Protein 9RCM (pdb70)

Structure (mmCIF, N/CA/C/O backbone):
data_9RCM
#
_entry.id   9RCM
#
_cell.length_a   126.524
_cell.length_b   126.524
_cell.length_c   74.027
_cell.angle_alpha   90.00
_cell.angle_beta   90.00
_cell.angle_gamma   120.00
#
_symmetry.space_group_name_H-M   'P 32 2 1'
#
loop_
_entity.id
_entity.type
_entity.pdbx_description
1 polymer 'Multicopper oxidase domain-containing protein'
2 non-polymer 'COPPER (II) ION'
3 non-polymer 'SULFATE ION'
4 water water
#
loop_
_atom_site.group_PDB
_atom_site.id
_atom_site.type_symbol
_atom_site.label_atom_id
_atom_site.label_alt_id
_atom_site.label_comp_id
_atom_site.label_asym_id
_atom_site.label_entity_id
_atom_site.label_seq_id
_atom_site.pdbx_PDB_ins_code
_atom_site.Cartn_x
_atom_site.Cartn_y
_atom_site.Cartn_z
_atom_site.occupancy
_atom_site.B_iso_or_equiv
_atom_site.auth_seq_id
_atom_site.auth_comp_id
_atom_site.auth_asym_id
_atom_site.auth_atom_id
_atom_site.pdbx_PDB_model_num
ATOM 1 N N . LYS A 1 25 ? 46.686 43.481 -27.767 1.00 39.43 2 LYS A N 1
ATOM 2 C CA . LYS A 1 25 ? 46.195 42.280 -28.487 1.00 38.49 2 LYS A CA 1
ATOM 3 C C . LYS A 1 25 ? 45.112 41.578 -27.670 1.00 38.60 2 LYS A C 1
ATOM 4 O O . LYS A 1 25 ? 45.452 40.935 -26.678 1.00 39.21 2 LYS A O 1
ATOM 6 N N . ASN A 1 26 ? 43.862 41.713 -28.094 1.00 42.53 3 ASN A N 1
ATOM 7 C CA . ASN A 1 26 ? 42.741 41.035 -27.407 1.00 45.61 3 ASN A CA 1
ATOM 8 C C . ASN A 1 26 ? 42.535 39.669 -28.063 1.00 41.62 3 ASN A C 1
ATOM 9 O O . ASN A 1 26 ? 42.295 39.639 -29.272 1.00 38.79 3 ASN A O 1
ATOM 14 N N . TYR A 1 27 ? 42.654 38.595 -27.287 1.00 37.51 4 TYR A N 1
ATOM 15 C CA . TYR A 1 27 ? 42.395 37.241 -27.832 1.00 35.49 4 TYR A CA 1
ATOM 16 C C . TYR A 1 27 ? 40.881 37.009 -27.852 1.00 35.77 4 TYR A C 1
ATOM 17 O O . TYR A 1 27 ? 40.274 36.922 -26.786 1.00 34.51 4 TYR A O 1
ATOM 26 N N . THR A 1 28 ? 40.311 36.911 -29.055 1.00 37.15 5 THR A N 1
ATOM 27 C CA . THR A 1 28 ? 38.836 36.782 -29.215 1.00 39.29 5 THR A CA 1
ATOM 28 C C . THR A 1 28 ? 38.408 35.332 -29.481 1.00 38.39 5 THR A C 1
ATOM 29 O O . THR A 1 28 ? 37.209 35.083 -29.454 1.00 39.65 5 THR A O 1
ATOM 33 N N . ASP A 1 29 ? 39.341 34.409 -29.697 1.00 37.13 6 ASP A N 1
ATOM 34 C CA . ASP A 1 29 ? 38.909 33.033 -29.894 1.00 39.08 6 ASP A CA 1
ATOM 35 C C . ASP A 1 29 ? 39.638 32.077 -28.952 1.00 34.21 6 ASP A C 1
ATOM 36 O O . ASP A 1 29 ? 40.783 32.312 -28.579 1.00 31.58 6 ASP A O 1
ATOM 41 N N . TYR A 1 30 ? 38.941 30.989 -28.601 1.00 33.28 7 TYR A N 1
ATOM 42 C CA . TYR A 1 30 ? 39.480 29.908 -27.791 1.00 31.93 7 TYR A CA 1
ATOM 43 C C . TYR A 1 30 ? 40.691 29.297 -28.485 1.00 31.53 7 TYR A C 1
ATOM 44 O O . TYR A 1 30 ? 40.726 29.195 -29.708 1.00 30.91 7 TYR A O 1
ATOM 53 N N . PHE A 1 31 ? 41.681 28.880 -27.691 1.00 30.97 8 PHE A N 1
ATOM 54 C CA . PHE A 1 31 ? 42.957 28.479 -28.254 1.00 29.87 8 PHE A CA 1
ATOM 55 C C . PHE A 1 31 ? 42.899 27.034 -28.733 1.00 27.83 8 PHE A C 1
ATOM 56 O O . PHE A 1 31 ? 43.642 26.668 -29.638 1.00 27.91 8 PHE A O 1
ATOM 64 N N . PHE A 1 32 ? 42.038 26.220 -28.113 1.00 27.99 9 PHE A N 1
ATOM 65 C CA . PHE A 1 32 ? 42.077 24.780 -28.322 1.00 28.28 9 PHE A CA 1
ATOM 66 C C . PHE A 1 32 ? 41.424 24.442 -29.662 1.00 31.08 9 PHE A C 1
ATOM 67 O O . PHE A 1 32 ? 40.715 25.263 -30.243 1.00 30.98 9 PHE A O 1
ATOM 75 N N . ASP A 1 33 ? 41.666 23.214 -30.136 1.00 33.19 10 ASP A N 1
ATOM 76 C CA . ASP A 1 33 ? 41.176 22.766 -31.431 1.00 32.16 10 ASP A CA 1
ATOM 77 C C . ASP A 1 33 ? 39.668 22.527 -31.354 1.00 30.65 10 ASP A C 1
ATOM 78 O O . ASP A 1 33 ? 39.197 21.664 -30.616 1.00 30.71 10 ASP A O 1
ATOM 83 N N . GLU A 1 34 ? 38.929 23.317 -32.142 1.00 30.91 11 GLU A N 1
ATOM 84 C CA . GLU A 1 34 ? 37.475 23.366 -32.111 1.00 32.37 11 GLU A CA 1
ATOM 85 C C . GLU A 1 34 ? 36.865 21.991 -32.396 1.00 30.73 11 GLU A C 1
ATOM 86 O O . GLU A 1 34 ? 35.938 21.582 -31.699 1.00 28.18 11 GLU A O 1
ATOM 92 N N . PRO A 1 35 ? 37.334 21.224 -33.412 1.00 31.46 12 PRO A N 1
ATOM 93 C CA . PRO A 1 35 ? 36.758 19.902 -33.691 1.00 32.14 12 PRO A CA 1
ATOM 94 C C . PRO A 1 35 ? 36.803 18.921 -32.518 1.00 30.90 12 PRO A C 1
ATOM 95 O O . PRO A 1 35 ? 36.009 17.980 -32.469 1.00 29.98 12 PRO A O 1
ATOM 99 N N . ALA A 1 36 ? 37.736 19.147 -31.579 1.00 28.33 13 ALA A N 1
ATOM 100 C CA . ALA A 1 36 ? 37.947 18.253 -30.449 1.00 27.92 13 ALA A CA 1
ATOM 101 C C . ALA A 1 36 ? 37.148 18.668 -29.210 1.00 27.67 13 ALA A C 1
ATOM 102 O O . ALA A 1 36 ? 37.177 17.955 -28.209 1.00 26.77 13 ALA A O 1
ATOM 104 N N . PHE A 1 37 ? 36.449 19.809 -29.261 1.00 28.50 14 PHE A N 1
ATOM 105 C CA . PHE A 1 37 ? 35.691 20.293 -28.111 1.00 30.12 14 PHE A CA 1
ATOM 106 C C . PHE A 1 37 ? 34.671 19.249 -27.654 1.00 30.76 14 PHE A C 1
ATOM 107 O O . PHE A 1 37 ? 34.152 18.486 -28.467 1.00 30.94 14 PHE A O 1
ATOM 115 N N . ASP A 1 38 ? 34.351 19.279 -26.351 1.00 30.46 15 ASP A N 1
ATOM 116 C CA . ASP A 1 38 ? 33.438 18.336 -25.718 1.00 30.18 15 ASP A CA 1
ATOM 117 C C . ASP A 1 38 ? 32.043 18.381 -26.347 1.00 32.53 15 ASP A C 1
ATOM 118 O O . ASP A 1 38 ? 31.304 17.398 -26.277 1.00 32.35 15 ASP A O 1
ATOM 123 N N . LEU A 1 39 ? 31.687 19.520 -26.958 1.00 33.52 16 LEU A N 1
ATOM 124 C CA . LEU A 1 39 ? 30.355 19.734 -27.508 1.00 37.14 16 LEU A CA 1
ATOM 125 C C . LEU A 1 39 ? 30.118 18.903 -28.774 1.00 39.77 16 LEU A C 1
ATOM 126 O O . LEU A 1 39 ? 28.988 18.858 -29.257 1.00 39.40 16 LEU A O 1
ATOM 131 N N . HIS A 1 40 ? 31.164 18.255 -29.312 1.00 40.71 17 HIS A N 1
ATOM 132 C CA . HIS A 1 40 ? 31.033 17.435 -30.510 1.00 40.99 17 HIS A CA 1
ATOM 133 C C . HIS A 1 40 ? 30.960 15.945 -30.173 1.00 43.62 17 HIS A C 1
ATOM 134 O O . HIS A 1 40 ? 30.834 15.124 -31.076 1.00 45.57 17 HIS A O 1
ATOM 141 N N . ASP A 1 41 ? 31.032 15.596 -28.883 1.00 45.44 18 ASP A N 1
ATOM 142 C CA . ASP A 1 41 ? 30.929 14.211 -28.450 1.00 48.38 18 ASP A CA 1
ATOM 143 C C . ASP A 1 41 ? 29.504 13.719 -28.711 1.00 49.22 18 ASP A C 1
ATOM 144 O O . ASP A 1 41 ? 28.550 14.502 -28.691 1.00 47.32 18 ASP A O 1
ATOM 149 N N . GLY A 1 42 ? 29.380 12.409 -28.951 1.00 46.36 19 GLY A N 1
ATOM 150 C CA . GLY A 1 42 ? 28.096 11.772 -29.190 1.00 44.60 19 GLY A CA 1
ATOM 151 C C . GLY A 1 42 ? 27.187 11.870 -27.967 1.00 43.84 19 GLY A C 1
ATOM 152 O O . GLY A 1 42 ? 25.998 12.157 -28.102 1.00 43.74 19 GLY A O 1
ATOM 153 N N . GLY A 1 43 ? 27.764 11.644 -26.780 1.00 41.74 20 GLY A N 1
ATOM 154 C CA . GLY A 1 43 ? 27.017 11.708 -25.533 1.00 42.85 20 GLY A CA 1
ATOM 155 C C . GLY A 1 43 ? 27.177 13.049 -24.811 1.00 42.50 20 GLY A C 1
ATOM 156 O O . GLY A 1 43 ? 27.087 13.100 -23.586 1.00 43.52 20 GLY A O 1
ATOM 157 N N . TYR A 1 44 ? 27.394 14.134 -25.566 1.00 41.30 21 TYR A N 1
ATOM 158 C CA . TYR A 1 44 ? 27.542 15.458 -24.979 1.00 41.52 21 TYR A CA 1
ATOM 159 C C . TYR A 1 44 ? 26.241 15.857 -24.295 1.00 42.72 21 TYR A C 1
ATOM 160 O O . TYR A 1 44 ? 25.179 15.771 -24.903 1.00 42.28 21 TYR A O 1
ATOM 169 N N . VAL A 1 45 ? 26.344 16.294 -23.033 1.00 43.16 22 VAL A N 1
ATOM 170 C CA . VAL A 1 45 ? 25.209 16.826 -22.295 1.00 42.20 22 VAL A CA 1
ATOM 171 C C . VAL A 1 45 ? 25.265 18.353 -22.336 1.00 42.91 22 VAL A C 1
ATOM 172 O O . VAL A 1 45 ? 26.101 18.962 -21.666 1.00 40.44 22 VAL A O 1
ATOM 176 N N . PRO A 1 46 ? 24.377 19.031 -23.101 1.00 41.28 23 PRO A N 1
ATOM 177 C CA . PRO A 1 46 ? 24.328 20.493 -23.080 1.00 39.31 23 PRO A CA 1
ATOM 178 C C . PRO A 1 46 ? 23.893 20.991 -21.705 1.00 37.01 23 PRO A C 1
ATOM 179 O O . PRO A 1 46 ? 23.107 20.339 -21.018 1.00 35.64 23 PRO A O 1
ATOM 183 N N . LEU A 1 47 ? 24.430 22.148 -21.306 1.00 35.83 24 LEU A N 1
ATOM 184 C CA . LEU A 1 47 ? 23.923 22.850 -20.140 1.00 37.10 24 LEU A CA 1
ATOM 185 C C . LEU A 1 47 ? 22.521 23.383 -20.442 1.00 37.78 24 LEU A C 1
ATOM 186 O O . LEU A 1 47 ? 22.282 23.886 -21.537 1.00 38.08 24 LEU A O 1
ATOM 191 N N . GLU A 1 48 ? 21.614 23.255 -19.465 1.00 38.49 25 GLU A N 1
ATOM 192 C CA . GLU A 1 48 ? 20.293 23.872 -19.511 1.00 45.07 25 GLU A CA 1
ATOM 193 C C . GLU A 1 48 ? 20.168 24.875 -18.362 1.00 42.85 25 GLU A C 1
ATOM 194 O O . GLU A 1 48 ? 20.543 24.568 -17.233 1.00 38.93 25 GLU A O 1
ATOM 200 N N . VAL A 1 49 ? 19.599 26.055 -18.637 1.00 41.91 26 VAL A N 1
ATOM 201 C CA . VAL A 1 49 ? 19.371 27.055 -17.600 1.00 41.75 26 VAL A CA 1
ATOM 202 C C . VAL A 1 49 ? 18.266 26.547 -16.673 1.00 41.59 26 VAL A C 1
ATOM 203 O O . VAL A 1 49 ? 17.133 26.337 -17.110 1.00 41.78 26 VAL A O 1
ATOM 207 N N . SER A 1 50 ? 18.611 26.377 -15.390 1.00 39.63 27 SER A N 1
ATOM 208 C CA . SER A 1 50 ? 17.733 25.777 -14.395 1.00 43.43 27 SER A CA 1
ATOM 209 C C . SER A 1 50 ? 16.552 26.690 -14.058 1.00 50.85 27 SER A C 1
ATOM 210 O O . SER A 1 50 ? 16.583 27.887 -14.342 1.00 45.88 27 SER A O 1
ATOM 213 N N . ASP A 1 51 ? 15.535 26.090 -13.417 1.00 58.02 28 ASP A N 1
ATOM 214 C CA . ASP A 1 51 ? 14.283 26.748 -13.060 1.00 65.18 28 ASP A CA 1
ATOM 215 C C . ASP A 1 51 ? 14.485 27.653 -11.844 1.00 60.60 28 ASP A C 1
ATOM 216 O O . ASP A 1 51 ? 13.776 28.647 -11.688 1.00 58.23 28 ASP A O 1
ATOM 221 N N . ALA A 1 52 ? 15.447 27.278 -10.989 1.00 55.08 29 ALA A N 1
ATOM 222 C CA . ALA A 1 52 ? 15.590 27.823 -9.648 1.00 52.88 29 ALA A CA 1
ATOM 223 C C . ALA A 1 52 ? 15.721 29.345 -9.676 1.00 49.91 29 ALA A C 1
ATOM 224 O O . ALA A 1 52 ? 16.197 29.923 -10.658 1.00 43.68 29 ALA A O 1
ATOM 226 N N . PRO A 1 53 ? 15.314 30.039 -8.586 1.00 48.05 30 PRO A N 1
ATOM 227 C CA . PRO A 1 53 ? 15.327 31.501 -8.563 1.00 48.07 30 PRO A CA 1
ATOM 228 C C . PRO A 1 53 ? 16.760 31.994 -8.382 1.00 45.03 30 PRO A C 1
ATOM 229 O O . PRO A 1 53 ? 17.528 31.414 -7.615 1.00 45.10 30 PRO A O 1
ATOM 233 N N . GLU A 1 54 ? 17.113 33.069 -9.092 1.00 44.51 31 GLU A N 1
ATOM 234 C CA . GLU A 1 54 ? 18.467 33.581 -9.013 1.00 45.29 31 GLU A CA 1
ATOM 235 C C . GLU A 1 54 ? 18.700 34.092 -7.595 1.00 43.26 31 GLU A C 1
ATOM 236 O O . GLU A 1 54 ? 17.785 34.605 -6.954 1.00 38.56 31 GLU A O 1
ATOM 242 N N . LYS A 1 55 ? 19.925 33.864 -7.110 1.00 40.17 32 LYS A N 1
ATOM 243 C CA . LYS A 1 55 ? 20.294 34.132 -5.733 1.00 40.14 32 LYS A CA 1
ATOM 244 C C . LYS A 1 55 ? 21.738 34.630 -5.717 1.00 39.96 32 LYS A C 1
ATOM 245 O O . LYS A 1 55 ? 22.436 34.544 -6.731 1.00 32.71 32 LYS A O 1
ATOM 251 N N . PRO A 1 56 ? 22.230 35.160 -4.570 1.00 38.44 33 PRO A N 1
ATOM 252 C CA . PRO A 1 56 ? 23.593 35.685 -4.493 1.00 37.22 33 PRO A CA 1
ATOM 253 C C . PRO A 1 56 ? 24.613 34.552 -4.575 1.00 33.86 33 PRO A C 1
ATOM 254 O O . PRO A 1 56 ? 24.450 33.514 -3.935 1.00 31.26 33 PRO A O 1
ATOM 258 N N . LEU A 1 57 ? 25.658 34.755 -5.379 1.00 33.33 34 LEU A N 1
ATOM 259 C CA . LEU A 1 57 ? 26.740 33.785 -5.470 1.00 32.99 34 LEU A CA 1
ATOM 260 C C . LEU A 1 57 ? 27.263 33.483 -4.071 1.00 32.89 34 LEU A C 1
ATOM 261 O O . LEU A 1 57 ? 27.616 34.405 -3.339 1.00 33.74 34 LEU A O 1
ATOM 266 N N . ASN A 1 58 ? 27.286 32.202 -3.689 1.00 32.84 35 ASN A N 1
ATOM 267 C CA . ASN A 1 58 ? 27.950 31.810 -2.458 1.00 35.37 35 ASN A CA 1
ATOM 268 C C . ASN A 1 58 ? 29.442 32.085 -2.614 1.00 34.88 35 ASN A C 1
ATOM 269 O O . ASN A 1 58 ? 30.036 31.735 -3.629 1.00 32.32 35 ASN A O 1
ATOM 274 N N . VAL A 1 59 ? 30.022 32.759 -1.621 1.00 34.60 36 VAL A N 1
ATOM 275 C CA . VAL A 1 59 ? 31.464 32.879 -1.523 1.00 34.35 36 VAL A CA 1
ATOM 276 C C . VAL A 1 59 ? 31.900 32.121 -0.278 1.00 33.67 36 VAL A C 1
ATOM 277 O O . VAL A 1 59 ? 31.543 32.508 0.828 1.00 34.20 36 VAL A O 1
ATOM 281 N N . PRO A 1 60 ? 32.691 31.033 -0.405 1.00 34.42 37 PRO A N 1
ATOM 282 C CA . PRO A 1 60 ? 33.098 30.266 0.767 1.00 33.26 37 PRO A CA 1
ATOM 283 C C . PRO A 1 60 ? 33.893 31.177 1.696 1.00 35.21 37 PRO A C 1
ATOM 284 O O . PRO A 1 60 ? 34.738 31.941 1.229 1.00 31.71 37 PRO A O 1
ATOM 288 N N . PRO A 1 61 ? 33.642 31.132 3.025 1.00 35.12 38 PRO A N 1
ATOM 289 C CA . PRO A 1 61 ? 34.436 31.906 3.975 1.00 34.78 38 PRO A CA 1
ATOM 290 C C . PRO A 1 61 ? 35.861 31.361 4.011 1.00 33.13 38 PRO A C 1
ATOM 291 O O . PRO A 1 61 ? 36.103 30.218 3.628 1.00 29.88 38 PRO A O 1
ATOM 295 N N . LEU A 1 62 ? 36.788 32.211 4.465 1.00 31.32 39 LEU A N 1
ATOM 296 C CA . LEU A 1 62 ? 38.158 31.810 4.722 1.00 30.35 39 LEU A CA 1
ATOM 297 C C . LEU A 1 62 ? 38.182 30.916 5.953 1.00 30.23 39 LEU A C 1
ATOM 298 O O . LEU A 1 62 ? 37.632 31.285 6.986 1.00 29.01 39 LEU A O 1
ATOM 303 N N . LEU A 1 63 ? 38.830 29.750 5.837 1.00 28.72 40 LEU A N 1
ATOM 304 C CA . LEU A 1 63 ? 39.021 28.880 6.984 1.00 29.75 40 LEU A CA 1
ATOM 305 C C . LEU A 1 63 ? 39.861 29.615 8.028 1.00 30.10 40 LEU A C 1
ATOM 306 O O . LEU A 1 63 ? 40.945 30.113 7.737 1.00 27.98 40 LEU A O 1
ATOM 311 N N . LYS A 1 64 ? 39.333 29.690 9.250 1.00 34.07 41 LYS A N 1
ATOM 312 C CA . LYS A 1 64 ? 40.013 30.352 10.349 1.00 35.38 41 LYS A CA 1
ATOM 313 C C . LYS A 1 64 ? 41.116 29.423 10.849 1.00 31.67 41 LYS A C 1
ATOM 314 O O . LYS A 1 64 ? 40.849 28.273 11.170 1.00 30.42 41 LYS A O 1
ATOM 320 N N . PRO A 1 65 ? 42.389 29.873 10.924 1.00 31.18 42 PRO A N 1
ATOM 321 C CA . PRO A 1 65 ? 43.443 29.066 11.540 1.00 33.35 42 PRO A CA 1
ATOM 322 C C . PRO A 1 65 ? 43.089 28.714 12.983 1.00 36.46 42 PRO A C 1
ATOM 323 O O . PRO A 1 65 ? 42.340 29.442 13.627 1.00 37.43 42 PRO A O 1
ATOM 327 N N . ASP A 1 66 ? 43.638 27.601 13.484 1.00 38.44 43 ASP A N 1
ATOM 328 C CA . ASP A 1 66 ? 43.578 27.292 14.902 1.00 38.06 43 ASP A CA 1
ATOM 329 C C . ASP A 1 66 ? 44.518 28.241 15.637 1.00 39.33 43 ASP A C 1
ATOM 330 O O . ASP A 1 66 ? 44.244 28.660 16.755 1.00 41.14 43 ASP A O 1
ATOM 335 N N . LYS A 1 67 ? 45.637 28.563 14.988 1.00 38.20 44 LYS A N 1
ATOM 336 C CA . LYS A 1 67 ? 46.606 29.501 15.518 1.00 40.83 44 LYS A CA 1
ATOM 337 C C . LYS A 1 67 ? 47.471 29.974 14.358 1.00 37.77 44 LYS A C 1
ATOM 338 O O . LYS A 1 67 ? 47.721 29.195 13.441 1.00 37.55 44 LYS A O 1
ATOM 344 N N . GLU A 1 68 ? 47.934 31.227 14.413 1.00 33.89 45 GLU A N 1
ATOM 345 C CA . GLU A 1 68 ? 48.796 31.767 13.371 1.00 34.20 45 GLU A CA 1
ATOM 346 C C . GLU A 1 68 ? 49.760 32.799 13.951 1.00 35.09 45 GLU A C 1
ATOM 347 O O . GLU A 1 68 ? 49.363 33.680 14.712 1.00 37.34 45 GLU A O 1
ATOM 353 N N . THR A 1 69 ? 51.031 32.662 13.563 1.00 32.08 46 THR A N 1
ATOM 354 C CA . THR A 1 69 ? 52.069 33.647 13.809 1.00 33.44 46 THR A CA 1
ATOM 355 C C . THR A 1 69 ? 52.677 33.978 12.450 1.00 33.30 46 THR A C 1
ATOM 356 O O . THR A 1 69 ? 52.301 33.382 11.439 1.00 33.09 46 THR A O 1
ATOM 360 N N . ALA A 1 70 ? 53.650 34.891 12.443 1.00 31.31 47 ALA A N 1
ATOM 361 C CA . ALA A 1 70 ? 54.351 35.251 11.223 1.00 31.61 47 ALA A CA 1
ATOM 362 C C . ALA A 1 70 ? 55.041 34.040 10.584 1.00 33.65 47 ALA A C 1
ATOM 363 O O . ALA A 1 70 ? 55.117 33.975 9.359 1.00 35.18 47 ALA A O 1
ATOM 365 N N . THR A 1 71 ? 55.545 33.087 11.388 1.00 33.19 48 THR A N 1
ATOM 366 C CA . THR A 1 71 ? 56.356 31.994 10.856 1.00 32.45 48 THR A CA 1
ATOM 367 C C . THR A 1 71 ? 55.574 30.680 10.783 1.00 33.16 48 THR A C 1
ATOM 368 O O . THR A 1 71 ? 56.019 29.768 10.087 1.00 32.19 48 THR A O 1
ATOM 372 N N . ASP A 1 72 ? 54.442 30.554 11.499 1.00 31.99 49 ASP A N 1
ATOM 373 C CA . ASP A 1 72 ? 53.721 29.289 11.547 1.00 32.20 49 ASP A CA 1
ATOM 374 C C . ASP A 1 72 ? 52.215 29.494 11.437 1.00 31.60 49 ASP A C 1
ATOM 375 O O . ASP A 1 72 ? 51.685 30.505 11.888 1.00 33.36 49 ASP A O 1
ATOM 380 N N . VAL A 1 73 ? 51.528 28.495 10.865 1.00 28.71 50 VAL A N 1
ATOM 381 C CA . VAL A 1 73 ? 50.077 28.483 10.824 1.00 27.90 50 VAL A CA 1
ATOM 382 C C . VAL A 1 73 ? 49.597 27.056 11.058 1.00 28.81 50 VAL A C 1
ATOM 383 O O . VAL A 1 73 ? 50.220 26.102 10.597 1.00 29.77 50 VAL A O 1
ATOM 387 N N . TYR A 1 74 ? 48.474 26.945 11.777 1.00 29.98 51 TYR A N 1
ATOM 388 C CA . TYR A 1 74 ? 47.877 25.673 12.145 1.00 31.90 51 TYR A CA 1
ATOM 389 C C . TYR A 1 74 ? 46.435 25.649 11.660 1.00 30.62 51 TYR A C 1
ATOM 390 O O . TYR A 1 74 ? 45.669 26.578 11.922 1.00 32.19 51 TYR A O 1
ATOM 399 N N . TYR A 1 75 ? 46.088 24.574 10.948 1.00 27.74 52 TYR A N 1
ATOM 400 C CA . TYR A 1 75 ? 44.754 24.395 10.412 1.00 26.73 52 TYR A CA 1
ATOM 401 C C . TYR A 1 75 ? 44.235 23.010 10.786 1.00 28.07 52 TYR A C 1
ATOM 402 O O . TYR A 1 75 ? 45.010 22.073 10.957 1.00 31.09 52 TYR A O 1
ATOM 411 N N . THR A 1 76 ? 42.909 22.917 10.912 1.00 28.70 53 THR A N 1
ATOM 412 C CA . THR A 1 76 ? 42.187 21.659 10.986 1.00 30.97 53 THR A CA 1
ATOM 413 C C . THR A 1 76 ? 41.244 21.609 9.787 1.00 30.32 53 THR A C 1
ATOM 414 O O . THR A 1 76 ? 40.361 22.451 9.656 1.00 30.31 53 THR A O 1
ATOM 418 N N . VAL A 1 77 ? 41.452 20.638 8.892 1.00 30.42 54 VAL A N 1
ATOM 419 C CA . VAL A 1 77 ? 40.628 20.507 7.702 1.00 29.02 54 VAL A CA 1
ATOM 420 C C . VAL A 1 77 ? 39.808 19.228 7.849 1.00 30.55 54 VAL A C 1
ATOM 421 O O . VAL A 1 77 ? 40.373 18.162 8.066 1.00 30.52 54 VAL A O 1
ATOM 425 N N . THR A 1 78 ? 38.482 19.353 7.713 1.00 31.17 55 THR A N 1
ATOM 426 C CA . THR A 1 78 ? 37.563 18.316 8.158 1.00 32.25 55 THR A CA 1
ATOM 427 C C . THR A 1 78 ? 36.620 17.936 7.027 1.00 29.23 55 THR A C 1
ATOM 428 O O . THR A 1 78 ? 35.754 18.728 6.672 1.00 31.01 55 THR A O 1
ATOM 432 N N . ALA A 1 79 ? 36.778 16.714 6.501 1.00 30.49 56 ALA A N 1
ATOM 433 C CA . ALA A 1 79 ? 35.839 16.156 5.541 1.00 31.42 56 ALA A CA 1
ATOM 434 C C . ALA A 1 79 ? 34.585 15.677 6.276 1.00 31.21 56 ALA A C 1
ATOM 435 O O . ALA A 1 79 ? 34.702 14.966 7.261 1.00 31.75 56 ALA A O 1
ATOM 437 N N . GLU A 1 80 ? 33.399 16.026 5.766 1.00 33.71 57 GLU A N 1
ATOM 438 C CA . GLU A 1 80 ? 32.147 15.777 6.469 1.00 36.98 57 GLU A CA 1
ATOM 439 C C . GLU A 1 80 ? 30.974 15.722 5.492 1.00 36.18 57 GLU A C 1
ATOM 440 O O . GLU A 1 80 ? 31.065 16.247 4.383 1.00 37.35 57 GLU A O 1
ATOM 446 N N . ALA A 1 81 ? 29.873 15.094 5.934 1.00 35.93 58 ALA A N 1
ATOM 447 C CA . ALA A 1 81 ? 28.654 14.952 5.151 1.00 37.65 58 ALA A CA 1
ATOM 448 C C . ALA A 1 81 ? 27.560 15.864 5.704 1.00 38.96 58 ALA A C 1
ATOM 449 O O . ALA A 1 81 ? 27.511 16.134 6.898 1.00 43.19 58 ALA A O 1
ATOM 451 N N . GLY A 1 82 ? 26.674 16.337 4.826 1.00 38.75 59 GLY A N 1
ATOM 452 C CA . GLY A 1 82 ? 25.546 17.147 5.250 1.00 38.58 59 GLY A CA 1
ATOM 453 C C . GLY A 1 82 ? 24.536 17.311 4.122 1.00 38.28 59 GLY A C 1
ATOM 454 O O . GLY A 1 82 ? 24.456 16.462 3.238 1.00 38.97 59 GLY A O 1
ATOM 455 N N . GLU A 1 83 ? 23.777 18.411 4.168 1.00 35.95 60 GLU A N 1
ATOM 456 C CA . GLU A 1 83 ? 22.773 18.703 3.159 1.00 38.12 60 GLU A CA 1
ATOM 457 C C . GLU A 1 83 ? 22.833 20.190 2.825 1.00 34.49 60 GLU A C 1
ATOM 458 O O . GLU A 1 83 ? 23.210 21.002 3.664 1.00 36.46 60 GLU A O 1
ATOM 464 N N . THR A 1 84 ? 22.438 20.537 1.598 1.00 33.34 61 THR A N 1
ATOM 465 C CA . THR A 1 84 ? 22.581 21.892 1.099 1.00 35.09 61 THR A CA 1
ATOM 466 C C . THR A 1 84 ? 21.372 22.220 0.228 1.00 36.98 61 THR A C 1
ATOM 467 O O . THR A 1 84 ? 20.976 21.413 -0.611 1.00 35.63 61 THR A O 1
ATOM 471 N N . GLN A 1 85 ? 20.797 23.409 0.439 1.00 38.39 62 GLN A N 1
ATOM 472 C CA . GLN A 1 85 ? 19.754 23.933 -0.428 1.00 42.15 62 GLN A CA 1
ATOM 473 C C . GLN A 1 85 ? 20.372 24.383 -1.747 1.00 42.50 62 GLN A C 1
ATOM 474 O O . GLN A 1 85 ? 21.042 25.412 -1.796 1.00 41.42 62 GLN A O 1
ATOM 480 N N . LEU A 1 86 ? 20.123 23.616 -2.814 1.00 40.26 63 LEU A N 1
ATOM 481 C CA . LEU A 1 86 ? 20.639 23.959 -4.126 1.00 38.16 63 LEU A CA 1
ATOM 482 C C . LEU A 1 86 ? 19.482 24.268 -5.064 1.00 36.18 63 LEU A C 1
ATOM 483 O O . LEU A 1 86 ? 19.527 25.250 -5.799 1.00 37.08 63 LEU A O 1
ATOM 488 N N . LEU A 1 87 ? 18.456 23.415 -5.025 1.00 38.07 64 LEU A N 1
ATOM 489 C CA . LEU A 1 87 ? 17.235 23.645 -5.769 1.00 38.39 64 LEU A CA 1
ATOM 490 C C . LEU A 1 87 ? 16.093 23.862 -4.786 1.00 37.32 64 LEU A C 1
ATOM 491 O O . LEU A 1 87 ? 16.132 23.364 -3.659 1.00 36.46 64 LEU A O 1
ATOM 496 N N . PRO A 1 88 ? 15.028 24.585 -5.197 1.00 37.76 65 PRO A N 1
ATOM 497 C CA . PRO A 1 88 ? 13.851 24.699 -4.352 1.00 39.71 65 PRO A CA 1
ATOM 498 C C . PRO A 1 88 ? 13.296 23.307 -4.141 1.00 42.18 65 PRO A C 1
ATOM 499 O O . PRO A 1 88 ? 13.138 22.540 -5.088 1.00 44.70 65 PRO A O 1
ATOM 503 N N . GLY A 1 89 ? 13.005 22.994 -2.893 1.00 43.14 66 GLY A N 1
ATOM 504 C CA . GLY A 1 89 ? 12.479 21.697 -2.570 1.00 40.22 66 GLY A CA 1
ATOM 505 C C . GLY A 1 89 ? 13.358 21.109 -1.498 1.00 37.74 66 GLY A C 1
ATOM 506 O O . GLY A 1 89 ? 13.881 21.831 -0.657 1.00 39.66 66 GLY A O 1
ATOM 507 N N . ALA A 1 90 ? 13.529 19.803 -1.577 1.00 35.12 67 ALA A N 1
ATOM 508 C CA . ALA A 1 90 ? 14.390 19.111 -0.652 1.00 35.55 67 ALA A CA 1
ATOM 509 C C . ALA A 1 90 ? 15.841 19.547 -0.812 1.00 37.77 67 ALA A C 1
ATOM 510 O O . ALA A 1 90 ? 16.256 20.080 -1.848 1.00 35.76 67 ALA A O 1
ATOM 512 N N . LYS A 1 91 ? 16.606 19.283 0.242 1.00 42.74 68 LYS A N 1
ATOM 513 C CA . LYS A 1 91 ? 18.006 19.629 0.247 1.00 44.97 68 LYS A CA 1
ATOM 514 C C . LYS A 1 91 ? 18.797 18.489 -0.370 1.00 43.32 68 LYS A C 1
ATOM 515 O O . LYS A 1 91 ? 18.488 17.323 -0.145 1.00 41.50 68 LYS A O 1
ATOM 521 N N . THR A 1 92 ? 19.814 18.859 -1.150 1.00 40.81 69 THR A N 1
ATOM 522 C CA . THR A 1 92 ? 20.716 17.891 -1.751 1.00 36.44 69 THR A CA 1
ATOM 523 C C . THR A 1 92 ? 21.708 17.411 -0.699 1.00 35.55 69 THR A C 1
ATOM 524 O O . THR A 1 92 ? 22.367 18.234 -0.069 1.00 38.62 69 THR A O 1
ATOM 528 N N . LYS A 1 93 ? 21.860 16.091 -0.550 1.00 34.71 70 LYS A N 1
ATOM 529 C CA . LYS A 1 93 ? 22.896 15.546 0.319 1.00 37.88 70 LYS A CA 1
ATOM 530 C C . LYS A 1 93 ? 24.271 15.753 -0.326 1.00 39.17 70 LYS A C 1
ATOM 531 O O . LYS A 1 93 ? 24.445 15.505 -1.517 1.00 35.91 70 LYS A O 1
ATOM 537 N N . THR A 1 94 ? 25.242 16.207 0.479 1.00 38.90 71 THR A N 1
ATOM 538 C CA . THR A 1 94 ? 26.521 16.679 -0.030 1.00 38.04 71 THR A CA 1
ATOM 539 C C . THR A 1 94 ? 27.637 16.320 0.947 1.00 35.99 71 THR A C 1
ATOM 540 O O . THR A 1 94 ? 27.377 15.996 2.103 1.00 35.94 71 THR A O 1
ATOM 544 N N . TRP A 1 95 ? 28.878 16.383 0.439 1.00 33.19 72 TRP A N 1
ATOM 545 C CA . TRP A 1 95 ? 30.099 16.293 1.227 1.00 33.41 72 TRP A CA 1
ATOM 546 C C . TRP A 1 95 ? 30.877 17.598 1.072 1.00 30.72 72 TRP A C 1
ATOM 547 O O . TRP A 1 95 ? 30.789 18.248 0.032 1.00 28.32 72 TRP A O 1
ATOM 558 N N . GLY A 1 96 ? 31.670 17.950 2.090 1.00 29.64 73 GLY A N 1
ATOM 559 C CA . GLY A 1 96 ? 32.417 19.197 2.070 1.00 28.85 73 GLY A CA 1
ATOM 560 C C . GLY A 1 96 ? 33.565 19.177 3.073 1.00 27.52 73 GLY A C 1
ATOM 561 O O . GLY A 1 96 ? 33.670 18.250 3.873 1.00 26.68 73 GLY A O 1
ATOM 562 N N . TYR A 1 97 ? 34.424 20.204 2.991 1.00 27.49 74 TYR A N 1
ATOM 563 C CA . TYR A 1 97 ? 35.492 20.444 3.952 1.00 27.80 74 TYR A CA 1
ATOM 564 C C . TYR A 1 97 ? 35.108 21.614 4.866 1.00 29.46 74 TYR A C 1
ATOM 565 O O . TYR A 1 97 ? 35.052 22.757 4.415 1.00 28.43 74 TYR A O 1
ATOM 574 N N . ASN A 1 98 ? 34.830 21.314 6.144 1.00 33.56 75 ASN A N 1
ATOM 575 C CA . ASN A 1 98 ? 34.502 22.313 7.157 1.00 34.57 75 ASN A CA 1
ATOM 576 C C . ASN A 1 98 ? 33.190 23.020 6.835 1.00 34.64 75 ASN A C 1
ATOM 577 O O . ASN A 1 98 ? 32.968 24.144 7.280 1.00 35.33 75 ASN A O 1
ATOM 582 N N . THR A 1 99 ? 32.338 22.343 6.061 1.00 34.79 76 THR A N 1
ATOM 583 C CA . THR A 1 99 ? 31.059 22.856 5.602 1.00 35.64 76 THR A CA 1
ATOM 584 C C . THR A 1 99 ? 30.413 21.721 4.806 1.00 36.10 76 THR A C 1
ATOM 585 O O . THR A 1 99 ? 31.065 20.705 4.572 1.00 35.31 76 THR A O 1
ATOM 589 N N . SER A 1 100 ? 29.148 21.890 4.402 1.00 35.02 77 SER A N 1
ATOM 590 C CA . SER A 1 100 ? 28.356 20.782 3.884 1.00 35.92 77 SER A CA 1
ATOM 591 C C . SER A 1 100 ? 28.707 20.459 2.429 1.00 35.38 77 SER A C 1
ATOM 592 O O . SER A 1 100 ? 28.581 19.309 2.018 1.00 34.71 77 SER A O 1
ATOM 595 N N . LEU A 1 101 ? 29.115 21.480 1.660 1.00 34.79 78 LEU A N 1
ATOM 596 C CA . LEU A 1 101 ? 29.406 21.349 0.241 1.00 32.74 78 LEU A CA 1
ATOM 597 C C . LEU A 1 101 ? 30.642 22.183 -0.105 1.00 32.03 78 LEU A C 1
ATOM 598 O O . LEU A 1 101 ? 30.758 23.334 0.305 1.00 30.20 78 LEU A O 1
ATOM 603 N N . LEU A 1 102 ? 31.569 21.580 -0.861 1.00 30.77 79 LEU A N 1
ATOM 604 C CA . LEU A 1 102 ? 32.841 22.191 -1.223 1.00 28.55 79 LEU A CA 1
ATOM 605 C C . LEU A 1 102 ? 33.639 22.450 0.049 1.00 28.54 79 LEU A C 1
ATOM 606 O O . LEU A 1 102 ? 33.826 21.547 0.853 1.00 32.99 79 LEU A O 1
ATOM 611 N N . GLY A 1 103 ? 34.156 23.658 0.238 1.00 27.54 80 GLY A N 1
ATOM 612 C CA . GLY A 1 103 ? 34.981 23.867 1.409 1.00 26.77 80 GLY A CA 1
ATOM 613 C C . GLY A 1 103 ? 35.239 25.340 1.665 1.00 25.58 80 GLY A C 1
ATOM 614 O O . GLY A 1 103 ? 35.024 26.176 0.792 1.00 28.73 80 GLY A O 1
ATOM 615 N N . GLN A 1 104 ? 35.723 25.615 2.876 1.00 26.55 81 GLN A N 1
ATOM 616 C CA . GLN A 1 104 ? 36.226 26.926 3.229 1.00 26.91 81 GLN A CA 1
ATOM 617 C C . GLN A 1 104 ? 37.576 27.124 2.546 1.00 26.15 81 GLN A C 1
ATOM 618 O O . GLN A 1 104 ? 38.395 26.209 2.507 1.00 27.83 81 GLN A O 1
ATOM 624 N N . THR A 1 105 ? 37.793 28.333 2.021 1.00 24.87 82 THR A N 1
ATOM 625 C CA . THR A 1 105 ? 39.033 28.659 1.339 1.00 23.94 82 THR A CA 1
ATOM 626 C C . THR A 1 105 ? 40.184 28.671 2.343 1.00 23.95 82 THR A C 1
ATOM 627 O O . THR A 1 105 ? 40.103 29.316 3.388 1.00 24.95 82 THR A O 1
ATOM 631 N N . ILE A 1 106 ? 41.260 27.962 1.984 1.00 22.72 83 ILE A N 1
ATOM 632 C CA . ILE A 1 106 ? 42.438 27.811 2.820 1.00 22.36 83 ILE A CA 1
ATOM 633 C C . ILE A 1 106 ? 43.544 28.723 2.289 1.00 23.03 83 ILE A C 1
ATOM 634 O O . ILE A 1 106 ? 43.833 28.724 1.092 1.00 22.47 83 ILE A O 1
ATOM 639 N N . VAL A 1 107 ? 44.175 29.481 3.199 1.00 22.83 84 VAL A N 1
ATOM 640 C CA . VAL A 1 107 ? 45.230 30.414 2.834 1.00 23.22 84 VAL A CA 1
ATOM 641 C C . VAL A 1 107 ? 46.572 29.862 3.301 1.00 24.03 84 VAL A C 1
ATOM 642 O O . VAL A 1 107 ? 46.769 29.566 4.481 1.00 23.95 84 VAL A O 1
ATOM 646 N N . TYR A 1 108 ? 47.501 29.741 2.348 1.00 23.69 85 TYR A N 1
ATOM 647 C CA . TYR A 1 108 ? 48.874 29.397 2.656 1.00 23.96 85 TYR A CA 1
ATOM 648 C C . TYR A 1 108 ? 49.762 30.556 2.235 1.00 23.62 85 TYR A C 1
ATOM 649 O O . TYR A 1 108 ? 49.376 31.385 1.416 1.00 21.85 85 TYR A O 1
ATOM 658 N N . ARG A 1 109 ? 50.948 30.599 2.839 1.00 23.05 86 ARG A N 1
ATOM 659 C CA . ARG A 1 109 ? 51.904 31.654 2.588 1.00 24.27 86 ARG A CA 1
ATOM 660 C C . ARG A 1 109 ? 53.264 31.029 2.328 1.00 22.52 86 ARG A C 1
ATOM 661 O O . ARG A 1 109 ? 53.727 30.184 3.093 1.00 21.10 86 ARG A O 1
ATOM 669 N N . ARG A 1 110 ? 53.896 31.476 1.246 1.00 22.80 87 ARG A N 1
ATOM 670 C CA . ARG A 1 110 ? 55.238 31.046 0.923 1.00 24.60 87 ARG A CA 1
ATOM 671 C C . ARG A 1 110 ? 56.143 31.295 2.128 1.00 25.89 87 ARG A C 1
ATOM 672 O O . ARG A 1 110 ? 56.163 32.403 2.659 1.00 25.06 87 ARG A O 1
ATOM 680 N N . GLY A 1 111 ? 56.887 30.265 2.549 1.00 27.24 88 GLY A N 1
ATOM 681 C CA . GLY A 1 111 ? 57.907 30.414 3.581 1.00 27.60 88 GLY A CA 1
ATOM 682 C C . GLY A 1 111 ? 57.353 30.177 4.986 1.00 27.24 88 GLY A C 1
ATOM 683 O O . GLY A 1 111 ? 58.112 30.066 5.940 1.00 27.05 88 GLY A O 1
ATOM 684 N N . GLN A 1 112 ? 56.029 30.092 5.115 1.00 28.26 89 GLN A N 1
ATOM 685 C CA . GLN A 1 112 ? 55.407 29.897 6.413 1.00 29.90 89 GLN A CA 1
ATOM 686 C C . GLN A 1 112 ? 55.283 28.402 6.689 1.00 32.42 89 GLN A C 1
ATOM 687 O O . GLN A 1 112 ? 54.770 27.658 5.850 1.00 33.91 89 GLN A O 1
ATOM 693 N N . HIS A 1 113 ? 55.744 27.986 7.875 1.00 31.85 90 HIS A N 1
ATOM 694 C CA . HIS A 1 113 ? 55.645 26.604 8.306 1.00 33.79 90 HIS A CA 1
ATOM 695 C C . HIS A 1 113 ? 54.174 26.278 8.546 1.00 30.72 90 HIS A C 1
ATOM 696 O O . HIS A 1 113 ? 53.521 26.893 9.390 1.00 29.98 90 HIS A O 1
ATOM 703 N N . THR A 1 114 ? 53.655 25.300 7.798 1.00 27.56 91 THR A N 1
ATOM 704 C CA . THR A 1 114 ? 52.238 24.999 7.827 1.00 27.66 91 THR A CA 1
ATOM 705 C C . THR A 1 114 ? 51.998 23.655 8.515 1.00 27.83 91 THR A C 1
ATOM 706 O O . THR A 1 114 ? 52.671 22.670 8.238 1.00 29.18 91 THR A O 1
ATOM 710 N N . HIS A 1 115 ? 51.002 23.637 9.403 1.00 27.86 92 HIS A N 1
ATOM 711 C CA . HIS A 1 115 ? 50.636 22.464 10.179 1.00 28.80 92 HIS A CA 1
ATOM 712 C C . HIS A 1 115 ? 49.154 22.199 9.967 1.00 28.18 92 HIS A C 1
ATOM 713 O O . HIS A 1 115 ? 48.334 23.055 10.278 1.00 28.26 92 HIS A O 1
ATOM 720 N N . VAL A 1 116 ? 48.818 21.016 9.447 1.00 28.23 93 VAL A N 1
ATOM 721 C CA . VAL A 1 116 ? 47.443 20.718 9.099 1.00 29.62 93 VAL A CA 1
ATOM 722 C C . VAL A 1 116 ? 47.031 19.399 9.744 1.00 30.17 93 VAL A C 1
ATOM 723 O O . VAL A 1 116 ? 47.716 18.391 9.597 1.00 30.02 93 VAL A O 1
ATOM 727 N N . THR A 1 117 ? 45.889 19.441 10.443 1.00 31.03 94 THR A N 1
ATOM 728 C CA . THR A 1 117 ? 45.198 18.245 10.890 1.00 31.36 94 THR A CA 1
ATOM 729 C C . THR A 1 117 ? 44.141 17.902 9.847 1.00 30.78 94 THR A C 1
ATOM 730 O O . THR A 1 117 ? 43.243 18.694 9.585 1.00 32.83 94 THR A O 1
ATOM 734 N N . LEU A 1 118 ? 44.288 16.720 9.246 1.00 32.60 95 LEU A N 1
ATOM 735 C CA . LEU A 1 118 ? 43.310 16.157 8.333 1.00 32.52 95 LEU A CA 1
ATOM 736 C C . LEU A 1 118 ? 42.359 15.280 9.138 1.00 32.96 95 LEU A C 1
ATOM 737 O O . LEU A 1 118 ? 42.792 14.315 9.760 1.00 31.63 95 LEU A O 1
ATOM 742 N N . LYS A 1 119 ? 41.068 15.621 9.115 1.00 35.62 96 LYS A N 1
ATOM 743 C CA . LYS A 1 119 ? 40.089 14.930 9.935 1.00 36.90 96 LYS A CA 1
ATOM 744 C C . LYS A 1 119 ? 38.972 14.411 9.039 1.00 32.87 96 LYS A C 1
ATOM 745 O O . LYS A 1 119 ? 38.339 15.173 8.314 1.00 35.24 96 LYS A O 1
ATOM 751 N N . ASN A 1 120 ? 38.739 13.099 9.094 1.00 32.75 97 ASN A N 1
ATOM 752 C CA . ASN A 1 120 ? 37.707 12.474 8.288 1.00 34.00 97 ASN A CA 1
ATOM 753 C C . ASN A 1 120 ? 36.512 12.104 9.167 1.00 35.68 97 ASN A C 1
ATOM 754 O O . ASN A 1 120 ? 36.623 11.215 10.003 1.00 37.18 97 ASN A O 1
ATOM 759 N N . THR A 1 121 ? 35.370 12.770 8.951 1.00 38.48 98 THR A N 1
ATOM 760 C CA . THR A 1 121 ? 34.137 12.439 9.653 1.00 38.44 98 THR A CA 1
ATOM 761 C C . THR A 1 121 ? 33.119 11.877 8.664 1.00 39.56 98 THR A C 1
ATOM 762 O O . THR A 1 121 ? 31.929 11.856 8.966 1.00 39.75 98 THR A O 1
ATOM 766 N N . LEU A 1 122 ? 33.588 11.455 7.480 1.00 38.89 99 LEU A N 1
ATOM 767 C CA . LEU A 1 122 ? 32.737 10.818 6.487 1.00 39.85 99 LEU A CA 1
ATOM 768 C C . LEU A 1 122 ? 32.537 9.354 6.868 1.00 37.70 99 LEU A C 1
ATOM 769 O O . LEU A 1 122 ? 33.312 8.814 7.656 1.00 36.12 99 LEU A O 1
ATOM 774 N N . PRO A 1 123 ? 31.526 8.664 6.292 1.00 39.62 100 PRO A N 1
ATOM 775 C CA . PRO A 1 123 ? 31.413 7.208 6.431 1.00 42.43 100 PRO A CA 1
ATOM 776 C C . PRO A 1 123 ? 32.488 6.367 5.732 1.00 46.26 100 PRO A C 1
ATOM 777 O O . PRO A 1 123 ? 32.719 5.231 6.143 1.00 45.23 100 PRO A O 1
ATOM 781 N N . GLU A 1 124 ? 33.149 6.918 4.695 1.00 48.39 101 GLU A N 1
ATOM 782 C CA . GLU A 1 124 ? 34.149 6.189 3.915 1.00 44.46 101 GLU A CA 1
ATOM 783 C C . GLU A 1 124 ? 35.522 6.863 4.000 1.00 41.27 101 GLU A C 1
ATOM 784 O O . GLU A 1 124 ? 35.618 8.036 4.350 1.00 37.94 101 GLU A O 1
ATOM 790 N N . LEU A 1 125 ? 36.583 6.117 3.648 1.00 37.42 102 LEU A N 1
ATOM 791 C CA . LEU A 1 125 ? 37.942 6.646 3.652 1.00 37.49 102 LEU A CA 1
ATOM 792 C C . LEU A 1 125 ? 38.065 7.742 2.596 1.00 31.74 102 LEU A C 1
ATOM 793 O O . LEU A 1 125 ? 37.305 7.788 1.640 1.00 29.84 102 LEU A O 1
ATOM 798 N N . THR A 1 126 ? 39.027 8.641 2.786 1.00 33.41 103 THR A N 1
ATOM 799 C CA . THR A 1 126 ? 39.294 9.660 1.786 1.00 30.64 103 THR A CA 1
ATOM 800 C C . THR A 1 126 ? 40.784 9.952 1.794 1.00 29.46 103 THR A C 1
ATOM 801 O O . THR A 1 126 ? 41.563 9.328 2.509 1.00 29.73 103 THR A O 1
ATOM 805 N N . THR A 1 127 ? 41.133 10.931 0.973 1.00 29.43 104 THR A N 1
ATOM 806 C CA . THR A 1 127 ? 42.493 11.384 0.786 1.00 29.72 104 THR A CA 1
ATOM 807 C C . THR A 1 127 ? 42.433 12.901 0.608 1.00 25.95 104 THR A C 1
ATOM 808 O O . THR A 1 127 ? 41.447 13.406 0.089 1.00 25.25 104 THR A O 1
ATOM 812 N N . PHE A 1 128 ? 43.477 13.619 1.032 1.00 25.79 105 PHE A N 1
ATOM 813 C CA . PHE A 1 128 ? 43.493 15.072 0.957 1.00 24.81 105 PHE A CA 1
ATOM 814 C C . PHE A 1 128 ? 44.600 15.517 0.005 1.00 23.85 105 PHE A C 1
ATOM 815 O O . PHE A 1 128 ? 45.751 15.638 0.406 1.00 23.44 105 PHE A O 1
ATOM 823 N N . HIS A 1 129 ? 44.240 15.770 -1.255 1.00 23.68 106 HIS A N 1
ATOM 824 C CA . HIS A 1 129 ? 45.234 16.097 -2.262 1.00 22.52 106 HIS A CA 1
ATOM 825 C C . HIS A 1 129 ? 45.293 17.610 -2.453 1.00 21.41 106 HIS A C 1
ATOM 826 O O . HIS A 1 129 ? 44.291 18.226 -2.814 1.00 22.16 106 HIS A O 1
ATOM 833 N N . TRP A 1 130 ? 46.492 18.171 -2.258 1.00 21.73 107 TRP A N 1
ATOM 834 C CA . TRP A 1 130 ? 46.765 19.582 -2.495 1.00 22.14 107 TRP A CA 1
ATOM 835 C C . TRP A 1 130 ? 47.225 19.789 -3.935 1.00 21.27 107 TRP A C 1
ATOM 836 O O . TRP A 1 130 ? 48.420 19.825 -4.227 1.00 22.04 107 TRP A O 1
ATOM 847 N N . HIS A 1 131 ? 46.257 19.924 -4.841 1.00 21.61 108 HIS A N 1
ATOM 848 C CA . HIS A 1 131 ? 46.548 20.016 -6.261 1.00 21.19 108 HIS A CA 1
ATOM 849 C C . HIS A 1 131 ? 47.400 21.253 -6.531 1.00 21.67 108 HIS A C 1
ATOM 850 O O . HIS A 1 131 ? 46.951 22.380 -6.327 1.00 22.29 108 HIS A O 1
ATOM 857 N N . GLY A 1 132 ? 48.633 21.016 -6.991 1.00 21.23 109 GLY A N 1
ATOM 858 C CA . GLY A 1 132 ? 49.540 22.066 -7.424 1.00 21.65 109 GLY A CA 1
ATOM 859 C C . GLY A 1 132 ? 50.536 22.472 -6.343 1.00 21.68 109 GLY A C 1
ATOM 860 O O . GLY A 1 132 ? 51.380 23.338 -6.579 1.00 20.79 109 GLY A O 1
ATOM 861 N N . ALA A 1 133 ? 50.429 21.855 -5.160 1.00 21.20 110 ALA A N 1
ATOM 862 C CA . ALA A 1 133 ? 51.313 22.177 -4.051 1.00 21.79 110 ALA A CA 1
ATOM 863 C C . ALA A 1 133 ? 52.617 21.397 -4.203 1.00 24.14 110 ALA A C 1
ATOM 864 O O . ALA A 1 133 ? 52.596 20.188 -4.440 1.00 25.24 110 ALA A O 1
ATOM 866 N N . ASN A 1 134 ? 53.741 22.110 -4.081 1.00 26.34 111 ASN A N 1
ATOM 867 C CA . ASN A 1 134 ? 55.066 21.517 -4.149 1.00 29.88 111 ASN A CA 1
ATOM 868 C C . ASN A 1 134 ? 55.409 20.953 -2.774 1.00 26.53 111 ASN A C 1
ATOM 869 O O . ASN A 1 134 ? 56.129 21.585 -1.996 1.00 23.79 111 ASN A O 1
ATOM 874 N N . VAL A 1 135 ? 54.843 19.778 -2.486 1.00 25.91 112 VAL A N 1
ATOM 875 C CA . VAL A 1 135 ? 55.056 19.083 -1.224 1.00 26.30 112 VAL A CA 1
ATOM 876 C C . VAL A 1 135 ? 55.589 17.682 -1.521 1.00 27.40 112 VAL A C 1
ATOM 877 O O . VAL A 1 135 ? 55.481 17.187 -2.644 1.00 27.16 112 VAL A O 1
ATOM 881 N N . SER A 1 136 ? 56.175 17.064 -0.489 1.00 28.13 113 SER A N 1
ATOM 882 C CA . SER A 1 136 ? 56.673 15.701 -0.579 1.00 28.93 113 SER A CA 1
ATOM 883 C C . SER A 1 136 ? 55.520 14.744 -0.847 1.00 27.51 113 SER A C 1
ATOM 884 O O . SER A 1 136 ? 54.377 15.019 -0.488 1.00 25.06 113 SER A O 1
ATOM 887 N N . GLY A 1 137 ? 55.858 13.613 -1.475 1.00 26.70 114 GLY A N 1
ATOM 888 C CA . GLY A 1 137 ? 54.919 12.536 -1.731 1.00 26.47 114 GLY A CA 1
ATOM 889 C C . GLY A 1 137 ? 55.460 11.218 -1.178 1.00 27.68 114 GLY A C 1
ATOM 890 O O . GLY A 1 137 ? 56.622 11.140 -0.781 1.00 27.70 114 GLY A O 1
ATOM 891 N N . PRO A 1 138 ? 54.634 10.152 -1.105 1.00 27.56 115 PRO A N 1
ATOM 892 C CA . PRO A 1 138 ? 53.214 10.236 -1.458 1.00 27.98 115 PRO A CA 1
ATOM 893 C C . PRO A 1 138 ? 52.199 10.602 -0.372 1.00 28.91 115 PRO A C 1
ATOM 894 O O . PRO A 1 138 ? 51.001 10.542 -0.633 1.00 29.39 115 PRO A O 1
ATOM 898 N N . TYR A 1 139 ? 52.667 11.016 0.816 1.00 28.69 116 TYR A N 1
ATOM 899 C CA . TYR A 1 139 ? 51.796 11.165 1.978 1.00 32.05 116 TYR A CA 1
ATOM 900 C C . TYR A 1 139 ? 51.275 12.601 2.079 1.00 29.69 116 TYR A C 1
ATOM 901 O O . TYR A 1 139 ? 50.065 12.811 2.047 1.00 28.66 116 TYR A O 1
ATOM 910 N N . VAL A 1 140 ? 52.172 13.588 2.175 1.00 29.84 117 VAL A N 1
ATOM 911 C CA . VAL A 1 140 ? 51.760 14.982 2.301 1.00 28.31 117 VAL A CA 1
ATOM 912 C C . VAL A 1 140 ? 51.007 15.405 1.038 1.00 28.00 117 VAL A C 1
ATOM 913 O O . VAL A 1 140 ? 50.020 16.130 1.113 1.00 28.08 117 VAL A O 1
ATOM 917 N N . ASP A 1 141 ? 51.483 14.928 -0.121 1.00 28.27 118 ASP A N 1
ATOM 918 C CA . ASP A 1 141 ? 50.856 15.152 -1.418 1.00 28.10 118 ASP A CA 1
ATOM 919 C C . ASP A 1 141 ? 49.382 14.762 -1.378 1.00 27.81 118 ASP A C 1
ATOM 920 O O . ASP A 1 141 ? 48.547 15.362 -2.058 1.00 26.56 118 ASP A O 1
ATOM 925 N N . GLY A 1 142 ? 49.092 13.693 -0.632 1.00 28.61 119 GLY A N 1
ATOM 926 C CA . GLY A 1 142 ? 47.732 13.274 -0.359 1.00 27.90 119 GLY A CA 1
ATOM 927 C C . GLY A 1 142 ? 47.082 12.607 -1.565 1.00 28.75 119 GLY A C 1
ATOM 928 O O . GLY A 1 142 ? 45.893 12.788 -1.796 1.00 26.36 119 GLY A O 1
ATOM 929 N N . GLY A 1 143 ? 47.859 11.832 -2.328 1.00 30.16 120 GLY A N 1
ATOM 930 C CA . GLY A 1 143 ? 47.323 11.113 -3.472 1.00 31.65 120 GLY A CA 1
ATOM 931 C C . GLY A 1 143 ? 46.788 9.734 -3.079 1.00 35.06 120 GLY A C 1
ATOM 932 O O . GLY A 1 143 ? 46.327 9.529 -1.957 1.00 34.94 120 GLY A O 1
ATOM 933 N N . CYS A 1 144 ? 46.904 8.786 -4.020 1.00 36.39 121 CYS A N 1
ATOM 934 C CA . CYS A 1 144 ? 46.344 7.445 -3.914 1.00 36.89 121 CYS A CA 1
ATOM 935 C C . CYS A 1 144 ? 46.767 6.738 -2.627 1.00 35.46 121 CYS A C 1
ATOM 936 O O . CYS A 1 144 ? 45.999 5.950 -2.079 1.00 36.63 121 CYS A O 1
ATOM 939 N N . HIS A 1 145 ? 47.986 7.029 -2.160 1.00 32.77 122 HIS A N 1
ATOM 940 C CA . HIS A 1 145 ? 48.641 6.260 -1.116 1.00 33.00 122 HIS A CA 1
ATOM 941 C C . HIS A 1 145 ? 48.540 6.918 0.264 1.00 32.98 122 HIS A C 1
ATOM 942 O O . HIS A 1 145 ? 49.299 6.554 1.160 1.00 32.53 122 HIS A O 1
ATOM 949 N N . ALA A 1 146 ? 47.622 7.880 0.446 1.00 33.50 123 ALA A N 1
ATOM 950 C CA . ALA A 1 146 ? 47.500 8.589 1.713 1.00 31.49 123 ALA A CA 1
ATOM 951 C C . ALA A 1 146 ? 46.074 8.484 2.249 1.00 32.32 123 ALA A C 1
ATOM 952 O O . ALA A 1 146 ? 45.401 9.497 2.435 1.00 31.99 123 ALA A O 1
ATOM 954 N N . PRO A 1 147 ? 45.570 7.266 2.557 1.00 32.85 124 PRO A N 1
ATOM 955 C CA . PRO A 1 147 ? 44.197 7.122 3.051 1.00 33.70 124 PRO A CA 1
ATOM 956 C C . PRO A 1 147 ? 4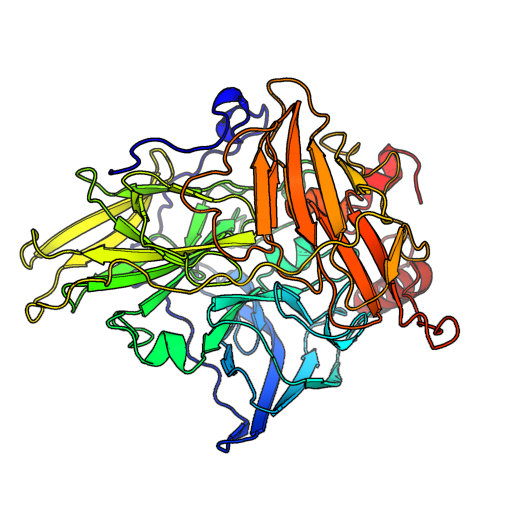4.045 7.758 4.433 1.00 32.08 124 PRO A C 1
ATOM 957 O O . PRO A 1 147 ? 44.991 7.771 5.213 1.00 30.42 124 PRO A O 1
ATOM 961 N N . VAL A 1 148 ? 42.870 8.347 4.685 1.00 34.36 125 VAL A N 1
ATOM 962 C CA . VAL A 1 148 ? 42.459 8.778 6.015 1.00 35.29 125 VAL A CA 1
ATOM 963 C C . VAL A 1 148 ? 41.106 8.128 6.290 1.00 35.37 125 VAL A C 1
ATOM 964 O O . VAL A 1 148 ? 40.116 8.505 5.672 1.00 36.34 125 VAL A O 1
ATOM 968 N N . TYR A 1 149 ? 41.076 7.146 7.204 1.00 39.06 126 TYR A N 1
ATOM 969 C CA . TYR A 1 149 ? 39.905 6.294 7.387 1.00 41.07 126 TYR A CA 1
ATOM 970 C C . TYR A 1 149 ? 38.867 6.999 8.264 1.00 41.85 126 TYR A C 1
ATOM 971 O O . TYR A 1 149 ? 39.218 7.883 9.046 1.00 42.72 126 TYR A O 1
ATOM 980 N N . PRO A 1 150 ? 37.562 6.635 8.165 1.00 42.03 127 PRO A N 1
ATOM 981 C CA . PRO A 1 150 ? 36.509 7.294 8.944 1.00 44.25 127 PRO A CA 1
ATOM 982 C C . PRO A 1 150 ? 36.872 7.387 10.423 1.00 44.90 127 PRO A C 1
ATOM 983 O O . PRO A 1 150 ? 37.338 6.411 11.003 1.00 43.81 127 PRO A O 1
ATOM 987 N N . GLY A 1 151 ? 36.681 8.579 11.003 1.00 46.33 128 GLY A N 1
ATOM 988 C CA . GLY A 1 151 ? 36.964 8.827 12.408 1.00 46.12 128 GLY A CA 1
ATOM 989 C C . GLY A 1 151 ? 38.431 9.163 12.680 1.00 45.95 128 GLY A C 1
ATOM 990 O O . GLY A 1 151 ? 38.766 9.537 13.799 1.00 48.39 128 GLY A O 1
ATOM 991 N N . GLU A 1 152 ? 39.303 9.047 11.670 1.00 44.85 129 GLU A N 1
ATOM 992 C CA . GLU A 1 152 ? 40.739 9.163 11.879 1.00 43.08 129 GLU A CA 1
ATOM 993 C C . GLU A 1 152 ? 41.183 10.615 11.689 1.00 43.09 129 GLU A C 1
ATOM 994 O O . GLU A 1 152 ? 40.563 11.371 10.941 1.00 40.67 129 GLU A O 1
ATOM 1000 N N . SER A 1 153 ? 42.258 10.982 12.395 1.00 43.22 130 SER A N 1
ATOM 1001 C CA . SER A 1 153 ? 42.917 12.271 12.252 1.00 47.15 130 SER A CA 1
ATOM 1002 C C . SER A 1 153 ? 44.387 12.050 11.907 1.00 47.80 130 SER A C 1
ATOM 1003 O O . SER A 1 153 ? 45.048 11.208 12.510 1.00 49.05 130 SER A O 1
ATOM 1006 N N . LYS A 1 154 ? 44.891 12.842 10.954 1.00 46.14 131 LYS A N 1
ATOM 1007 C CA . LYS A 1 154 ? 46.270 12.745 10.506 1.00 44.47 131 LYS A CA 1
ATOM 1008 C C . LYS A 1 154 ? 46.902 14.132 10.532 1.00 40.33 131 LYS A C 1
ATOM 1009 O O . LYS A 1 154 ? 46.206 15.133 10.382 1.00 40.73 131 LYS A O 1
ATOM 1015 N N . HIS A 1 155 ? 48.224 14.174 10.709 1.00 38.75 132 HIS A N 1
ATOM 1016 C CA . HIS A 1 155 ? 48.948 15.426 10.862 1.00 41.39 132 HIS A CA 1
ATOM 1017 C C . HIS A 1 155 ? 49.997 15.527 9.758 1.00 37.90 132 HIS A C 1
ATOM 1018 O O . HIS A 1 155 ? 50.767 14.594 9.551 1.00 37.37 132 HIS A O 1
ATOM 1025 N N . ILE A 1 156 ? 50.001 16.656 9.040 1.00 36.13 133 ILE A N 1
ATOM 1026 C CA . ILE A 1 156 ? 51.007 16.913 8.022 1.00 35.36 133 ILE A CA 1
ATOM 1027 C C . ILE A 1 156 ? 51.608 18.290 8.279 1.00 36.14 133 ILE A C 1
ATOM 1028 O O . ILE A 1 156 ? 50.942 19.169 8.830 1.00 35.30 133 ILE A O 1
ATOM 1033 N N . ASP A 1 157 ? 52.874 18.450 7.880 1.00 36.37 134 ASP A N 1
ATOM 1034 C CA . ASP A 1 157 ? 53.601 19.696 8.048 1.00 40.21 134 ASP A CA 1
ATOM 1035 C C . ASP A 1 157 ? 54.419 19.945 6.787 1.00 35.88 134 ASP A C 1
ATOM 1036 O O . ASP A 1 157 ? 54.975 19.005 6.225 1.00 34.25 134 ASP A O 1
ATOM 1041 N N . PHE A 1 158 ? 54.483 21.211 6.358 1.00 32.55 135 PHE A N 1
ATOM 1042 C CA . PHE A 1 158 ? 55.202 21.581 5.150 1.00 29.65 135 PHE A CA 1
ATOM 1043 C C . PHE A 1 158 ? 55.386 23.095 5.089 1.00 28.71 135 PHE A C 1
ATOM 1044 O O . PHE A 1 158 ? 54.625 23.848 5.695 1.00 27.77 135 PHE A O 1
ATOM 1052 N N . THR A 1 159 ? 56.406 23.517 4.336 1.00 27.21 136 THR A N 1
ATOM 1053 C CA . THR A 1 159 ? 56.635 24.914 4.012 1.00 27.51 136 THR A CA 1
ATOM 1054 C C . THR A 1 159 ? 56.652 25.036 2.496 1.00 27.54 136 THR A C 1
ATOM 1055 O O . THR A 1 159 ? 57.512 24.434 1.859 1.00 27.30 136 THR A O 1
ATOM 1059 N N . LEU A 1 160 ? 55.721 25.828 1.941 1.00 26.27 137 LEU A N 1
ATOM 1060 C CA . LEU A 1 160 ? 55.639 26.023 0.504 1.00 25.76 137 LEU A CA 1
ATOM 1061 C C . LEU A 1 160 ? 56.714 27.012 0.067 1.00 25.98 137 LEU A C 1
ATOM 1062 O O . LEU A 1 160 ? 56.808 28.122 0.591 1.00 25.58 137 LEU A O 1
ATOM 1067 N N . GLU A 1 161 ? 57.501 26.594 -0.923 1.00 24.83 138 GLU A N 1
ATOM 1068 C CA . GLU A 1 161 ? 58.460 27.462 -1.578 1.00 26.66 138 GLU A CA 1
ATOM 1069 C C . GLU A 1 161 ? 58.087 27.511 -3.051 1.00 25.51 138 GLU A C 1
ATOM 1070 O O . GLU A 1 161 ? 58.701 26.842 -3.870 1.00 27.01 138 GLU A O 1
ATOM 1076 N N . GLN A 1 162 ? 57.011 28.243 -3.345 1.00 23.74 139 GLN A N 1
ATOM 1077 C CA . GLN A 1 162 ? 56.509 28.378 -4.700 1.00 22.44 139 GLN A CA 1
ATOM 1078 C C . GLN A 1 162 ? 55.776 29.709 -4.803 1.00 22.25 139 GLN A C 1
ATOM 1079 O O . GLN A 1 162 ? 55.384 30.267 -3.785 1.00 22.09 139 GLN A O 1
ATOM 1085 N N . PRO A 1 163 ? 55.572 30.236 -6.030 1.00 23.61 140 PRO A N 1
ATOM 1086 C CA . PRO A 1 163 ? 54.944 31.545 -6.221 1.00 23.55 140 PRO A CA 1
ATOM 1087 C C . PRO A 1 163 ? 53.482 31.610 -5.790 1.00 23.12 140 PRO A C 1
ATOM 1088 O O . PRO A 1 163 ? 52.792 30.594 -5.763 1.00 22.97 140 PRO A O 1
ATOM 1092 N N . ALA A 1 164 ? 53.010 32.832 -5.535 1.00 22.16 141 ALA A N 1
ATOM 1093 C CA . ALA A 1 164 ? 51.606 33.069 -5.254 1.00 22.70 141 ALA A CA 1
ATOM 1094 C C . ALA A 1 164 ? 50.765 32.578 -6.428 1.00 20.82 141 ALA A C 1
ATOM 1095 O O . ALA A 1 164 ? 51.162 32.756 -7.577 1.00 20.81 141 ALA A O 1
ATOM 1097 N N . THR A 1 165 ? 49.620 31.956 -6.114 1.00 20.78 142 THR A N 1
ATOM 1098 C CA . THR A 1 165 ? 48.744 31.351 -7.106 1.00 21.54 142 THR A CA 1
ATOM 1099 C C . THR A 1 165 ? 47.461 30.859 -6.436 1.00 21.56 142 THR A C 1
ATOM 1100 O O . THR A 1 165 ? 47.296 30.982 -5.225 1.00 22.19 142 THR A O 1
ATOM 1104 N N . THR A 1 166 ? 46.564 30.295 -7.257 1.00 20.99 143 THR A N 1
ATOM 1105 C CA . THR A 1 166 ? 45.386 29.584 -6.792 1.00 21.11 143 THR A CA 1
ATOM 1106 C C . THR A 1 166 ? 45.581 28.089 -7.023 1.00 21.02 143 THR A C 1
ATOM 1107 O O . THR A 1 166 ? 45.736 27.644 -8.162 1.00 21.70 143 THR A O 1
ATOM 1111 N N . LEU A 1 167 ? 45.561 27.344 -5.915 1.00 20.49 144 LEU A N 1
ATOM 1112 C CA . LEU A 1 167 ? 45.601 25.894 -5.899 1.00 20.90 144 LEU A CA 1
ATOM 1113 C C . LEU A 1 167 ? 44.212 25.408 -5.489 1.00 21.44 144 LEU A C 1
ATOM 1114 O O . LEU A 1 167 ? 43.297 26.215 -5.305 1.00 19.64 144 LEU A O 1
ATOM 1119 N N . TRP A 1 168 ? 44.058 24.092 -5.334 1.00 21.03 145 TRP A N 1
ATOM 1120 C CA . TRP A 1 168 ? 42.846 23.573 -4.723 1.00 22.03 145 TRP A CA 1
ATOM 1121 C C . TRP A 1 168 ? 43.100 22.247 -4.022 1.00 21.36 145 TRP A C 1
ATOM 1122 O O . TRP A 1 168 ? 44.128 21.601 -4.208 1.00 22.15 145 TRP A O 1
ATOM 1133 N N . LEU A 1 169 ? 42.166 21.931 -3.129 1.00 21.29 146 LEU A N 1
ATOM 1134 C CA . LEU A 1 169 ? 42.150 20.700 -2.368 1.00 21.54 146 LEU A CA 1
ATOM 1135 C C . LEU A 1 169 ? 41.029 19.835 -2.927 1.00 21.70 146 LEU A C 1
ATOM 1136 O O . LEU A 1 169 ? 39.940 20.335 -3.202 1.00 22.40 146 LEU A O 1
ATOM 1141 N N . HIS A 1 170 ? 41.289 18.537 -3.084 1.00 21.86 147 HIS A N 1
ATOM 1142 C CA . HIS A 1 170 ? 40.209 17.624 -3.411 1.00 22.34 147 HIS A CA 1
ATOM 1143 C C . HIS A 1 170 ? 40.587 16.210 -3.007 1.00 21.72 147 HIS A C 1
ATOM 1144 O O . HIS A 1 170 ? 41.751 15.899 -2.766 1.00 22.14 147 HIS A O 1
ATOM 1151 N N . ALA A 1 171 ? 39.546 15.385 -2.906 1.00 23.56 148 ALA A N 1
ATOM 1152 C CA . ALA A 1 171 ? 39.675 13.979 -2.576 1.00 25.24 148 ALA A CA 1
ATOM 1153 C C . ALA A 1 171 ? 40.458 13.284 -3.684 1.00 24.34 148 ALA A C 1
ATOM 1154 O O . ALA A 1 171 ? 40.281 13.620 -4.855 1.00 25.04 148 ALA A O 1
ATOM 1156 N N . HIS A 1 172 ? 41.305 12.319 -3.314 1.00 25.45 149 HIS A N 1
ATOM 1157 C CA . HIS A 1 172 ? 42.084 11.592 -4.309 1.00 26.55 149 HIS A CA 1
ATOM 1158 C C . HIS A 1 172 ? 42.269 10.108 -3.957 1.00 26.81 149 HIS A C 1
ATOM 1159 O O . HIS A 1 172 ? 43.375 9.577 -4.062 1.00 27.25 149 HIS A O 1
ATOM 1166 N N . PRO A 1 173 ? 41.217 9.350 -3.561 1.00 27.59 150 PRO A N 1
ATOM 1167 C CA . PRO A 1 173 ? 41.357 7.898 -3.433 1.00 28.48 150 PRO A CA 1
ATOM 1168 C C . PRO A 1 173 ? 41.397 7.284 -4.834 1.00 28.20 150 PRO A C 1
ATOM 1169 O O . PRO A 1 173 ? 40.756 7.787 -5.756 1.00 29.76 150 PRO A O 1
ATOM 1173 N N . CYS A 1 174 ? 42.171 6.210 -5.003 1.00 31.09 151 CYS A N 1
ATOM 1174 C CA . CYS A 1 174 ? 42.380 5.642 -6.327 1.00 33.70 151 CYS A CA 1
ATOM 1175 C C . CYS A 1 174 ? 41.879 4.203 -6.381 1.00 34.80 151 CYS A C 1
ATOM 1176 O O . CYS A 1 174 ? 42.625 3.291 -6.036 1.00 36.06 151 CYS A O 1
ATOM 1179 N N . PRO A 1 175 ? 40.621 3.917 -6.799 1.00 37.43 152 PRO A N 1
ATOM 1180 C CA . PRO A 1 175 ? 39.555 4.914 -6.995 1.00 36.64 152 PRO A CA 1
ATOM 1181 C C . PRO A 1 175 ? 38.769 5.154 -5.703 1.00 34.54 152 PRO A C 1
ATOM 1182 O O . PRO A 1 175 ? 39.183 4.659 -4.656 1.00 35.31 152 PRO A O 1
ATOM 1186 N N . SER A 1 176 ? 37.656 5.910 -5.731 1.00 31.79 153 SER A N 1
ATOM 1187 C CA . SER A 1 176 ? 37.166 6.720 -6.836 1.00 31.18 153 SER A CA 1
ATOM 1188 C C . SER A 1 176 ? 37.247 8.202 -6.467 1.00 31.37 153 SER A C 1
ATOM 1189 O O . SER A 1 176 ? 36.523 8.673 -5.591 1.00 30.63 153 SER A O 1
ATOM 1192 N N . THR A 1 177 ? 38.125 8.938 -7.160 1.00 31.40 154 THR A N 1
ATOM 1193 C CA . THR A 1 177 ? 38.232 10.379 -7.004 1.00 28.38 154 THR A CA 1
ATOM 1194 C C . THR A 1 177 ? 36.958 11.038 -7.518 1.00 29.01 154 THR A C 1
ATOM 1195 O O . THR A 1 177 ? 36.456 11.980 -6.904 1.00 28.21 154 THR A O 1
ATOM 1199 N N . ALA A 1 178 ? 36.453 10.526 -8.647 1.00 26.36 155 ALA A N 1
ATOM 1200 C CA . ALA A 1 178 ? 35.300 11.086 -9.328 1.00 26.74 155 ALA A CA 1
ATOM 1201 C C . ALA A 1 178 ? 34.071 11.138 -8.419 1.00 27.97 155 ALA A C 1
ATOM 1202 O O . ALA A 1 178 ? 33.329 12.118 -8.462 1.00 26.71 155 ALA A O 1
ATOM 1204 N N . GLU A 1 179 ? 33.837 10.066 -7.649 1.00 29.43 156 GLU A N 1
ATOM 1205 C CA . GLU A 1 179 ? 32.682 9.965 -6.762 1.00 31.88 156 GLU A CA 1
ATOM 1206 C C . GLU A 1 179 ? 32.762 11.000 -5.642 1.00 29.27 156 GLU A C 1
ATOM 1207 O O . GLU A 1 179 ? 31.761 11.623 -5.307 1.00 29.38 156 GLU A O 1
ATOM 1213 N N . GLN A 1 180 ? 33.952 11.142 -5.052 1.00 27.56 157 GLN A N 1
ATOM 1214 C CA . GLN A 1 180 ? 34.155 12.021 -3.915 1.00 29.29 157 GLN A CA 1
ATOM 1215 C C . GLN A 1 180 ? 34.103 13.488 -4.333 1.00 29.89 157 GLN A C 1
ATOM 1216 O O . GLN A 1 180 ? 33.542 14.300 -3.601 1.00 31.90 157 GLN A O 1
ATOM 1222 N N . VAL A 1 181 ? 34.622 13.827 -5.518 1.00 27.68 158 VAL A N 1
ATOM 1223 C CA . VAL A 1 181 ? 34.520 15.193 -6.008 1.00 27.55 158 VAL A CA 1
ATOM 1224 C C . VAL A 1 181 ? 33.058 15.499 -6.357 1.00 27.86 158 VAL A C 1
ATOM 1225 O O . VAL A 1 181 ? 32.590 16.611 -6.090 1.00 27.27 158 VAL A O 1
ATOM 1229 N N . TRP A 1 182 ? 32.349 14.529 -6.969 1.00 26.62 159 TRP A N 1
ATOM 1230 C CA . TRP A 1 182 ? 30.926 14.663 -7.286 1.00 26.98 159 TRP A CA 1
ATOM 1231 C C . TRP A 1 182 ? 30.103 14.979 -6.035 1.00 27.83 159 TRP A C 1
ATOM 1232 O O . TRP A 1 182 ? 29.214 15.831 -6.076 1.00 30.51 159 TRP A O 1
ATOM 1243 N N . HIS A 1 183 ? 30.406 14.266 -4.945 1.00 29.32 160 HIS A N 1
ATOM 1244 C CA . HIS A 1 183 ? 29.750 14.453 -3.661 1.00 33.30 160 HIS A CA 1
ATOM 1245 C C . HIS A 1 183 ? 30.118 15.799 -3.032 1.00 35.84 160 HIS A C 1
ATOM 1246 O O . HIS A 1 183 ? 29.531 16.168 -2.005 1.00 35.06 160 HIS A O 1
ATOM 1253 N N . GLY A 1 184 ? 31.132 16.483 -3.602 1.00 31.83 161 GLY A N 1
ATOM 1254 C CA . GLY A 1 184 ? 31.429 17.869 -3.260 1.00 31.08 161 GLY A CA 1
ATOM 1255 C C . GLY A 1 184 ? 32.749 18.126 -2.522 1.00 29.67 161 GLY A C 1
ATOM 1256 O O . GLY A 1 184 ? 32.908 19.215 -1.981 1.00 32.76 161 GLY A O 1
ATOM 1257 N N . LEU A 1 185 ? 33.716 17.198 -2.531 1.00 27.75 162 LEU A N 1
ATOM 1258 C CA . LEU A 1 185 ? 34.976 17.413 -1.826 1.00 27.36 162 LEU A CA 1
ATOM 1259 C C . LEU A 1 185 ? 35.981 18.150 -2.720 1.00 28.95 162 LEU A C 1
ATOM 1260 O O . LEU A 1 185 ? 36.882 17.531 -3.288 1.00 29.02 162 LEU A O 1
ATOM 1265 N N . ALA A 1 186 ? 35.810 19.476 -2.823 1.00 27.32 163 ALA A N 1
ATOM 1266 C CA . ALA A 1 186 ? 36.785 20.375 -3.419 1.00 26.25 163 ALA A CA 1
ATOM 1267 C C . ALA A 1 186 ? 36.762 21.703 -2.657 1.00 26.83 163 ALA A C 1
ATOM 1268 O O . ALA A 1 186 ? 35.703 22.112 -2.184 1.00 26.29 163 ALA A O 1
ATOM 1270 N N . ALA A 1 187 ? 37.938 22.329 -2.495 1.00 24.45 164 ALA A N 1
ATOM 1271 C CA . ALA A 1 187 ? 38.060 23.637 -1.869 1.00 24.13 164 ALA A CA 1
ATOM 1272 C C . ALA A 1 187 ? 39.195 24.432 -2.505 1.00 23.89 164 ALA A C 1
ATOM 1273 O O . ALA A 1 187 ? 40.238 23.879 -2.847 1.00 24.57 164 ALA A O 1
ATOM 1275 N N . MET A 1 188 ? 39.001 25.747 -2.607 1.00 23.54 165 MET A N 1
ATOM 1276 C CA . MET A 1 188 ? 40.037 26.625 -3.110 1.00 22.94 165 MET A CA 1
ATOM 1277 C C . MET A 1 188 ? 41.104 26.827 -2.037 1.00 22.12 165 MET A C 1
ATOM 1278 O O . MET A 1 188 ? 40.809 26.907 -0.845 1.00 22.34 165 MET A O 1
ATOM 1283 N N . VAL A 1 189 ? 42.355 26.856 -2.503 1.00 21.69 166 VAL A N 1
ATOM 1284 C CA . VAL A 1 189 ? 43.525 27.164 -1.702 1.00 21.15 166 VAL A CA 1
ATOM 1285 C C . VAL A 1 189 ? 44.182 28.381 -2.337 1.00 22.03 166 VAL A C 1
ATOM 1286 O O . VAL A 1 189 ? 44.443 28.379 -3.537 1.00 22.95 166 VAL A O 1
ATOM 1290 N N . ILE A 1 190 ? 44.409 29.429 -1.538 1.00 21.85 167 ILE A N 1
ATOM 1291 C CA . ILE A 1 190 ? 45.091 30.614 -2.022 1.00 21.50 167 ILE A CA 1
ATOM 1292 C C . ILE A 1 190 ? 46.499 30.595 -1.440 1.00 20.46 167 ILE A C 1
ATOM 1293 O O . ILE A 1 190 ? 46.665 30.368 -0.250 1.00 20.98 167 ILE A O 1
ATOM 1298 N N . VAL A 1 191 ? 47.501 30.766 -2.305 1.00 21.17 168 VAL A N 1
ATOM 1299 C CA . VAL A 1 191 ? 48.889 30.876 -1.890 1.00 20.56 168 VAL A CA 1
ATOM 1300 C C . VAL A 1 191 ? 49.296 32.336 -2.045 1.00 20.20 168 VAL A C 1
ATOM 1301 O O . VAL A 1 191 ? 49.227 32.872 -3.148 1.00 20.29 168 VAL A O 1
ATOM 1305 N N . LYS A 1 192 ? 49.710 32.964 -0.935 1.00 21.14 169 LYS A N 1
ATOM 1306 C CA . LYS A 1 192 ? 50.187 34.342 -0.939 1.00 22.18 169 LYS A CA 1
ATOM 1307 C C . LYS A 1 192 ? 51.713 34.358 -0.867 1.00 22.15 169 LYS A C 1
ATOM 1308 O O . LYS A 1 192 ? 52.315 33.459 -0.279 1.00 20.72 169 LYS A O 1
ATOM 1314 N N . ASP A 1 193 ? 52.315 35.402 -1.451 1.00 23.20 170 ASP A N 1
ATOM 1315 C CA . ASP A 1 193 ? 53.733 35.692 -1.283 1.00 24.74 170 ASP A CA 1
ATOM 1316 C C . ASP A 1 193 ? 53.924 37.210 -1.270 1.00 25.76 170 ASP A C 1
ATOM 1317 O O . ASP A 1 193 ? 52.962 37.960 -1.436 1.00 24.82 170 ASP A O 1
ATOM 1322 N N . ASP A 1 194 ? 55.178 37.650 -1.094 1.00 26.33 171 ASP A N 1
ATOM 1323 C CA . ASP A 1 194 ? 55.515 39.061 -0.984 1.00 27.23 171 ASP A CA 1
ATOM 1324 C C . ASP A 1 194 ? 55.355 39.772 -2.325 1.00 25.87 171 ASP A C 1
ATOM 1325 O O . ASP A 1 194 ? 54.812 40.876 -2.372 1.00 22.49 171 ASP A O 1
ATOM 1330 N N . HIS A 1 195 ? 55.833 39.145 -3.408 1.00 24.88 172 HIS A N 1
ATOM 1331 C CA . HIS A 1 195 ? 55.799 39.764 -4.724 1.00 25.20 172 HIS A CA 1
ATOM 1332 C C . HIS A 1 195 ? 54.364 40.101 -5.138 1.00 24.14 172 HIS A C 1
ATOM 1333 O O . HIS A 1 195 ? 54.102 41.197 -5.625 1.00 24.39 172 HIS A O 1
ATOM 1340 N N . GLU A 1 196 ? 53.433 39.158 -4.960 1.00 23.87 173 GLU A N 1
ATOM 1341 C CA . GLU A 1 196 ? 52.059 39.358 -5.400 1.00 24.58 173 GLU A CA 1
ATOM 1342 C C . GLU A 1 196 ? 51.401 40.457 -4.561 1.00 25.10 173 GLU A C 1
ATOM 1343 O O . GLU A 1 196 ? 50.612 41.237 -5.087 1.00 22.48 173 GLU A O 1
ATOM 1349 N N . ALA A 1 197 ? 51.757 40.521 -3.269 1.00 25.45 174 ALA A N 1
ATOM 1350 C CA . ALA A 1 197 ? 51.207 41.493 -2.331 1.00 27.09 174 ALA A CA 1
ATOM 1351 C C . ALA A 1 197 ? 51.611 42.929 -2.678 1.00 27.81 174 ALA A C 1
ATOM 1352 O O . ALA A 1 197 ? 50.969 43.867 -2.208 1.00 29.59 174 ALA A O 1
ATOM 1354 N N . SER A 1 198 ? 52.654 43.102 -3.504 1.00 26.77 175 SER A N 1
ATOM 1355 C CA . SER A 1 198 ? 53.129 44.421 -3.886 1.00 27.76 175 SER A CA 1
ATOM 1356 C C . SER A 1 198 ? 52.414 44.955 -5.127 1.00 29.26 175 SER A C 1
ATOM 1357 O O . SER A 1 198 ? 52.699 46.074 -5.544 1.00 30.19 175 SER A O 1
ATOM 1360 N N . LEU A 1 199 ? 51.515 44.170 -5.735 1.00 27.42 176 LEU A N 1
ATOM 1361 C CA . LEU A 1 199 ? 50.966 44.527 -7.036 1.00 26.93 176 LEU A CA 1
ATOM 1362 C C . LEU A 1 199 ? 49.594 45.181 -6.880 1.00 25.13 176 LEU A C 1
ATOM 1363 O O . LEU A 1 199 ? 48.846 44.864 -5.955 1.00 25.22 176 LEU A O 1
ATOM 1368 N N . PRO A 1 200 ? 49.202 46.080 -7.813 1.00 25.92 177 PRO A N 1
ATOM 1369 C CA . PRO A 1 200 ? 47.875 46.705 -7.775 1.00 27.32 177 PRO A CA 1
ATOM 1370 C C . PRO A 1 200 ? 46.768 45.792 -8.309 1.00 27.85 177 PRO A C 1
ATOM 1371 O O . PRO A 1 200 ? 46.211 46.033 -9.377 1.00 32.01 177 PRO A O 1
ATOM 1375 N N . LEU A 1 201 ? 46.470 44.735 -7.547 1.00 26.79 178 LEU A N 1
ATOM 1376 C CA . LEU A 1 201 ? 45.476 43.739 -7.911 1.00 27.57 178 LEU A CA 1
ATOM 1377 C C . LEU A 1 201 ? 44.344 43.835 -6.897 1.00 26.94 178 LEU A C 1
ATOM 1378 O O . LEU A 1 201 ? 44.604 44.046 -5.716 1.00 29.40 178 LEU A O 1
ATOM 1383 N N . PRO A 1 202 ? 43.069 43.657 -7.302 1.00 24.59 179 PRO A N 1
ATOM 1384 C CA . PRO A 1 202 ? 41.990 43.461 -6.332 1.00 23.47 179 PRO A CA 1
ATOM 1385 C C . PRO A 1 202 ? 42.309 42.273 -5.422 1.00 23.30 179 PRO A C 1
ATOM 1386 O O . PRO A 1 202 ? 42.773 41.235 -5.894 1.00 22.68 179 PRO A O 1
ATOM 1390 N N . ARG A 1 203 ? 42.061 42.419 -4.116 1.00 22.09 180 ARG A N 1
ATOM 1391 C CA . ARG A 1 203 ? 42.530 41.427 -3.160 1.00 23.39 180 ARG A CA 1
ATOM 1392 C C . ARG A 1 203 ? 41.657 41.375 -1.908 1.00 23.24 180 ARG A C 1
ATOM 1393 O O . ARG A 1 203 ? 42.007 40.689 -0.947 1.00 24.80 180 ARG A O 1
ATOM 1401 N N . ASN A 1 204 ? 40.524 42.081 -1.921 1.00 22.70 181 ASN A N 1
ATOM 1402 C CA . ASN A 1 204 ? 39.576 42.026 -0.823 1.00 23.07 181 ASN A CA 1
ATOM 1403 C C . ASN A 1 204 ? 38.672 40.809 -1.024 1.00 23.93 181 ASN A C 1
ATOM 1404 O O . ASN A 1 204 ? 37.658 40.899 -1.718 1.00 23.50 181 ASN A O 1
ATOM 1409 N N . TYR A 1 205 ? 39.042 39.701 -0.369 1.00 23.91 182 TYR A N 1
ATOM 1410 C CA . TYR A 1 205 ? 38.424 38.399 -0.575 1.00 25.58 182 TYR A CA 1
ATOM 1411 C C . TYR A 1 205 ? 36.945 38.438 -0.200 1.00 27.03 182 TYR A C 1
ATOM 1412 O O . TYR A 1 205 ? 36.598 38.632 0.962 1.00 26.77 182 TYR A O 1
ATOM 1421 N N . GLY A 1 206 ? 36.085 38.222 -1.201 1.00 27.70 183 GLY A N 1
ATOM 1422 C CA . GLY A 1 206 ? 34.647 38.201 -0.997 1.00 29.04 183 GLY A CA 1
ATOM 1423 C C . GLY A 1 206 ? 33.975 39.494 -1.452 1.00 28.95 183 GLY A C 1
ATOM 1424 O O . GLY A 1 206 ? 32.755 39.563 -1.457 1.00 30.46 183 GLY A O 1
ATOM 1425 N N . VAL A 1 207 ? 34.771 40.504 -1.837 1.00 28.57 184 VAL A N 1
ATOM 1426 C CA . VAL A 1 207 ? 34.252 41.814 -2.193 1.00 28.54 184 VAL A CA 1
ATOM 1427 C C . VAL A 1 207 ? 34.664 42.143 -3.620 1.00 29.10 184 VAL A C 1
ATOM 1428 O O . VAL A 1 207 ? 33.813 42.472 -4.443 1.00 31.05 184 VAL A O 1
ATOM 1432 N N . ASP A 1 208 ? 35.975 42.109 -3.885 1.00 28.05 185 ASP A N 1
ATOM 1433 C CA . ASP A 1 208 ? 36.473 42.363 -5.226 1.00 27.70 185 ASP A CA 1
ATOM 1434 C C . ASP A 1 208 ? 37.419 41.251 -5.687 1.00 26.17 185 ASP A C 1
ATOM 1435 O O . ASP A 1 208 ? 38.027 41.377 -6.746 1.00 25.14 185 ASP A O 1
ATOM 1440 N N . ASP A 1 209 ? 37.520 40.174 -4.900 1.00 27.30 186 ASP A N 1
ATOM 1441 C CA . ASP A 1 209 ? 38.356 39.024 -5.215 1.00 28.80 186 ASP A CA 1
ATOM 1442 C C . ASP A 1 209 ? 37.607 37.765 -4.786 1.00 28.04 186 ASP A C 1
ATOM 1443 O O . ASP A 1 209 ? 37.471 37.517 -3.591 1.00 29.47 186 ASP A O 1
ATOM 1448 N N . ILE A 1 210 ? 37.125 36.972 -5.755 1.00 26.53 187 ILE A N 1
ATOM 1449 C CA . ILE A 1 210 ? 36.213 35.887 -5.434 1.00 26.64 187 ILE A CA 1
ATOM 1450 C C . ILE A 1 210 ? 36.604 34.604 -6.166 1.00 24.52 187 ILE A C 1
ATOM 1451 O O . ILE A 1 210 ? 37.062 34.626 -7.304 1.00 23.77 187 ILE A O 1
ATOM 1456 N N . PRO A 1 211 ? 36.379 33.438 -5.530 1.00 25.56 188 PRO A N 1
ATOM 1457 C CA . PRO A 1 211 ? 36.430 32.156 -6.226 1.00 25.76 188 PRO A CA 1
ATOM 1458 C C . PRO A 1 211 ? 35.296 32.062 -7.233 1.00 25.80 188 PRO A C 1
ATOM 1459 O O . PRO A 1 211 ? 34.199 32.551 -6.976 1.00 24.65 188 PRO A O 1
ATOM 1463 N N . VAL A 1 212 ? 35.587 31.417 -8.364 1.00 26.93 189 VAL A N 1
ATOM 1464 C CA . VAL A 1 212 ? 34.566 31.028 -9.319 1.00 26.59 189 VAL A CA 1
ATOM 1465 C C . VAL A 1 212 ? 34.851 29.574 -9.672 1.00 25.19 189 VAL A C 1
ATOM 1466 O O . VAL A 1 212 ? 35.522 29.281 -10.659 1.00 24.37 189 VAL A O 1
ATOM 1470 N N . ILE A 1 213 ? 34.402 28.691 -8.780 1.00 25.36 190 ILE A N 1
ATOM 1471 C CA . ILE A 1 213 ? 34.536 27.258 -8.939 1.00 26.29 190 ILE A CA 1
ATOM 1472 C C . ILE A 1 213 ? 33.425 26.801 -9.881 1.00 26.99 190 ILE A C 1
ATOM 1473 O O . ILE A 1 213 ? 32.246 26.848 -9.523 1.00 25.90 190 ILE A O 1
ATOM 1478 N N . LEU A 1 214 ? 33.827 26.398 -11.093 1.00 25.13 191 LEU A N 1
ATOM 1479 C CA . LEU A 1 214 ? 32.910 26.030 -12.161 1.00 25.92 191 LEU A CA 1
ATOM 1480 C C . LEU A 1 214 ? 32.700 24.517 -12.145 1.00 27.37 191 LEU A C 1
ATOM 1481 O O . LEU A 1 214 ? 33.641 23.751 -12.362 1.00 24.86 191 LEU A O 1
ATOM 1486 N N . GLN A 1 215 ? 31.449 24.097 -11.903 1.00 28.39 192 GLN A N 1
ATOM 1487 C CA . GLN A 1 215 ? 31.078 22.689 -11.897 1.00 28.86 192 GLN A CA 1
ATOM 1488 C C . GLN A 1 215 ? 29.726 22.504 -12.582 1.00 29.94 192 GLN A C 1
ATOM 1489 O O . GLN A 1 215 ? 29.052 23.475 -12.932 1.00 29.80 192 GLN A O 1
ATOM 1495 N N . ASP A 1 216 ? 29.375 21.237 -12.813 1.00 29.38 193 ASP A N 1
ATOM 1496 C CA . ASP A 1 216 ? 28.049 20.886 -13.288 1.00 30.27 193 ASP A CA 1
ATOM 1497 C C . ASP A 1 216 ? 27.577 19.655 -12.526 1.00 28.89 193 ASP A C 1
ATOM 1498 O O . ASP A 1 216 ? 28.378 18.918 -11.952 1.00 28.27 193 ASP A O 1
ATOM 1503 N N . ARG A 1 217 ? 26.256 19.459 -12.512 1.00 30.90 194 ARG A N 1
ATOM 1504 C CA . ARG A 1 217 ? 25.652 18.367 -11.772 1.00 29.76 194 ARG A CA 1
ATOM 1505 C C . ARG A 1 217 ? 24.347 17.985 -12.459 1.00 28.58 194 ARG A C 1
ATOM 1506 O O . ARG A 1 217 ? 23.796 18.767 -13.231 1.00 26.07 194 ARG A O 1
ATOM 1514 N N . ARG A 1 218 ? 23.887 16.764 -12.173 1.00 30.27 195 ARG A N 1
ATOM 1515 C CA . ARG A 1 218 ? 22.565 16.319 -12.576 1.00 32.15 195 ARG A CA 1
ATOM 1516 C C . ARG A 1 218 ? 21.781 16.013 -11.305 1.00 31.00 195 ARG A C 1
ATOM 1517 O O . ARG A 1 218 ? 22.201 15.210 -10.470 1.00 29.76 195 ARG A O 1
ATOM 1525 N N . PHE A 1 219 ? 20.652 16.709 -11.166 1.00 33.26 196 PHE A N 1
ATOM 1526 C CA . PHE A 1 219 ? 19.761 16.530 -10.035 1.00 35.64 196 PHE A CA 1
ATOM 1527 C C . PHE A 1 219 ? 18.694 15.503 -10.403 1.00 36.23 196 PHE A C 1
ATOM 1528 O O . PHE A 1 219 ? 18.093 15.609 -11.465 1.00 36.33 196 PHE A O 1
ATOM 1536 N N . HIS A 1 220 ? 18.474 14.527 -9.513 1.00 40.58 197 HIS A N 1
ATOM 1537 C CA . HIS A 1 220 ? 17.449 13.507 -9.689 1.00 48.64 197 HIS A CA 1
ATOM 1538 C C . HIS A 1 220 ? 16.260 13.857 -8.790 1.00 54.33 197 HIS A C 1
ATOM 1539 O O . HIS A 1 220 ? 16.116 15.013 -8.392 1.00 52.65 197 HIS A O 1
ATOM 1546 N N . GLU A 1 221 ? 15.401 12.870 -8.495 1.00 59.29 198 GLU A N 1
ATOM 1547 C CA . GLU A 1 221 ? 14.237 13.094 -7.649 1.00 63.86 198 GLU A CA 1
ATOM 1548 C C . GLU A 1 221 ? 14.709 13.397 -6.227 1.00 60.31 198 GLU A C 1
ATOM 1549 O O . GLU A 1 221 ? 15.735 12.876 -5.787 1.00 58.23 198 GLU A O 1
ATOM 1555 N N . ASN A 1 222 ? 13.948 14.255 -5.530 1.00 59.29 199 ASN A N 1
ATOM 1556 C CA . ASN A 1 222 ? 14.306 14.769 -4.214 1.00 59.10 199 ASN A CA 1
ATOM 1557 C C . ASN A 1 222 ? 15.556 15.644 -4.320 1.00 52.43 199 ASN A C 1
ATOM 1558 O O . ASN A 1 222 ? 16.272 15.809 -3.335 1.00 53.22 199 ASN A O 1
ATOM 1563 N N . ASN A 1 223 ? 15.819 16.182 -5.521 1.00 48.80 200 ASN A N 1
ATOM 1564 C CA . ASN A 1 223 ? 16.984 17.015 -5.785 1.00 44.86 200 ASN A CA 1
ATOM 1565 C C . ASN A 1 223 ? 18.293 16.329 -5.369 1.00 41.93 200 ASN A C 1
ATOM 1566 O O . ASN A 1 223 ? 19.247 17.007 -4.982 1.00 41.28 200 ASN A O 1
ATOM 1571 N N . GLN A 1 224 ? 18.364 14.993 -5.467 1.00 38.30 201 GLN A N 1
ATOM 1572 C CA . GLN A 1 224 ? 19.542 14.265 -5.009 1.00 40.51 201 GLN A CA 1
ATOM 1573 C C . GLN A 1 224 ? 20.525 14.063 -6.163 1.00 38.57 201 GLN A C 1
ATOM 1574 O O . GLN A 1 224 ? 20.151 14.146 -7.333 1.00 37.60 201 GLN A O 1
ATOM 1580 N N . TRP A 1 225 ? 21.788 13.800 -5.802 1.00 37.46 202 TRP A N 1
ATOM 1581 C CA . TRP A 1 225 ? 22.804 13.403 -6.763 1.00 36.93 202 TRP A CA 1
ATOM 1582 C C . TRP A 1 225 ? 22.950 11.890 -6.748 1.00 37.35 202 TRP A C 1
ATOM 1583 O O . TRP A 1 225 ? 22.855 11.262 -5.699 1.00 36.70 202 TRP A O 1
ATOM 1594 N N . ASP A 1 226 ? 23.234 11.333 -7.926 1.00 38.62 203 ASP A N 1
ATOM 1595 C CA . ASP A 1 226 ? 23.357 9.896 -8.081 1.00 38.41 203 ASP A CA 1
ATOM 1596 C C . ASP A 1 226 ? 24.443 9.629 -9.118 1.00 35.33 203 ASP A C 1
ATOM 1597 O O . ASP A 1 226 ? 24.167 9.624 -10.317 1.00 30.57 203 ASP A O 1
ATOM 1602 N N . TYR A 1 227 ? 25.673 9.435 -8.626 1.00 36.60 204 TYR A N 1
ATOM 1603 C CA . TYR A 1 227 ? 26.844 9.369 -9.486 1.00 36.22 204 TYR A CA 1
ATOM 1604 C C . TYR A 1 227 ? 26.734 8.111 -10.348 1.00 37.23 204 TYR A C 1
ATOM 1605 O O . TYR A 1 227 ? 26.880 8.182 -11.565 1.00 35.65 204 TYR A O 1
ATOM 1614 N N . ARG A 1 228 ? 26.416 6.981 -9.708 1.00 39.17 205 ARG A N 1
ATOM 1615 C CA . ARG A 1 228 ? 26.318 5.693 -10.379 1.00 43.03 205 ARG A CA 1
ATOM 1616 C C . ARG A 1 228 ? 25.364 5.769 -11.570 1.00 41.71 205 ARG A C 1
ATOM 1617 O O . ARG A 1 228 ? 25.710 5.309 -12.654 1.00 40.04 205 ARG A O 1
ATOM 1625 N N . ALA A 1 229 ? 24.184 6.376 -11.390 1.00 38.84 206 ALA A N 1
ATOM 1626 C CA . ALA A 1 229 ? 23.196 6.407 -12.460 1.00 38.65 206 ALA A CA 1
ATOM 1627 C C . ALA A 1 229 ? 23.642 7.329 -13.593 1.00 38.32 206 ALA A C 1
ATOM 1628 O O . ALA A 1 229 ? 23.180 7.181 -14.721 1.00 34.38 206 ALA A O 1
ATOM 1630 N N . ASP A 1 230 ? 24.503 8.308 -13.284 1.00 35.70 207 ASP A N 1
ATOM 1631 C CA . ASP A 1 230 ? 24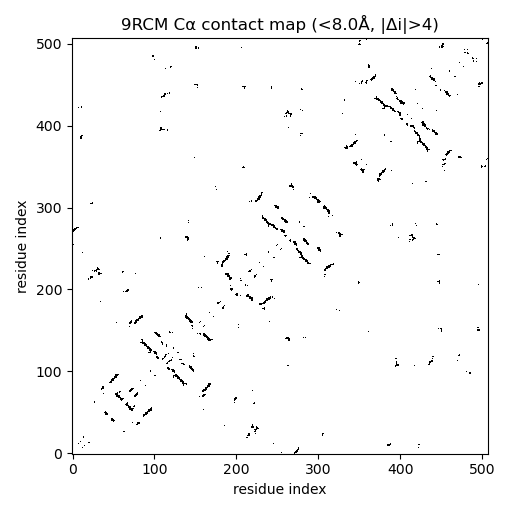.963 9.259 -14.283 1.00 37.40 207 ASP A CA 1
ATOM 1632 C C . ASP A 1 230 ? 26.292 8.790 -14.881 1.00 34.49 207 ASP A C 1
ATOM 1633 O O . ASP A 1 230 ? 26.775 9.373 -15.847 1.00 35.85 207 ASP A O 1
ATOM 1638 N N . TYR A 1 231 ? 26.855 7.722 -14.312 1.00 34.33 208 TYR A N 1
ATOM 1639 C CA . TYR A 1 231 ? 28.203 7.280 -14.624 1.00 37.16 208 TYR A CA 1
ATOM 1640 C C . TYR A 1 231 ? 28.381 7.125 -16.131 1.00 35.73 208 TYR A C 1
ATOM 1641 O O . TYR A 1 231 ? 27.476 6.680 -16.832 1.00 32.77 208 TYR A O 1
ATOM 1650 N N . ASP A 1 232 ? 29.565 7.530 -16.604 1.00 34.02 209 ASP A N 1
ATOM 1651 C CA . ASP A 1 232 ? 29.975 7.354 -17.983 1.00 34.48 209 ASP A CA 1
ATOM 1652 C C . ASP A 1 232 ? 31.501 7.336 -18.005 1.00 34.97 209 ASP A C 1
ATOM 1653 O O . ASP A 1 232 ? 32.147 8.292 -17.576 1.00 33.32 209 ASP A O 1
ATOM 1658 N N . PRO A 1 233 ? 32.132 6.252 -18.506 1.00 33.61 210 PRO A N 1
ATOM 1659 C CA . PRO A 1 233 ? 33.589 6.130 -18.427 1.00 31.31 210 PRO A CA 1
ATOM 1660 C C . PRO A 1 233 ? 34.361 7.225 -19.161 1.00 29.01 210 PRO A C 1
ATOM 1661 O O . PRO A 1 233 ? 35.536 7.423 -18.868 1.00 27.05 210 PRO A O 1
ATOM 1665 N N . ASP A 1 234 ? 33.700 7.922 -20.098 1.00 27.22 211 ASP A N 1
ATOM 1666 C CA . ASP A 1 234 ? 34.341 8.955 -20.896 1.00 29.05 211 ASP A CA 1
ATOM 1667 C C . ASP A 1 234 ? 34.196 10.344 -20.269 1.00 28.60 211 ASP A C 1
ATOM 1668 O O . ASP A 1 234 ? 34.687 11.319 -20.826 1.00 26.37 211 ASP A O 1
ATOM 1673 N N . GLY A 1 235 ? 33.502 10.436 -19.132 1.00 28.49 212 GLY A N 1
ATOM 1674 C CA . GLY A 1 235 ? 33.345 11.700 -18.441 1.00 28.65 212 GLY A CA 1
ATOM 1675 C C . GLY A 1 235 ? 31.887 11.930 -18.061 1.00 27.86 212 GLY A C 1
ATOM 1676 O O . GLY A 1 235 ? 30.998 11.814 -18.903 1.00 27.80 212 GLY A O 1
ATOM 1677 N N . VAL A 1 236 ? 31.667 12.287 -16.795 1.00 28.95 213 VAL A N 1
ATOM 1678 C CA . VAL A 1 236 ? 30.338 12.574 -16.282 1.00 29.59 213 VAL A CA 1
ATOM 1679 C C . VAL A 1 236 ? 30.106 14.083 -16.334 1.00 30.83 213 VAL A C 1
ATOM 1680 O O . VAL A 1 236 ? 30.883 14.847 -15.763 1.00 27.50 213 VAL A O 1
ATOM 1684 N N . ALA A 1 237 ? 29.021 14.487 -17.010 1.00 31.81 214 ALA A N 1
ATOM 1685 C CA . ALA A 1 237 ? 28.625 15.881 -17.125 1.00 33.22 214 ALA A CA 1
ATOM 1686 C C . ALA A 1 237 ? 27.103 16.002 -17.014 1.00 34.25 214 ALA A C 1
ATOM 1687 O O . ALA A 1 237 ? 26.371 15.363 -17.769 1.00 33.89 214 ALA A O 1
ATOM 1689 N N . GLY A 1 238 ? 26.645 16.825 -16.059 1.00 32.39 215 GLY A N 1
ATOM 1690 C CA . GLY A 1 238 ? 25.230 17.069 -15.827 1.00 30.90 215 GLY A CA 1
ATOM 1691 C C . GLY A 1 238 ? 24.794 18.373 -16.482 1.00 30.35 215 GLY A C 1
ATOM 1692 O O . GLY A 1 238 ? 25.640 19.179 -16.864 1.00 31.02 215 GLY A O 1
ATOM 1693 N N . PRO A 1 239 ? 23.473 18.615 -16.656 1.00 28.69 216 PRO A N 1
ATOM 1694 C CA . PRO A 1 239 ? 23.001 19.793 -17.386 1.00 30.14 216 PRO A CA 1
ATOM 1695 C C . PRO A 1 239 ? 22.848 21.087 -16.584 1.00 29.77 216 PRO A C 1
ATOM 1696 O O . PRO A 1 239 ? 22.553 22.122 -17.169 1.00 30.45 216 PRO A O 1
ATOM 1700 N N . THR A 1 240 ? 23.048 21.024 -15.261 1.00 31.07 217 THR A N 1
ATOM 1701 C CA . THR A 1 240 ? 22.888 22.189 -14.397 1.00 32.11 217 THR A CA 1
ATOM 1702 C C . THR A 1 240 ? 24.251 22.699 -13.928 1.00 29.30 217 THR A C 1
ATOM 1703 O O . THR A 1 240 ? 24.917 22.056 -13.122 1.00 27.24 217 THR A O 1
ATOM 1707 N N . ALA A 1 241 ? 24.641 23.883 -14.410 1.00 30.43 218 ALA A N 1
ATOM 1708 C CA . ALA A 1 241 ? 25.852 24.533 -13.934 1.00 31.20 218 ALA A CA 1
ATOM 1709 C C . ALA A 1 241 ? 25.695 24.896 -12.460 1.00 31.97 218 ALA A C 1
ATOM 1710 O O . ALA A 1 241 ? 24.609 25.266 -12.019 1.00 33.74 218 ALA A O 1
ATOM 1712 N N . MET A 1 242 ? 26.800 24.772 -11.721 1.00 31.41 219 MET A N 1
ATOM 1713 C CA . MET A 1 242 ? 26.857 25.056 -10.299 1.00 32.58 219 MET A CA 1
ATOM 1714 C C . MET A 1 242 ? 28.159 25.802 -10.004 1.00 33.19 219 MET A C 1
ATOM 1715 O O . MET A 1 242 ? 29.245 25.248 -10.182 1.00 32.83 219 MET A O 1
ATOM 1720 N N . ILE A 1 243 ? 28.029 27.061 -9.568 1.00 31.22 220 ILE A N 1
ATOM 1721 C CA . ILE A 1 243 ? 29.155 27.956 -9.362 1.00 31.14 220 ILE A CA 1
ATOM 1722 C C . ILE A 1 243 ? 29.297 28.169 -7.859 1.00 32.91 220 ILE A C 1
ATOM 1723 O O . ILE A 1 243 ? 28.367 28.670 -7.231 1.00 34.16 220 ILE A O 1
ATOM 1728 N N . ASN A 1 244 ? 30.441 27.761 -7.290 1.00 29.48 221 ASN A N 1
ATOM 1729 C CA . ASN A 1 244 ? 30.653 27.782 -5.851 1.00 30.20 221 ASN A CA 1
ATOM 1730 C C . ASN A 1 244 ? 29.439 27.205 -5.121 1.00 32.00 221 ASN A C 1
ATOM 1731 O O . ASN A 1 244 ? 29.013 27.744 -4.101 1.00 31.60 221 ASN A O 1
ATOM 1736 N N . GLY A 1 245 ? 28.871 26.114 -5.645 1.00 31.54 222 GLY A N 1
ATOM 1737 C CA . GLY A 1 245 ? 27.736 25.462 -5.004 1.00 30.92 222 GLY A CA 1
ATOM 1738 C C . GLY A 1 245 ? 26.467 26.319 -5.032 1.00 29.54 222 GLY A C 1
ATOM 1739 O O . GLY A 1 245 ? 25.691 26.285 -4.084 1.00 30.43 222 GLY A O 1
ATOM 1740 N N . THR A 1 246 ? 26.253 27.060 -6.129 1.00 31.13 223 THR A N 1
ATOM 1741 C CA . THR A 1 246 ? 25.107 27.946 -6.281 1.00 33.92 223 THR A CA 1
ATOM 1742 C C . THR A 1 246 ? 24.479 27.737 -7.657 1.00 34.32 223 THR A C 1
ATOM 1743 O O . THR A 1 246 ? 25.208 27.666 -8.647 1.00 33.67 223 THR A O 1
ATOM 1747 N N . ILE A 1 247 ? 23.135 27.707 -7.711 1.00 33.28 224 ILE A N 1
ATOM 1748 C CA . ILE A 1 247 ? 22.391 27.671 -8.967 1.00 32.76 224 ILE A CA 1
ATOM 1749 C C . ILE A 1 247 ? 21.895 29.076 -9.323 1.00 33.24 224 ILE A C 1
ATOM 1750 O O . ILE A 1 247 ? 21.339 29.768 -8.478 1.00 36.26 224 ILE A O 1
ATOM 1755 N N . ASN A 1 248 ? 22.070 29.462 -10.597 1.00 33.60 225 ASN A N 1
ATOM 1756 C CA . ASN A 1 248 ? 21.699 30.762 -11.153 1.00 35.95 225 ASN A CA 1
ATOM 1757 C C . ASN A 1 248 ? 22.163 31.927 -10.282 1.00 35.26 225 ASN A C 1
ATOM 1758 O O . ASN A 1 248 ? 21.383 32.821 -9.958 1.00 33.12 225 ASN A O 1
ATOM 1763 N N . PRO A 1 249 ? 23.467 31.994 -9.948 1.00 32.14 226 PRO A N 1
ATOM 1764 C CA . PRO A 1 249 ? 23.983 33.052 -9.079 1.00 29.95 226 PRO A CA 1
ATOM 1765 C C . PRO A 1 249 ? 24.127 34.429 -9.714 1.00 29.73 226 PRO A C 1
ATOM 1766 O O . PRO A 1 249 ? 24.287 34.556 -10.927 1.00 28.71 226 PRO A O 1
ATOM 1770 N N . TYR A 1 250 ? 24.081 35.465 -8.865 1.00 29.98 227 TYR A N 1
ATOM 1771 C CA . TYR A 1 250 ? 24.498 36.797 -9.265 1.00 30.71 227 TYR A CA 1
ATOM 1772 C C . TYR A 1 250 ? 25.504 37.316 -8.242 1.00 28.97 227 TYR A C 1
ATOM 1773 O O . TYR A 1 250 ? 25.539 36.851 -7.106 1.00 26.91 227 TYR A O 1
ATOM 1782 N N . PHE A 1 251 ? 26.334 38.268 -8.674 1.00 28.64 228 PHE A N 1
ATOM 1783 C CA . PHE A 1 251 ? 27.314 38.870 -7.786 1.00 30.09 228 PHE A CA 1
ATOM 1784 C C . PHE A 1 251 ? 27.143 40.386 -7.801 1.00 28.80 228 PHE A C 1
ATOM 1785 O O . PHE A 1 251 ? 27.194 41.025 -8.856 1.00 28.48 228 PHE A O 1
ATOM 1793 N N . ASP A 1 252 ? 26.973 40.945 -6.598 1.00 31.29 229 ASP A N 1
ATOM 1794 C CA . ASP A 1 252 ? 26.856 42.384 -6.415 1.00 31.05 229 ASP A CA 1
ATOM 1795 C C . ASP A 1 252 ? 28.250 42.997 -6.532 1.00 29.34 229 ASP A C 1
ATOM 1796 O O . ASP A 1 252 ? 29.088 42.793 -5.661 1.00 31.10 229 ASP A O 1
ATOM 1801 N N . VAL A 1 253 ? 28.487 43.720 -7.634 1.00 28.29 230 VAL A N 1
ATOM 1802 C CA . VAL A 1 253 ? 29.753 44.387 -7.891 1.00 29.51 230 VAL A CA 1
ATOM 1803 C C . VAL A 1 253 ? 29.751 45.765 -7.234 1.00 32.76 230 VAL A C 1
ATOM 1804 O O . VAL A 1 253 ? 28.927 46.606 -7.595 1.00 32.03 230 VAL A O 1
ATOM 1808 N N . THR A 1 254 ? 30.695 45.984 -6.301 1.00 33.38 231 THR A N 1
ATOM 1809 C CA . THR A 1 254 ? 30.785 47.227 -5.543 1.00 35.34 231 THR A CA 1
ATOM 1810 C C . THR A 1 254 ? 32.132 47.913 -5.778 1.00 34.98 231 THR A C 1
ATOM 1811 O O . THR A 1 254 ? 32.422 48.908 -5.118 1.00 34.85 231 THR A O 1
ATOM 1815 N N . THR A 1 255 ? 32.933 47.394 -6.722 1.00 31.96 232 THR A N 1
ATOM 1816 C CA . THR A 1 255 ? 34.190 48.010 -7.117 1.00 30.80 232 THR A CA 1
ATOM 1817 C C . THR A 1 255 ? 34.250 48.062 -8.639 1.00 29.67 232 THR A C 1
ATOM 1818 O O . THR A 1 255 ? 33.549 47.316 -9.308 1.00 31.53 232 THR A O 1
ATOM 1822 N N . GLN A 1 256 ? 35.102 48.942 -9.179 1.00 31.39 233 GLN A N 1
ATOM 1823 C CA . GLN A 1 256 ? 35.248 49.080 -10.617 1.00 30.98 233 GLN A CA 1
ATOM 1824 C C . GLN A 1 256 ? 35.930 47.841 -11.197 1.00 30.78 233 GLN A C 1
ATOM 1825 O O . GLN A 1 256 ? 35.580 47.405 -12.288 1.00 29.98 233 GLN A O 1
ATOM 1831 N N . LYS A 1 257 ? 36.925 47.324 -10.468 1.00 31.94 234 LYS A N 1
ATOM 1832 C CA . LYS A 1 257 ? 37.743 46.204 -10.903 1.00 34.23 234 LYS A CA 1
ATOM 1833 C C . LYS A 1 257 ? 37.418 45.002 -10.025 1.00 31.92 234 LYS A C 1
ATOM 1834 O O . LYS A 1 257 ? 37.274 45.153 -8.813 1.00 29.83 234 LYS A O 1
ATOM 1840 N N . VAL A 1 258 ? 37.293 43.819 -10.645 1.00 28.48 235 VAL A N 1
ATOM 1841 C CA . VAL A 1 258 ? 37.007 42.598 -9.910 1.00 27.82 235 VAL A CA 1
ATOM 1842 C C . VAL A 1 258 ? 37.935 41.479 -10.391 1.00 26.31 235 VAL A C 1
ATOM 1843 O O . VAL A 1 258 ? 38.104 41.271 -11.589 1.00 25.61 235 VAL A O 1
ATOM 1847 N N . ARG A 1 259 ? 38.506 40.758 -9.421 1.00 25.92 236 ARG A N 1
ATOM 1848 C CA . ARG A 1 259 ? 39.393 39.634 -9.668 1.00 24.19 236 ARG A CA 1
ATOM 1849 C C . ARG A 1 259 ? 38.589 38.350 -9.523 1.00 22.42 236 ARG A C 1
ATOM 1850 O O . ARG A 1 259 ? 38.017 38.103 -8.465 1.00 20.68 236 ARG A O 1
ATOM 1858 N N . LEU A 1 260 ? 38.549 37.557 -10.601 1.00 21.96 237 LEU A N 1
ATOM 1859 C CA . LEU A 1 260 ? 37.870 36.274 -10.592 1.00 21.46 237 LEU A CA 1
ATOM 1860 C C . LEU A 1 260 ? 38.918 35.163 -10.648 1.00 20.37 237 LEU A C 1
ATOM 1861 O O . LEU A 1 260 ? 39.721 35.126 -11.576 1.00 19.61 237 LEU A O 1
ATOM 1866 N N . ARG A 1 261 ? 38.888 34.271 -9.651 1.00 19.31 238 ARG A N 1
ATOM 1867 C CA . ARG A 1 261 ? 39.733 33.091 -9.617 1.00 21.08 238 ARG A CA 1
ATOM 1868 C C . ARG A 1 261 ? 38.941 31.905 -10.168 1.00 19.96 238 ARG A C 1
ATOM 1869 O O . ARG A 1 261 ? 38.246 31.215 -9.427 1.00 21.41 238 ARG A O 1
ATOM 1877 N N . PHE A 1 262 ? 39.028 31.702 -11.483 1.00 19.36 239 PHE A N 1
ATOM 1878 C CA . PHE A 1 262 ? 38.319 30.606 -12.126 1.00 20.85 239 PHE A CA 1
ATOM 1879 C C . PHE A 1 262 ? 39.039 29.302 -11.809 1.00 21.77 239 PHE A C 1
ATOM 1880 O O . PHE A 1 262 ? 40.262 29.222 -11.937 1.00 22.47 239 PHE A O 1
ATOM 1888 N N . LEU A 1 263 ? 38.261 28.305 -11.382 1.00 22.84 240 LEU A N 1
ATOM 1889 C CA . LEU A 1 263 ? 38.716 26.932 -11.276 1.00 24.63 240 LEU A CA 1
ATOM 1890 C C . LEU A 1 263 ? 37.736 26.028 -12.019 1.00 24.02 240 LEU A C 1
ATOM 1891 O O . LEU A 1 263 ? 36.551 26.013 -11.696 1.00 21.50 240 LEU A O 1
ATOM 1896 N N . ASN A 1 264 ? 38.235 25.242 -12.981 1.00 23.71 241 ASN A N 1
ATOM 1897 C CA . ASN A 1 264 ? 37.408 24.192 -13.554 1.00 22.60 241 ASN A CA 1
ATOM 1898 C C . ASN A 1 264 ? 37.437 22.970 -12.643 1.00 22.76 241 ASN A C 1
ATOM 1899 O O . ASN A 1 264 ? 38.371 22.164 -12.693 1.00 24.09 241 ASN A O 1
ATOM 1904 N N . GLY A 1 265 ? 36.385 22.834 -11.827 1.00 22.06 242 GLY A N 1
ATOM 1905 C CA . GLY A 1 265 ? 36.256 21.726 -10.895 1.00 21.27 242 GLY A CA 1
ATOM 1906 C C . GLY A 1 265 ? 35.261 20.672 -11.385 1.00 20.89 242 GLY A C 1
ATOM 1907 O O . GLY A 1 265 ? 34.797 19.854 -10.598 1.00 21.70 242 GLY A O 1
ATOM 1908 N N . ALA A 1 266 ? 34.928 20.700 -12.678 1.00 21.51 243 ALA A N 1
ATOM 1909 C CA . ALA A 1 266 ? 34.004 19.739 -13.264 1.00 21.51 243 ALA A CA 1
ATOM 1910 C C . ALA A 1 266 ? 34.698 18.394 -13.463 1.00 24.11 243 ALA A C 1
ATOM 1911 O O . ALA A 1 266 ? 35.926 18.329 -13.523 1.00 24.03 243 ALA A O 1
ATOM 1913 N N . ASN A 1 267 ? 33.891 17.329 -13.570 1.00 26.01 244 ASN A N 1
ATOM 1914 C CA . ASN A 1 267 ? 34.400 15.989 -13.826 1.00 26.64 244 ASN A CA 1
ATOM 1915 C C . ASN A 1 267 ? 34.984 15.986 -15.237 1.00 25.48 244 ASN A C 1
ATOM 1916 O O . ASN A 1 267 ? 36.104 15.510 -15.422 1.00 26.36 244 ASN A O 1
ATOM 1921 N N . ARG A 1 268 ? 34.258 16.550 -16.216 1.00 24.92 245 ARG A N 1
ATOM 1922 C CA . ARG A 1 268 ? 34.738 16.530 -17.592 1.00 25.39 245 ARG A CA 1
ATOM 1923 C C . ARG A 1 268 ? 34.576 17.831 -18.376 1.00 24.47 245 ARG A C 1
ATOM 1924 O O . ARG A 1 268 ? 35.382 18.100 -19.269 1.00 24.56 245 ARG A O 1
ATOM 1932 N N . ARG A 1 269 ? 33.548 18.634 -18.068 1.00 24.38 246 ARG A N 1
ATOM 1933 C CA . ARG A 1 269 ? 33.120 19.710 -18.952 1.00 24.82 246 ARG A CA 1
ATOM 1934 C C . ARG A 1 269 ? 34.226 20.750 -19.139 1.00 24.56 246 ARG A C 1
ATOM 1935 O O . ARG A 1 269 ? 34.963 21.064 -18.209 1.00 26.12 246 ARG A O 1
ATOM 1943 N N . GLU A 1 270 ? 34.302 21.293 -20.360 1.00 24.30 247 GLU A N 1
ATOM 1944 C CA . GLU A 1 270 ? 35.143 22.429 -20.689 1.00 25.86 247 GLU A CA 1
ATOM 1945 C C . GLU A 1 270 ? 34.294 23.694 -20.597 1.00 25.33 247 GLU A C 1
ATOM 1946 O O . GLU A 1 270 ? 33.151 23.700 -21.043 1.00 25.82 247 GLU A O 1
ATOM 1952 N N . TRP A 1 271 ? 34.854 24.762 -20.028 1.00 24.26 248 TRP A N 1
ATOM 1953 C CA . TRP A 1 271 ? 34.138 26.026 -19.954 1.00 23.73 248 TRP A CA 1
ATOM 1954 C C . TRP A 1 271 ? 34.704 26.973 -20.998 1.00 22.91 248 TRP A C 1
ATOM 1955 O O . TRP A 1 271 ? 35.912 27.149 -21.084 1.00 22.31 248 TRP A O 1
ATOM 1966 N N . ARG A 1 272 ? 33.816 27.542 -21.812 1.00 22.78 249 ARG A N 1
ATOM 1967 C CA . ARG A 1 272 ? 34.205 28.483 -22.844 1.00 25.44 249 ARG A CA 1
ATOM 1968 C C . ARG A 1 272 ? 33.612 29.846 -22.488 1.00 27.30 249 ARG A C 1
ATOM 1969 O O . ARG A 1 272 ? 32.490 30.161 -22.874 1.00 27.40 249 ARG A O 1
ATOM 1977 N N . LEU A 1 273 ? 34.404 30.651 -21.769 1.00 26.56 250 LEU A N 1
ATOM 1978 C CA . LEU A 1 273 ? 33.901 31.785 -21.008 1.00 26.98 250 LEU A CA 1
ATOM 1979 C C . LEU A 1 273 ? 33.969 33.063 -21.832 1.00 26.68 250 LEU A C 1
ATOM 1980 O O . LEU A 1 273 ? 34.980 33.338 -22.468 1.00 26.54 250 LEU A O 1
ATOM 1985 N N . HIS A 1 274 ? 32.893 33.859 -21.772 1.00 28.47 251 HIS A N 1
ATOM 1986 C CA . HIS A 1 274 ? 32.894 35.201 -22.332 1.00 28.92 251 HIS A CA 1
ATOM 1987 C C . HIS A 1 274 ? 31.706 35.990 -21.783 1.00 28.25 251 HIS A C 1
ATOM 1988 O O . HIS A 1 274 ? 30.769 35.412 -21.246 1.00 26.43 251 HIS A O 1
ATOM 1995 N N . PHE A 1 275 ? 31.774 37.319 -21.915 1.00 30.16 252 PHE A N 1
ATOM 1996 C CA . PHE A 1 275 ? 30.773 38.206 -21.336 1.00 34.62 252 PHE A CA 1
ATOM 1997 C C . PHE A 1 275 ? 29.841 38.719 -22.431 1.00 35.66 252 PHE A C 1
ATOM 1998 O O . PHE A 1 275 ? 30.189 38.679 -23.609 1.00 37.05 252 PHE A O 1
ATOM 2006 N N . ALA A 1 276 ? 28.669 39.217 -22.020 1.00 39.34 253 ALA A N 1
ATOM 2007 C CA . ALA A 1 276 ? 27.840 40.047 -22.881 1.00 40.91 253 ALA A CA 1
ATOM 2008 C C . ALA A 1 276 ? 28.655 41.251 -23.348 1.00 42.04 253 ALA A C 1
ATOM 2009 O O . ALA A 1 276 ? 29.529 41.729 -22.624 1.00 43.62 253 ALA A O 1
ATOM 2011 N N . ASP A 1 277 ? 28.372 41.715 -24.571 1.00 43.73 254 ASP A N 1
ATOM 2012 C CA . ASP A 1 277 ? 28.994 42.903 -25.139 1.00 44.87 254 ASP A CA 1
ATOM 2013 C C . ASP A 1 277 ? 30.462 42.646 -25.480 1.00 42.10 254 ASP A C 1
ATOM 2014 O O . ASP A 1 277 ? 31.185 43.584 -25.807 1.00 41.13 254 ASP A O 1
ATOM 2019 N N . ASP A 1 278 ? 30.909 41.383 -25.399 1.00 41.75 255 ASP A N 1
ATOM 2020 C CA . ASP A 1 278 ? 32.314 41.043 -25.572 1.00 38.91 255 ASP A CA 1
ATOM 2021 C C . ASP A 1 278 ? 33.191 41.881 -24.635 1.00 33.99 255 ASP A C 1
ATOM 2022 O O . ASP A 1 278 ? 34.262 42.340 -25.037 1.00 33.11 255 ASP A O 1
ATOM 2027 N N . LEU A 1 279 ? 32.725 42.090 -23.398 1.00 30.21 256 LEU A N 1
ATOM 2028 C CA . LEU A 1 279 ? 33.479 42.835 -22.398 1.00 30.83 256 LEU A CA 1
ATOM 2029 C C . LEU A 1 279 ? 34.843 42.172 -22.225 1.00 31.31 256 LEU A C 1
ATOM 2030 O O . LEU A 1 279 ? 34.895 41.007 -21.843 1.00 32.04 256 LEU A O 1
ATOM 2035 N N . PRO A 1 280 ? 35.969 42.856 -22.501 1.00 31.11 257 PRO A N 1
ATOM 2036 C CA . PRO A 1 280 ? 37.248 42.222 -22.300 1.00 28.97 257 PRO A CA 1
ATOM 2037 C C . PRO A 1 280 ? 37.598 41.933 -20.833 1.00 29.37 257 PRO A C 1
ATOM 2038 O O . PRO A 1 280 ? 36.965 42.470 -19.962 1.00 29.63 257 PRO A O 1
ATOM 2042 N N . PHE A 1 281 ? 38.559 41.042 -20.621 1.00 28.99 258 PHE A N 1
ATOM 2043 C CA . PHE A 1 281 ? 39.092 40.762 -19.298 1.00 28.42 258 PHE A CA 1
ATOM 2044 C C . PHE A 1 281 ? 40.559 40.371 -19.448 1.00 26.70 258 PHE A C 1
ATOM 2045 O O . PHE A 1 281 ? 40.994 39.931 -20.511 1.00 26.08 258 PHE A O 1
ATOM 2053 N N . THR A 1 282 ? 41.314 40.579 -18.368 1.00 25.80 259 THR A N 1
ATOM 2054 C CA . THR A 1 282 ? 42.754 40.421 -18.385 1.00 25.46 259 THR A CA 1
ATOM 2055 C C . THR A 1 282 ? 43.126 39.244 -17.494 1.00 24.07 259 THR A C 1
ATOM 2056 O O . THR A 1 282 ? 42.850 39.256 -16.298 1.00 22.58 259 THR A O 1
ATOM 2060 N N . GLN A 1 283 ? 43.747 38.219 -18.081 1.00 23.06 260 GLN A N 1
ATOM 2061 C CA . GLN A 1 283 ? 44.273 37.139 -17.266 1.00 21.97 260 GLN A CA 1
ATOM 2062 C C . GLN A 1 283 ? 45.601 37.594 -16.677 1.00 20.61 260 GLN A C 1
ATOM 2063 O O . GLN A 1 283 ? 46.476 38.059 -17.404 1.00 20.78 260 GLN A O 1
ATOM 2069 N N . ILE A 1 284 ? 45.732 37.439 -15.355 1.00 21.00 261 ILE A N 1
ATOM 2070 C CA . ILE A 1 284 ? 46.946 37.812 -14.646 1.00 21.87 261 ILE A CA 1
ATOM 2071 C C . ILE A 1 284 ? 47.626 36.584 -14.033 1.00 21.10 261 ILE A C 1
ATOM 2072 O O . ILE A 1 284 ? 48.771 36.683 -13.602 1.00 18.87 261 ILE A O 1
ATOM 2077 N N . GLY A 1 285 ? 46.919 35.454 -13.936 1.00 20.61 262 GLY A N 1
ATOM 2078 C CA . GLY A 1 285 ? 47.495 34.268 -13.323 1.00 20.87 262 GLY A CA 1
ATOM 2079 C C . GLY A 1 285 ? 46.973 32.987 -13.959 1.00 21.59 262 GLY A C 1
ATOM 2080 O O . GLY A 1 285 ? 45.838 32.945 -14.428 1.00 20.80 262 GLY A O 1
ATOM 2081 N N . GLY A 1 286 ? 47.835 31.963 -13.969 1.00 23.88 263 GLY A N 1
ATOM 2082 C CA . GLY A 1 286 ? 47.472 30.607 -14.347 1.00 24.66 263 GLY A CA 1
ATOM 2083 C C . GLY A 1 286 ? 47.582 29.672 -13.142 1.00 25.64 263 GLY A C 1
ATOM 2084 O O . GLY A 1 286 ? 47.490 30.113 -11.996 1.00 23.76 263 GLY A O 1
ATOM 2085 N N . ASP A 1 287 ? 47.832 28.382 -13.396 1.00 24.88 264 ASP A N 1
ATOM 2086 C CA . ASP A 1 287 ? 47.742 27.379 -12.344 1.00 26.22 264 ASP A CA 1
ATOM 2087 C C . ASP A 1 287 ? 48.740 27.637 -11.214 1.00 25.18 264 ASP A C 1
ATOM 2088 O O . ASP A 1 287 ? 48.378 27.575 -10.041 1.00 25.60 264 ASP A O 1
ATOM 2093 N N . GLY A 1 288 ? 50.001 27.875 -11.575 1.00 21.71 265 GLY A N 1
ATOM 2094 C CA . GLY A 1 288 ? 51.100 27.785 -10.627 1.00 20.97 265 GLY A CA 1
ATOM 2095 C C . GLY A 1 288 ? 51.786 29.121 -10.373 1.00 21.08 265 GLY A C 1
ATOM 2096 O O . GLY A 1 288 ? 52.673 29.199 -9.517 1.00 21.20 265 GLY A O 1
ATOM 2097 N N . SER A 1 289 ? 51.419 30.152 -11.150 1.00 18.81 266 SER A N 1
ATOM 2098 C CA . SER A 1 289 ? 52.001 31.463 -10.950 1.00 18.88 266 SER A CA 1
ATOM 2099 C C . SER A 1 289 ? 51.182 32.540 -11.651 1.00 18.60 266 SER A C 1
ATOM 2100 O O . SER A 1 289 ? 50.333 32.260 -12.494 1.00 16.50 266 SER A O 1
ATOM 2103 N N . LEU A 1 290 ? 51.473 33.782 -11.264 1.00 19.08 267 LEU A N 1
ATOM 2104 C CA . LEU A 1 290 ? 51.244 34.936 -12.114 1.00 20.02 267 LEU A CA 1
ATOM 2105 C C . LEU A 1 290 ? 51.807 34.679 -13.510 1.00 20.58 267 LEU A C 1
ATOM 2106 O O . LEU A 1 290 ? 52.837 34.018 -13.663 1.00 19.65 267 LEU A O 1
ATOM 2111 N N . LEU A 1 291 ? 51.111 35.213 -14.520 1.00 20.16 268 LEU A N 1
ATOM 2112 C CA . LEU A 1 291 ? 51.629 35.215 -15.872 1.00 21.13 268 LEU A CA 1
ATOM 2113 C C . LEU A 1 291 ? 52.768 36.222 -15.920 1.00 20.85 268 LEU A C 1
ATOM 2114 O O . LEU A 1 291 ? 52.741 37.208 -15.189 1.00 21.80 268 LEU A O 1
ATOM 2119 N N . PRO A 1 292 ? 53.798 36.022 -16.766 1.00 20.99 269 PRO A N 1
ATOM 2120 C CA . PRO A 1 292 ? 54.879 36.998 -16.889 1.00 23.06 269 PRO A CA 1
ATOM 2121 C C . PRO A 1 292 ? 54.355 38.392 -17.241 1.00 25.58 269 PRO A C 1
ATOM 2122 O O . PRO A 1 292 ? 54.847 39.393 -16.718 1.00 25.90 269 PRO A O 1
ATOM 2126 N N . GLU A 1 293 ? 53.345 38.428 -18.118 1.00 27.48 270 GLU A N 1
ATOM 2127 C CA . GLU A 1 293 ? 52.689 39.659 -18.529 1.00 31.10 270 GLU A CA 1
ATOM 2128 C C . GLU A 1 293 ? 51.184 39.428 -18.601 1.00 29.07 270 GLU A C 1
ATOM 2129 O O . GLU A 1 293 ? 50.742 38.309 -18.836 1.00 27.43 270 GLU A O 1
ATOM 2135 N N . PRO A 1 294 ? 50.352 40.479 -18.432 1.00 28.71 271 PRO A N 1
ATOM 2136 C CA . PRO A 1 294 ? 48.902 40.316 -18.497 1.00 27.57 271 PRO A CA 1
ATOM 2137 C C . PRO A 1 294 ? 48.487 39.987 -19.929 1.00 26.02 271 PRO A C 1
ATOM 2138 O O . PRO A 1 294 ? 49.150 40.393 -20.879 1.00 27.22 271 PRO A O 1
ATOM 2142 N N . VAL A 1 295 ? 47.416 39.203 -20.071 1.00 25.55 272 VAL A N 1
ATOM 2143 C CA . VAL A 1 295 ? 46.923 38.803 -21.377 1.00 26.09 272 VAL A CA 1
ATOM 2144 C C . VAL A 1 295 ? 45.448 39.167 -21.463 1.00 25.10 272 VAL A C 1
ATOM 2145 O O . VAL A 1 295 ? 44.664 38.720 -20.631 1.00 22.59 272 VAL A O 1
ATOM 2149 N N . LYS A 1 296 ? 45.116 39.919 -22.511 1.00 27.78 273 LYS A N 1
ATOM 2150 C CA . LYS A 1 296 ? 43.729 40.409 -22.706 1.00 30.82 273 LYS A CA 1
ATOM 2151 C C . LYS A 1 296 ? 42.910 39.416 -23.526 1.00 29.39 273 LYS A C 1
ATOM 2152 O O . LYS A 1 296 ? 43.390 38.956 -24.565 1.00 28.37 273 LYS A O 1
ATOM 2158 N N . PHE A 1 297 ? 41.701 39.156 -23.056 1.00 28.65 274 PHE A N 1
ATOM 2159 C CA . PHE A 1 297 ? 40.817 38.195 -23.733 1.00 29.91 274 PHE A CA 1
ATOM 2160 C C . PHE A 1 297 ? 39.384 38.699 -23.852 1.00 31.75 274 PHE A C 1
ATOM 2161 O O . PHE A 1 297 ? 39.020 39.648 -23.147 1.00 31.63 274 PHE A O 1
ATOM 2169 N N . THR A 1 298 ? 38.612 38.068 -24.727 1.00 30.33 275 THR A N 1
ATOM 2170 C CA . THR A 1 298 ? 37.155 38.294 -24.801 1.00 32.30 275 THR A CA 1
ATOM 2171 C C . THR A 1 298 ? 36.565 36.890 -24.618 1.00 30.60 275 THR A C 1
ATOM 2172 O O . THR A 1 298 ? 35.459 36.790 -24.103 1.00 30.06 275 THR A O 1
ATOM 2176 N N . HIS A 1 299 ? 37.337 35.851 -24.975 1.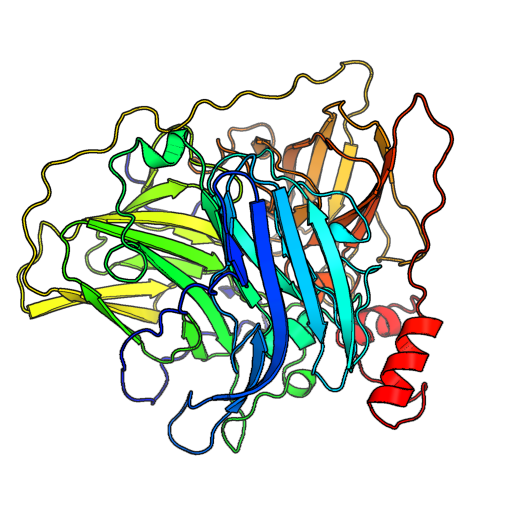00 28.29 276 HIS A N 1
ATOM 2177 C CA . HIS A 1 299 ? 36.879 34.469 -24.891 1.00 30.22 276 HIS A CA 1
ATOM 2178 C C . HIS A 1 299 ? 38.003 33.597 -24.326 1.00 27.06 276 HIS A C 1
ATOM 2179 O O . HIS A 1 299 ? 39.125 33.657 -24.824 1.00 28.42 276 HIS A O 1
ATOM 2186 N N . LEU A 1 300 ? 37.707 32.775 -23.310 1.00 26.02 277 LEU A N 1
ATOM 2187 C CA . LEU A 1 300 ? 38.738 31.982 -22.639 1.00 26.27 277 LEU A CA 1
ATOM 2188 C C . LEU A 1 300 ? 38.227 30.574 -22.357 1.00 24.45 277 LEU A C 1
ATOM 2189 O O . LEU A 1 300 ? 37.202 30.415 -21.705 1.00 23.19 277 LEU A O 1
ATOM 2194 N N . MET A 1 301 ? 38.982 29.555 -22.788 1.00 24.13 278 MET A N 1
ATOM 2195 C CA . MET A 1 301 ? 38.579 28.176 -22.546 1.00 23.79 278 MET A CA 1
ATOM 2196 C C . MET A 1 301 ? 39.421 27.557 -21.429 1.00 23.03 278 MET A C 1
ATOM 2197 O O . MET A 1 301 ? 40.637 27.735 -21.389 1.00 24.03 278 MET A O 1
ATOM 2202 N N . LEU A 1 302 ? 38.749 26.804 -20.550 1.00 23.79 279 LEU A N 1
ATOM 2203 C CA . LEU A 1 302 ? 39.376 26.115 -19.434 1.00 24.25 279 LEU A CA 1
ATOM 2204 C C . LEU A 1 302 ? 39.005 24.638 -19.451 1.00 25.12 279 LEU A C 1
ATOM 2205 O O . LEU A 1 302 ? 37.825 24.302 -19.347 1.00 27.44 279 LEU A O 1
ATOM 2210 N N . THR A 1 303 ? 40.028 23.772 -19.483 1.00 24.08 280 THR A N 1
ATOM 2211 C CA . THR A 1 303 ? 39.844 22.338 -19.316 1.00 24.01 280 THR A CA 1
ATOM 2212 C C . THR A 1 303 ? 39.925 21.977 -17.833 1.00 23.61 280 THR A C 1
ATOM 2213 O O . THR A 1 303 ? 40.269 22.808 -16.995 1.00 23.89 280 THR A O 1
ATOM 2217 N N . CYS A 1 304 ? 39.591 20.719 -17.524 1.00 22.61 281 CYS A N 1
ATOM 2218 C CA . CYS A 1 304 ? 39.497 20.228 -16.162 1.00 23.39 281 CYS A CA 1
ATOM 2219 C C . CYS A 1 304 ? 40.770 20.503 -15.362 1.00 23.99 281 CYS A C 1
ATOM 2220 O O . CYS A 1 304 ? 41.873 20.176 -15.801 1.00 23.28 281 CYS A O 1
ATOM 2223 N N . ALA A 1 305 ? 40.555 21.107 -14.183 1.00 22.50 282 ALA A N 1
ATOM 2224 C CA . ALA A 1 305 ? 41.543 21.363 -13.146 1.00 22.18 282 ALA A CA 1
ATOM 2225 C C . ALA A 1 305 ? 42.368 22.617 -13.427 1.00 22.03 282 ALA A C 1
ATOM 2226 O O . ALA A 1 305 ? 43.155 23.005 -12.569 1.00 22.89 282 ALA A O 1
ATOM 2228 N N . GLU A 1 306 ? 42.175 23.261 -14.587 1.00 21.87 283 GLU A N 1
ATOM 2229 C CA . GLU A 1 306 ? 42.899 24.481 -14.907 1.00 23.82 283 GLU A CA 1
ATOM 2230 C C . GLU A 1 306 ? 42.351 25.630 -14.065 1.00 23.66 283 GLU A C 1
ATOM 2231 O O . GLU A 1 306 ? 41.176 25.629 -13.711 1.00 21.64 283 GLU A O 1
ATOM 2237 N N . ARG A 1 307 ? 43.230 26.580 -13.715 1.00 23.87 284 ARG A N 1
ATOM 2238 C CA . ARG A 1 307 ? 42.824 27.825 -13.088 1.00 23.20 284 ARG A CA 1
ATOM 2239 C C . ARG A 1 307 ? 43.282 28.983 -13.967 1.00 23.02 284 ARG A C 1
ATOM 2240 O O . ARG A 1 307 ? 44.307 28.897 -14.639 1.00 22.29 284 ARG A O 1
ATOM 2248 N N . ALA A 1 308 ? 42.458 30.034 -13.968 1.00 21.00 285 ALA A N 1
ATOM 2249 C CA . ALA A 1 308 ? 42.776 31.310 -14.567 1.00 20.75 285 ALA A CA 1
ATOM 2250 C C . ALA A 1 308 ? 42.288 32.401 -13.617 1.00 21.25 285 ALA A C 1
ATOM 2251 O O . ALA A 1 308 ? 41.116 32.426 -13.252 1.00 22.16 285 ALA A O 1
ATOM 2253 N N . GLU A 1 309 ? 43.201 33.283 -13.208 1.00 22.72 286 GLU A N 1
ATOM 2254 C CA . GLU A 1 309 ? 42.836 34.460 -12.434 1.00 23.37 286 GLU A CA 1
ATOM 2255 C C . GLU A 1 309 ? 42.742 35.624 -13.411 1.00 20.97 286 GLU A C 1
ATOM 2256 O O . GLU A 1 309 ? 43.704 35.911 -14.129 1.00 20.92 286 GLU A O 1
ATOM 2262 N N . VAL A 1 310 ? 41.574 36.270 -13.456 1.00 20.41 287 VAL A N 1
ATOM 2263 C CA . VAL A 1 310 ? 41.361 37.364 -14.393 1.00 21.19 287 VAL A CA 1
ATOM 2264 C C . VAL A 1 310 ? 40.891 38.612 -13.647 1.00 21.85 287 VAL A C 1
ATOM 2265 O O . VAL A 1 310 ? 40.264 38.514 -12.594 1.00 21.68 287 VAL A O 1
ATOM 2269 N N . ILE A 1 311 ? 41.199 39.780 -14.224 1.00 22.78 288 ILE A N 1
ATOM 2270 C CA . ILE A 1 311 ? 40.643 41.047 -13.765 1.00 24.71 288 ILE A CA 1
ATOM 2271 C C . ILE A 1 311 ? 39.596 41.499 -14.777 1.00 23.42 288 ILE A C 1
ATOM 2272 O O . ILE A 1 311 ? 39.915 41.628 -15.955 1.00 23.76 288 ILE A O 1
ATOM 2277 N N . VAL A 1 312 ? 38.377 41.767 -14.299 1.00 24.53 289 VAL A N 1
ATOM 2278 C CA . VAL A 1 312 ? 37.327 42.355 -15.125 1.00 27.42 289 VAL A CA 1
ATOM 2279 C C . VAL A 1 312 ? 37.108 43.805 -14.693 1.00 28.36 289 VAL A C 1
ATOM 2280 O O . VAL A 1 312 ? 36.915 44.064 -13.507 1.00 27.83 289 VAL A O 1
ATOM 2284 N N . ASP A 1 313 ? 37.091 44.721 -15.671 1.00 31.77 290 ASP A N 1
ATOM 2285 C CA . ASP A 1 313 ? 36.906 46.146 -15.436 1.00 34.29 290 ASP A CA 1
ATOM 2286 C C . ASP A 1 313 ? 35.505 46.562 -15.887 1.00 34.79 290 ASP A C 1
ATOM 2287 O O . ASP A 1 313 ? 35.176 46.468 -17.069 1.00 33.10 290 ASP A O 1
ATOM 2292 N N . PHE A 1 314 ? 34.698 47.048 -14.936 1.00 35.97 291 PHE A N 1
ATOM 2293 C CA . PHE A 1 314 ? 33.320 47.434 -15.200 1.00 36.32 291 PHE A CA 1
ATOM 2294 C C . PHE A 1 314 ? 33.185 48.955 -15.300 1.00 38.84 291 PHE A C 1
ATOM 2295 O O . PHE A 1 314 ? 32.105 49.495 -15.073 1.00 39.58 291 PHE A O 1
ATOM 2303 N N . GLY A 1 315 ? 34.268 49.640 -15.684 1.00 42.65 292 GLY A N 1
ATOM 2304 C CA . GLY A 1 315 ? 34.298 51.094 -15.721 1.00 45.79 292 GLY A CA 1
ATOM 2305 C C . GLY A 1 315 ? 33.230 51.691 -16.638 1.00 48.77 292 GLY A C 1
ATOM 2306 O O . GLY A 1 315 ? 32.711 52.766 -16.344 1.00 50.98 292 GLY A O 1
ATOM 2307 N N . GLN A 1 316 ? 32.895 50.981 -17.728 1.00 49.91 293 GLN A N 1
ATOM 2308 C CA . GLN A 1 316 ? 32.027 51.502 -18.776 1.00 50.54 293 GLN A CA 1
ATOM 2309 C C . GLN A 1 316 ? 30.560 51.145 -18.525 1.00 47.02 293 GLN A C 1
ATOM 2310 O O . GLN A 1 316 ? 29.756 51.198 -19.456 1.00 50.01 293 GLN A O 1
ATOM 2316 N N . TYR A 1 317 ? 30.201 50.823 -17.275 1.00 42.51 294 TYR A N 1
ATOM 2317 C CA . TYR A 1 317 ? 28.824 50.517 -16.921 1.00 41.83 294 TYR A CA 1
ATOM 2318 C C . TYR A 1 317 ? 28.319 51.497 -15.864 1.00 44.12 294 TYR A C 1
ATOM 2319 O O . TYR A 1 317 ? 29.105 52.033 -15.087 1.00 44.28 294 TYR A O 1
ATOM 2328 N N . HIS A 1 318 ? 26.992 51.691 -15.848 1.00 43.93 295 HIS A N 1
ATOM 2329 C CA . HIS A 1 318 ? 26.300 52.495 -14.852 1.00 42.60 295 HIS A CA 1
ATOM 2330 C C . HIS A 1 318 ? 25.698 51.583 -13.790 1.00 41.15 295 HIS A C 1
ATOM 2331 O O . HIS A 1 318 ? 25.432 50.413 -14.057 1.00 37.13 295 HIS A O 1
ATOM 2338 N N . GLU A 1 319 ? 25.463 52.148 -12.601 1.00 43.57 296 GLU A N 1
ATOM 2339 C CA . GLU A 1 319 ? 24.656 51.507 -11.575 1.00 47.64 296 GLU A CA 1
ATOM 2340 C C . GLU A 1 319 ? 23.342 51.055 -12.208 1.00 45.09 296 GLU A C 1
ATOM 2341 O O . GLU A 1 319 ? 22.848 51.705 -13.129 1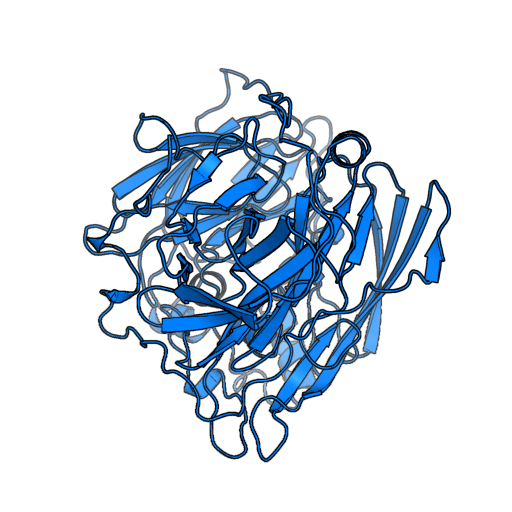.00 40.29 296 GLU A O 1
ATOM 2347 N N . GLY A 1 320 ? 22.807 49.924 -11.728 1.00 44.90 297 GLY A N 1
ATOM 2348 C CA . GLY A 1 320 ? 21.595 49.335 -12.280 1.00 44.71 297 GLY A CA 1
ATOM 2349 C C . GLY A 1 320 ? 21.873 48.318 -13.392 1.00 43.06 297 GLY A C 1
ATOM 2350 O O . GLY A 1 320 ? 21.057 47.433 -13.631 1.00 41.64 297 GLY A O 1
ATOM 2351 N N . ASP A 1 321 ? 23.017 48.443 -14.077 1.00 45.04 298 ASP A N 1
ATOM 2352 C CA . ASP A 1 321 ? 23.358 47.551 -15.179 1.00 46.47 298 ASP A CA 1
ATOM 2353 C C . ASP A 1 321 ? 23.638 46.136 -14.671 1.00 44.57 298 ASP A C 1
ATOM 2354 O O . ASP A 1 321 ? 23.966 45.933 -13.506 1.00 43.12 298 ASP A O 1
ATOM 2359 N N . GLU A 1 322 ? 23.474 45.166 -15.577 1.00 47.28 299 GLU A N 1
ATOM 2360 C CA . GLU A 1 322 ? 23.652 43.747 -15.307 1.00 49.37 299 GLU A CA 1
ATOM 2361 C C . GLU A 1 322 ? 24.491 43.181 -16.447 1.00 47.71 299 GLU A C 1
ATOM 2362 O O . GLU A 1 322 ? 24.208 43.464 -17.609 1.00 43.88 299 GLU A O 1
ATOM 2368 N N . VAL A 1 323 ? 25.546 42.430 -16.110 1.00 45.59 300 VAL A N 1
ATOM 2369 C CA . VAL A 1 323 ? 26.490 41.925 -17.098 1.00 44.11 300 VAL A CA 1
ATOM 2370 C C . VAL A 1 323 ? 26.567 40.413 -16.924 1.00 40.75 300 VAL A C 1
ATOM 2371 O O . VAL A 1 323 ? 26.801 39.935 -15.816 1.00 39.22 300 VAL A O 1
ATOM 2375 N N . THR A 1 324 ? 26.349 39.671 -18.015 1.00 37.96 301 THR A N 1
ATOM 2376 C CA . THR A 1 324 ? 26.238 38.227 -17.931 1.00 36.55 301 THR A CA 1
ATOM 2377 C C . THR A 1 324 ? 27.535 37.577 -18.408 1.00 31.88 301 THR A C 1
ATOM 2378 O O . THR A 1 324 ? 28.054 37.915 -19.468 1.00 30.60 301 THR A O 1
ATOM 2382 N N . LEU A 1 325 ? 28.029 36.638 -17.595 1.00 31.60 302 LEU A N 1
ATOM 2383 C CA . LEU A 1 325 ? 29.117 35.746 -17.969 1.00 30.86 302 LEU A CA 1
ATOM 2384 C C . LEU A 1 325 ? 28.507 34.484 -18.562 1.00 29.96 302 LEU A C 1
ATOM 2385 O O . LEU A 1 325 ? 27.640 33.890 -17.937 1.00 27.94 302 LEU A O 1
ATOM 2390 N N . TYR A 1 326 ? 29.001 34.080 -19.740 1.00 31.68 303 TYR A N 1
ATOM 2391 C CA . TYR A 1 326 ? 28.484 32.927 -20.467 1.00 33.53 303 TYR A CA 1
ATOM 2392 C C . TYR A 1 326 ? 29.532 31.819 -20.566 1.00 32.03 303 TYR A C 1
ATOM 2393 O O . TYR A 1 326 ? 30.732 32.090 -20.567 1.00 29.77 303 TYR A O 1
ATOM 2402 N N . THR A 1 327 ? 29.054 30.574 -20.670 1.00 30.03 304 THR A N 1
ATOM 2403 C CA . THR A 1 327 ? 29.815 29.508 -21.300 1.00 31.94 304 THR A CA 1
ATOM 2404 C C . THR A 1 327 ? 29.051 29.076 -22.553 1.00 31.87 304 THR A C 1
ATOM 2405 O O . THR A 1 327 ? 27.874 28.727 -22.478 1.00 30.55 304 THR A O 1
ATOM 2409 N N . ASP A 1 328 ? 29.728 29.159 -23.704 1.00 33.07 305 ASP A N 1
ATOM 2410 C CA . ASP A 1 328 ? 29.091 28.994 -25.001 1.00 37.24 305 ASP A CA 1
ATOM 2411 C C . ASP A 1 328 ? 27.867 29.912 -25.058 1.00 38.42 305 ASP A C 1
ATOM 2412 O O . ASP A 1 328 ? 28.008 31.132 -25.018 1.00 35.44 305 ASP A O 1
ATOM 2417 N N . ASP A 1 329 ? 26.669 29.317 -25.108 1.00 41.00 306 ASP A N 1
ATOM 2418 C CA . ASP A 1 329 ? 25.433 30.053 -25.324 1.00 43.26 306 ASP A CA 1
ATOM 2419 C C . ASP A 1 329 ? 24.620 30.115 -24.032 1.00 40.15 306 ASP A C 1
ATOM 2420 O O . ASP A 1 329 ? 23.478 30.564 -24.047 1.00 42.80 306 ASP A O 1
ATOM 2425 N N . VAL A 1 330 ? 25.212 29.666 -22.920 1.00 37.37 307 VAL A N 1
ATOM 2426 C CA . VAL A 1 330 ? 24.482 29.466 -21.676 1.00 34.94 307 VAL A CA 1
ATOM 2427 C C . VAL A 1 330 ? 24.922 30.497 -20.637 1.00 36.12 307 VAL A C 1
ATOM 2428 O O . VAL A 1 330 ? 26.104 30.568 -20.303 1.00 32.11 307 VAL A O 1
ATOM 2432 N N . PRO A 1 331 ? 23.996 31.308 -20.069 1.00 38.25 308 PRO A N 1
ATOM 2433 C CA . PRO A 1 331 ? 24.347 32.214 -18.967 1.00 37.03 308 PRO A CA 1
ATOM 2434 C C . PRO A 1 331 ? 24.675 31.461 -17.679 1.00 33.81 308 PRO A C 1
ATOM 2435 O O . PRO A 1 331 ? 23.951 30.543 -17.306 1.00 35.62 308 PRO A O 1
ATOM 2439 N N . LEU A 1 332 ? 25.799 31.835 -17.041 1.00 31.98 309 LEU A N 1
ATOM 2440 C CA . LEU A 1 332 ? 26.290 31.186 -15.830 1.00 32.16 309 LEU A CA 1
ATOM 2441 C C . LEU A 1 332 ? 26.136 32.092 -14.610 1.00 30.11 309 LEU A C 1
ATOM 2442 O O . LEU A 1 332 ? 25.725 31.645 -13.543 1.00 27.29 309 LEU A O 1
ATOM 2447 N N . LEU A 1 333 ? 26.610 33.333 -14.750 1.00 30.67 310 LEU A N 1
ATOM 2448 C CA . LEU A 1 333 ? 26.819 34.216 -13.612 1.00 32.24 310 LEU A CA 1
ATOM 2449 C C . LEU A 1 333 ? 26.506 35.637 -14.055 1.00 31.40 310 LEU A C 1
ATOM 2450 O O . LEU A 1 333 ? 27.044 36.110 -15.057 1.00 32.74 310 LEU A O 1
ATOM 2455 N N . LYS A 1 334 ? 25.610 36.296 -13.316 1.00 33.35 311 LYS A N 1
ATOM 2456 C CA . LYS A 1 334 ? 25.236 37.665 -13.627 1.00 35.21 311 LYS A CA 1
ATOM 2457 C C . LYS A 1 334 ? 25.918 38.614 -12.645 1.00 31.02 311 LYS A C 1
ATOM 2458 O O . LYS A 1 334 ? 25.856 38.408 -11.439 1.00 28.88 311 LYS A O 1
ATOM 2464 N N . PHE A 1 335 ? 26.552 39.659 -13.185 1.00 30.45 312 PHE A N 1
ATOM 2465 C CA . PHE A 1 335 ? 27.155 40.702 -12.372 1.00 31.50 312 PHE A CA 1
ATOM 2466 C C . PHE A 1 335 ? 26.228 41.917 -12.345 1.00 32.20 312 PHE A C 1
ATOM 2467 O O . PHE A 1 335 ? 26.011 42.555 -13.378 1.00 32.31 312 PHE A O 1
ATOM 2475 N N . ARG A 1 336 ? 25.702 42.220 -11.150 1.00 32.00 313 ARG A N 1
ATOM 2476 C CA . ARG A 1 336 ? 24.888 43.408 -10.914 1.00 33.88 313 ARG A CA 1
ATOM 2477 C C . ARG A 1 336 ? 25.764 44.571 -10.456 1.00 33.15 313 ARG A C 1
ATOM 2478 O O . ARG A 1 336 ? 26.395 44.505 -9.401 1.00 31.43 313 ARG A O 1
ATOM 2486 N N . ILE A 1 337 ? 25.778 45.637 -11.260 1.00 33.12 314 ILE A N 1
ATOM 2487 C CA . ILE A 1 337 ? 26.641 46.781 -11.025 1.00 35.91 314 ILE A CA 1
ATOM 2488 C C . ILE A 1 337 ? 25.972 47.723 -10.021 1.00 36.98 314 ILE A C 1
ATOM 2489 O O . ILE A 1 337 ? 24.921 48.286 -10.312 1.00 34.55 314 ILE A O 1
ATOM 2494 N N . HIS A 1 338 ? 26.597 47.876 -8.841 1.00 37.42 315 HIS A N 1
ATOM 2495 C CA . HIS A 1 338 ? 26.238 48.907 -7.877 1.00 37.35 315 HIS A CA 1
ATOM 2496 C C . HIS A 1 338 ? 27.216 50.070 -7.989 1.00 37.88 315 HIS A C 1
ATOM 2497 O O . HIS A 1 338 ? 28.155 50.031 -8.782 1.00 36.94 315 HIS A O 1
ATOM 2504 N N . ALA A 1 339 ? 26.974 51.111 -7.182 1.00 37.77 316 ALA A N 1
ATOM 2505 C CA . ALA A 1 339 ? 27.855 52.264 -7.140 1.00 37.28 316 ALA A CA 1
ATOM 2506 C C . ALA A 1 339 ? 29.256 51.794 -6.765 1.00 35.30 316 ALA A C 1
ATOM 2507 O O . ALA A 1 339 ? 29.405 50.948 -5.883 1.00 33.36 316 ALA A O 1
ATOM 2509 N N . PHE A 1 340 ? 30.269 52.335 -7.450 1.00 36.53 317 PHE A N 1
ATOM 2510 C CA . PHE A 1 340 ? 31.649 52.001 -7.140 1.00 39.45 317 PHE A CA 1
ATOM 2511 C C . PHE A 1 340 ? 32.518 53.251 -7.252 1.00 40.79 317 PHE A C 1
ATOM 2512 O O . PHE A 1 340 ? 32.271 54.109 -8.098 1.00 40.17 317 PHE A O 1
ATOM 2520 N N . LYS A 1 341 ? 33.527 53.323 -6.371 1.00 43.68 318 LYS A N 1
ATOM 2521 C CA . LYS A 1 341 ? 34.549 54.357 -6.389 1.00 49.29 318 LYS A CA 1
ATOM 2522 C C . LYS A 1 341 ? 35.447 54.140 -7.603 1.00 49.27 318 LYS A C 1
ATOM 2523 O O . LYS A 1 341 ? 35.924 53.028 -7.813 1.00 53.28 318 LYS A O 1
ATOM 2529 N N . PRO A 1 342 ? 35.700 55.162 -8.453 1.00 50.04 319 PRO A N 1
ATOM 2530 C CA . PRO A 1 342 ? 36.635 55.008 -9.571 1.00 49.59 319 PRO A CA 1
ATOM 2531 C C . PRO A 1 342 ? 38.015 54.483 -9.173 1.00 48.29 319 PRO A C 1
ATOM 2532 O O . PRO A 1 342 ? 38.567 54.882 -8.149 1.00 42.19 319 PRO A O 1
ATOM 2536 N N . ASP A 1 343 ? 38.540 53.565 -9.999 1.00 52.21 320 ASP A N 1
ATOM 2537 C CA . ASP A 1 343 ? 39.840 52.942 -9.808 1.00 52.77 320 ASP A CA 1
ATOM 2538 C C . ASP A 1 343 ? 40.767 53.429 -10.917 1.00 55.23 320 ASP A C 1
ATOM 2539 O O . ASP A 1 343 ? 40.497 53.188 -12.092 1.00 55.66 320 ASP A O 1
ATOM 2544 N N . GLN A 1 344 ? 41.860 54.098 -10.524 1.00 57.19 321 GLN A N 1
ATOM 2545 C CA . GLN A 1 344 ? 42.754 54.757 -11.465 1.00 61.74 321 GLN A CA 1
ATOM 2546 C C . GLN A 1 344 ? 43.964 53.878 -11.791 1.00 57.57 321 GLN A C 1
ATOM 2547 O O . GLN A 1 344 ? 44.639 54.121 -12.788 1.00 56.57 321 GLN A O 1
ATOM 2553 N N . THR A 1 345 ? 44.243 52.863 -10.960 1.00 55.02 322 THR A N 1
ATOM 2554 C CA . THR A 1 345 ? 45.452 52.066 -11.121 1.00 51.28 322 THR A CA 1
ATOM 2555 C C . THR A 1 345 ? 45.363 51.238 -12.403 1.00 47.73 322 THR A C 1
ATOM 2556 O O . THR A 1 345 ? 44.278 50.890 -12.870 1.00 46.74 322 THR A O 1
ATOM 2560 N N . THR A 1 346 ? 46.538 50.923 -12.951 1.00 44.59 323 THR A N 1
ATOM 2561 C CA . THR A 1 346 ? 46.658 50.099 -14.139 1.00 46.93 323 THR A CA 1
ATOM 2562 C C . THR A 1 346 ? 47.726 49.039 -13.880 1.00 44.34 323 THR A C 1
ATOM 2563 O O . THR A 1 346 ? 48.600 49.229 -13.035 1.00 43.61 323 THR A O 1
ATOM 2567 N N . LEU A 1 347 ? 47.634 47.918 -14.603 1.00 42.63 324 LEU A N 1
ATOM 2568 C CA . LEU A 1 347 ? 48.547 46.803 -14.412 1.00 40.53 324 LEU A CA 1
ATOM 2569 C C . LEU A 1 347 ? 49.914 47.162 -14.978 1.00 39.08 324 LEU A C 1
ATOM 2570 O O . LEU A 1 347 ? 50.004 47.822 -16.010 1.00 40.35 324 LEU A O 1
ATOM 2575 N N . PRO A 1 348 ? 51.017 46.724 -14.332 1.00 36.88 325 PRO A N 1
ATOM 2576 C CA . PRO A 1 348 ? 52.348 46.898 -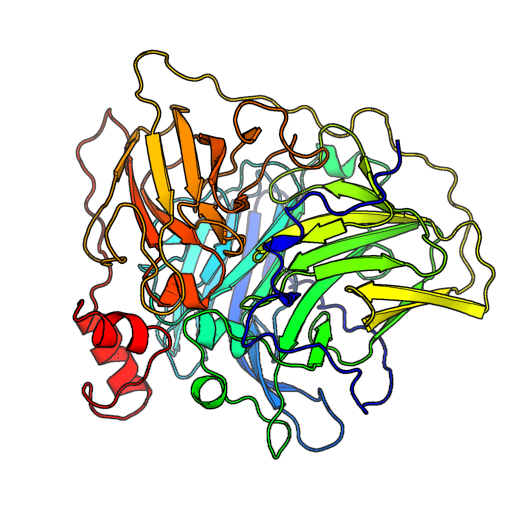14.910 1.00 35.73 325 PRO A CA 1
ATOM 2577 C C . PRO A 1 348 ? 52.519 46.007 -16.138 1.00 34.03 325 PRO A C 1
ATOM 2578 O O . PRO A 1 348 ? 51.736 45.078 -16.336 1.00 34.22 325 PRO A O 1
ATOM 2582 N N . ASP A 1 349 ? 53.540 46.318 -16.951 1.00 34.64 326 ASP A N 1
ATOM 2583 C CA . ASP A 1 349 ? 53.854 45.571 -18.161 1.00 37.77 326 ASP A CA 1
ATOM 2584 C C . ASP A 1 349 ? 54.239 44.137 -17.803 1.00 35.08 326 ASP A C 1
ATOM 2585 O O . ASP A 1 349 ? 53.781 43.201 -18.443 1.00 33.77 326 ASP A O 1
ATOM 2590 N N . LYS A 1 350 ? 55.124 43.984 -16.811 1.00 35.40 327 LYS A N 1
ATOM 2591 C CA . LYS A 1 350 ? 55.563 42.679 -16.345 1.00 35.69 327 LYS A CA 1
ATOM 2592 C C . LYS A 1 350 ? 55.021 42.452 -14.937 1.00 32.06 327 LYS A C 1
ATOM 2593 O O . LYS A 1 350 ? 55.226 43.295 -14.066 1.00 31.07 327 LYS A O 1
ATOM 2599 N N . LEU A 1 351 ? 54.320 41.325 -14.740 1.00 28.93 328 LEU A N 1
ATOM 2600 C CA . LEU A 1 351 ? 53.755 40.941 -13.453 1.00 27.64 328 LEU A CA 1
ATOM 2601 C C . LEU A 1 351 ? 54.723 40.068 -12.659 1.00 25.87 328 LEU A C 1
ATOM 2602 O O . LEU A 1 351 ? 54.688 40.082 -11.436 1.00 26.93 328 LEU A O 1
ATOM 2607 N N . PHE A 1 352 ? 55.522 39.249 -13.346 1.00 25.99 329 PHE A N 1
ATOM 2608 C CA . PHE A 1 352 ? 56.204 38.144 -12.694 1.00 26.73 329 PHE A CA 1
ATOM 2609 C C . PHE A 1 352 ? 57.429 37.743 -13.505 1.00 26.08 329 PHE A C 1
ATOM 2610 O O . PHE A 1 352 ? 57.359 37.626 -14.724 1.00 26.46 329 PHE A O 1
ATOM 2618 N N . ASP A 1 353 ? 58.540 37.505 -12.804 1.00 27.46 330 ASP A N 1
ATOM 2619 C CA . ASP A 1 353 ? 59.776 37.072 -13.438 1.00 29.87 330 ASP A CA 1
ATOM 2620 C C . ASP A 1 353 ? 59.825 35.540 -13.449 1.00 28.74 330 ASP A C 1
ATOM 2621 O O . ASP A 1 353 ? 59.916 34.915 -12.400 1.00 27.69 330 ASP A O 1
ATOM 2626 N N . VAL A 1 354 ? 59.758 34.930 -14.639 1.00 30.60 331 VAL A N 1
ATOM 2627 C CA . VAL A 1 354 ? 59.837 33.481 -14.760 1.00 30.78 331 VAL A CA 1
ATOM 2628 C C . VAL A 1 354 ? 61.301 33.049 -14.808 1.00 31.73 331 VAL A C 1
ATOM 2629 O O . VAL A 1 354 ? 62.011 33.376 -15.755 1.00 34.74 331 VAL A O 1
ATOM 2633 N N . LYS A 1 355 ? 61.737 32.285 -13.800 1.00 33.86 332 LYS A N 1
ATOM 2634 C CA . LYS A 1 355 ? 63.082 31.722 -13.780 1.00 35.94 332 LYS A CA 1
ATOM 2635 C C . LYS A 1 355 ? 63.018 30.243 -14.156 1.00 31.62 332 LYS A C 1
ATOM 2636 O O . LYS A 1 355 ? 62.587 29.417 -13.360 1.00 32.45 332 LYS A O 1
ATOM 2642 N N . ALA A 1 356 ? 63.446 29.926 -15.378 1.00 29.08 333 ALA A N 1
ATOM 2643 C CA . ALA A 1 356 ? 63.360 28.571 -15.904 1.00 27.26 333 ALA A CA 1
ATOM 2644 C C . ALA A 1 356 ? 64.474 27.699 -15.325 1.00 26.57 333 ALA A C 1
ATOM 2645 O O . ALA A 1 356 ? 65.645 28.057 -15.398 1.00 27.13 333 ALA A O 1
ATOM 2647 N N . PRO A 1 357 ? 64.153 26.528 -14.731 1.00 26.60 334 PRO A N 1
ATOM 2648 C CA . PRO A 1 357 ? 65.179 25.565 -14.336 1.00 27.48 334 PRO A CA 1
ATOM 2649 C C . PRO A 1 357 ? 65.984 25.120 -15.554 1.00 27.44 334 PRO A C 1
ATOM 2650 O O . PRO A 1 357 ? 65.446 25.009 -16.650 1.00 27.54 334 PRO A O 1
ATOM 2654 N N . VAL A 1 358 ? 67.268 24.850 -15.327 1.00 28.61 335 VAL A N 1
ATOM 2655 C CA . VAL A 1 358 ? 68.198 24.415 -16.358 1.00 30.55 335 VAL A CA 1
ATOM 2656 C C . VAL A 1 358 ? 68.121 22.898 -16.551 1.00 29.44 335 VAL A C 1
ATOM 2657 O O . VAL A 1 358 ? 68.045 22.160 -15.577 1.00 28.38 335 VAL A O 1
ATOM 2661 N N . VAL A 1 359 ? 68.207 22.441 -17.812 1.00 30.59 336 VAL A N 1
ATOM 2662 C CA . VAL A 1 359 ? 68.123 21.029 -18.163 1.00 30.62 336 VAL A CA 1
ATOM 2663 C C . VAL A 1 359 ? 69.515 20.481 -18.458 1.00 32.56 336 VAL A C 1
ATOM 2664 O O . VAL A 1 359 ? 70.233 21.035 -19.287 1.00 28.73 336 VAL A O 1
ATOM 2668 N N . ASP A 1 360 ? 69.859 19.355 -17.818 1.00 33.98 337 ASP A N 1
ATOM 2669 C CA . ASP A 1 360 ? 71.094 18.646 -18.128 1.00 37.49 337 ASP A CA 1
ATOM 2670 C C . ASP A 1 360 ? 70.962 18.015 -19.515 1.00 34.06 337 ASP A C 1
ATOM 2671 O O . ASP A 1 360 ? 70.032 17.243 -19.746 1.00 34.33 337 ASP A O 1
ATOM 2676 N N . PRO A 1 361 ? 71.868 18.317 -20.479 1.00 31.96 338 PRO A N 1
ATOM 2677 C CA . PRO A 1 361 ? 71.794 17.721 -21.816 1.00 29.92 338 PRO A CA 1
ATOM 2678 C C . PRO A 1 361 ? 71.935 16.199 -21.876 1.00 28.06 338 PRO A C 1
ATOM 2679 O O . PRO A 1 361 ? 71.511 15.595 -22.853 1.00 28.05 338 PRO A O 1
ATOM 2683 N N . ALA A 1 362 ? 72.517 15.594 -20.831 1.00 27.88 339 ALA A N 1
ATOM 2684 C CA . ALA A 1 362 ? 72.710 14.153 -20.757 1.00 29.52 339 ALA A CA 1
ATOM 2685 C C . ALA A 1 362 ? 71.403 13.398 -20.498 1.00 29.17 339 ALA A C 1
ATOM 2686 O O . ALA A 1 362 ? 71.358 12.193 -20.717 1.00 32.88 339 ALA A O 1
ATOM 2688 N N . LEU A 1 363 ? 70.344 14.080 -20.048 1.00 30.45 340 LEU A N 1
ATOM 2689 C CA . LEU A 1 363 ? 69.072 13.420 -19.775 1.00 28.89 340 LEU A CA 1
ATOM 2690 C C . LEU A 1 363 ? 68.339 13.135 -21.082 1.00 26.67 340 LEU A C 1
ATOM 2691 O O . LEU A 1 363 ? 68.361 13.944 -22.004 1.00 26.76 340 LEU A O 1
ATOM 2696 N N . PRO A 1 364 ? 67.598 12.010 -21.182 1.00 25.19 341 PRO A N 1
ATOM 2697 C CA . PRO A 1 364 ? 66.666 11.827 -22.291 1.00 24.19 341 PRO A CA 1
ATOM 2698 C C . PRO A 1 364 ? 65.503 12.809 -22.188 1.00 24.18 341 PRO A C 1
ATOM 2699 O O . PRO A 1 364 ? 65.235 13.367 -21.125 1.00 23.83 341 PRO A O 1
ATOM 2703 N N . VAL A 1 365 ? 64.852 13.034 -23.327 1.00 23.69 342 VAL A N 1
ATOM 2704 C CA . VAL A 1 365 ? 63.528 13.621 -23.365 1.00 24.33 342 VAL A CA 1
ATOM 2705 C C . VAL A 1 365 ? 62.539 12.523 -22.993 1.00 24.12 342 VAL A C 1
ATOM 2706 O O . VAL A 1 365 ? 62.501 11.496 -23.662 1.00 23.42 342 VAL A O 1
ATOM 2710 N N . ARG A 1 366 ? 61.759 12.737 -21.928 1.00 24.10 343 ARG A N 1
ATOM 2711 C CA . ARG A 1 366 ? 60.744 11.777 -21.530 1.00 22.52 343 ARG A CA 1
ATOM 2712 C C . ARG A 1 366 ? 59.536 11.938 -22.449 1.00 22.42 343 ARG A C 1
ATOM 2713 O O . ARG A 1 366 ? 59.048 13.044 -22.671 1.00 23.73 343 ARG A O 1
ATOM 2721 N N . HIS A 1 367 ? 59.079 10.819 -23.010 1.00 21.39 344 HIS A N 1
ATOM 2722 C CA . HIS A 1 367 ? 57.924 10.794 -23.889 1.00 22.61 344 HIS A CA 1
ATOM 2723 C C . HIS A 1 367 ? 56.781 10.064 -23.175 1.00 22.93 344 HIS A C 1
ATOM 2724 O O . HIS A 1 367 ? 56.927 8.905 -22.795 1.00 24.24 344 HIS A O 1
ATOM 2731 N N . VAL A 1 368 ? 55.681 10.783 -22.932 1.00 21.90 345 VAL A N 1
ATOM 2732 C CA . VAL A 1 368 ? 54.504 10.263 -22.253 1.00 21.62 345 VAL A CA 1
ATOM 2733 C C . VAL A 1 368 ? 53.358 10.333 -23.253 1.00 20.98 345 VAL A C 1
ATOM 2734 O O . VAL A 1 368 ? 53.035 11.418 -23.719 1.00 21.27 345 VAL A O 1
ATOM 2738 N N . VAL A 1 369 ? 52.737 9.188 -23.555 1.00 21.32 346 VAL A N 1
ATOM 2739 C CA . VAL A 1 369 ? 51.661 9.123 -24.533 1.00 21.85 346 VAL A CA 1
ATOM 2740 C C . VAL A 1 369 ? 50.343 8.835 -23.819 1.00 22.84 346 VAL A C 1
ATOM 2741 O O . VAL A 1 369 ? 50.183 7.785 -23.205 1.00 20.69 346 VAL A O 1
ATOM 2745 N N . MET A 1 370 ? 49.373 9.742 -23.982 1.00 24.04 347 MET A N 1
ATOM 2746 C CA . MET A 1 370 ? 48.002 9.488 -23.582 1.00 26.38 347 MET A CA 1
ATOM 2747 C C . MET A 1 370 ? 47.268 8.870 -24.772 1.00 25.97 347 MET A C 1
ATOM 2748 O O . MET A 1 370 ? 47.355 9.379 -25.886 1.00 26.02 347 MET A O 1
ATOM 2753 N N . GLN A 1 371 ? 46.556 7.764 -24.536 1.00 26.59 348 GLN A N 1
ATOM 2754 C CA . GLN A 1 371 ? 45.869 7.064 -25.612 1.00 28.05 348 GLN A CA 1
ATOM 2755 C C . GLN A 1 371 ? 44.484 6.632 -25.143 1.00 26.60 348 GLN A C 1
ATOM 2756 O O . GLN A 1 371 ? 44.239 6.466 -23.951 1.00 25.44 348 GLN A O 1
ATOM 2762 N N . GLY A 1 372 ? 43.587 6.433 -26.106 1.00 26.07 349 GLY A N 1
ATOM 2763 C CA . GLY A 1 372 ? 42.294 5.855 -25.813 1.00 26.91 349 GLY A CA 1
ATOM 2764 C C . GLY A 1 372 ? 41.282 6.918 -25.396 1.00 28.79 349 GLY A C 1
ATOM 2765 O O . GLY A 1 372 ? 41.619 8.080 -25.156 1.00 28.16 349 GLY A O 1
ATOM 2766 N N . MET A 1 373 ? 40.024 6.482 -25.380 1.00 30.55 350 MET A N 1
ATOM 2767 C CA . MET A 1 373 ? 38.906 7.223 -24.825 1.00 32.61 350 MET A CA 1
ATOM 2768 C C . MET A 1 373 ? 38.042 6.201 -24.101 1.00 32.50 350 MET A C 1
ATOM 2769 O O . MET A 1 373 ? 38.329 5.002 -24.156 1.00 29.95 350 MET A O 1
ATOM 2774 N N . ASP A 1 374 ? 37.004 6.678 -23.411 1.00 33.22 351 ASP A N 1
ATOM 2775 C CA . ASP A 1 374 ? 36.025 5.771 -22.841 1.00 34.98 351 ASP A CA 1
ATOM 2776 C C . ASP A 1 374 ? 36.687 4.776 -21.885 1.00 31.07 351 ASP A C 1
ATOM 2777 O O . ASP A 1 374 ? 37.521 5.172 -21.077 1.00 29.36 351 ASP A O 1
ATOM 2782 N N . GLU A 1 375 ? 36.367 3.476 -22.000 1.00 29.25 352 GLU A N 1
ATOM 2783 C CA . GLU A 1 375 ? 36.911 2.477 -21.091 1.00 30.28 352 GLU A CA 1
ATOM 2784 C C . GLU A 1 375 ? 38.360 2.147 -21.455 1.00 28.13 352 GLU A C 1
ATOM 2785 O O . GLU A 1 375 ? 39.057 1.513 -20.663 1.00 29.62 352 GLU A O 1
ATOM 2791 N N . GLY A 1 376 ? 38.826 2.577 -22.633 1.00 26.68 353 GLY A N 1
ATOM 2792 C CA . GLY A 1 376 ? 40.126 2.153 -23.132 1.00 26.05 353 GLY A CA 1
ATOM 2793 C C . GLY A 1 376 ? 41.270 3.114 -22.808 1.00 25.77 353 GLY A C 1
ATOM 2794 O O . GLY A 1 376 ? 42.372 2.924 -23.310 1.00 23.39 353 GLY A O 1
ATOM 2795 N N . VAL A 1 377 ? 41.029 4.123 -21.959 1.00 24.55 354 VAL A N 1
ATOM 2796 C CA . VAL A 1 377 ? 42.036 5.130 -21.667 1.00 23.53 354 VAL A CA 1
ATOM 2797 C C . VAL A 1 377 ? 43.257 4.476 -21.024 1.00 23.09 354 VAL A C 1
ATOM 2798 O O . VAL A 1 377 ? 43.138 3.522 -20.260 1.00 22.68 354 VAL A O 1
ATOM 2802 N N . ALA A 1 378 ? 44.437 5.021 -21.335 1.00 23.93 355 ALA A N 1
ATOM 2803 C CA . ALA A 1 378 ? 45.692 4.467 -20.861 1.00 23.83 355 ALA A CA 1
ATOM 2804 C C . ALA A 1 378 ? 46.809 5.492 -21.030 1.00 22.74 355 ALA A C 1
ATOM 2805 O O . ALA A 1 378 ? 46.676 6.438 -21.810 1.00 22.57 355 ALA A O 1
ATOM 2807 N N . ILE A 1 379 ? 47.909 5.265 -20.306 1.00 22.49 356 ILE A N 1
ATOM 2808 C CA . ILE A 1 379 ? 49.146 5.989 -20.532 1.00 24.07 356 ILE A CA 1
ATOM 2809 C C . ILE A 1 379 ? 50.250 4.988 -20.864 1.00 23.69 356 ILE A C 1
ATOM 2810 O O . ILE A 1 379 ? 50.465 4.021 -20.132 1.00 22.30 356 ILE A O 1
ATOM 2815 N N . ASP A 1 380 ? 50.945 5.237 -21.979 1.00 25.02 357 ASP A N 1
ATOM 2816 C CA . ASP A 1 380 ? 52.096 4.434 -22.365 1.00 24.90 357 ASP A CA 1
ATOM 2817 C C . ASP A 1 380 ? 51.682 2.962 -22.395 1.00 23.33 357 ASP A C 1
ATOM 2818 O O . ASP A 1 380 ? 52.388 2.103 -21.881 1.00 21.78 357 ASP A O 1
ATOM 2823 N N . GLY A 1 381 ? 50.488 2.702 -22.936 1.00 24.14 358 GLY A N 1
ATOM 2824 C CA . GLY A 1 381 ? 50.046 1.358 -23.265 1.00 27.08 358 GLY A CA 1
ATOM 2825 C C . GLY A 1 381 ? 49.431 0.589 -22.096 1.00 27.82 358 GLY A C 1
ATOM 2826 O O . GLY A 1 381 ? 49.069 -0.570 -22.281 1.00 27.31 358 GLY A O 1
ATOM 2827 N N . LYS A 1 382 ? 49.312 1.204 -20.908 1.00 27.89 359 LYS A N 1
ATOM 2828 C CA . LYS A 1 382 ? 48.765 0.500 -19.757 1.00 29.30 359 LYS A CA 1
ATOM 2829 C C . LYS A 1 382 ? 47.944 1.413 -18.846 1.00 28.60 359 LYS A C 1
ATOM 2830 O O . LYS A 1 382 ? 48.109 2.635 -18.826 1.00 26.28 359 LYS A O 1
ATOM 2836 N N . LYS A 1 383 ? 47.033 0.772 -18.103 1.00 26.04 360 LYS A N 1
ATOM 2837 C CA . LYS A 1 383 ? 46.252 1.443 -17.081 1.00 24.25 360 LYS A CA 1
ATOM 2838 C C . LYS A 1 383 ? 47.057 1.460 -15.794 1.00 24.49 360 LYS A C 1
ATOM 2839 O O . LYS A 1 383 ? 47.956 0.649 -15.604 1.00 25.44 360 LYS A O 1
ATOM 2845 N N . PHE A 1 384 ? 46.696 2.397 -14.918 1.00 23.44 361 PHE A N 1
ATOM 2846 C CA . PHE A 1 384 ? 47.306 2.547 -13.614 1.00 22.93 361 PHE A CA 1
ATOM 2847 C C . PHE A 1 384 ? 47.243 1.243 -12.825 1.00 23.15 361 PHE A C 1
ATOM 2848 O O . PHE A 1 384 ? 46.204 0.598 -12.801 1.00 23.35 361 PHE A O 1
ATOM 2856 N N . ALA A 1 385 ? 48.368 0.895 -12.192 1.00 24.31 362 ALA A N 1
ATOM 2857 C CA . ALA A 1 385 ? 48.455 -0.132 -11.169 1.00 26.80 362 ALA A CA 1
ATOM 2858 C C . ALA A 1 385 ? 49.091 0.495 -9.934 1.00 28.30 362 ALA A C 1
ATOM 2859 O O . ALA A 1 385 ? 50.230 0.958 -9.990 1.00 28.83 362 ALA A O 1
ATOM 2861 N N . MET A 1 386 ? 48.357 0.491 -8.819 1.00 30.02 363 MET A N 1
ATOM 2862 C CA . MET A 1 386 ? 48.720 1.307 -7.670 1.00 34.23 363 MET A CA 1
ATOM 2863 C C . MET A 1 386 ? 50.011 0.806 -7.024 1.00 34.02 363 MET A C 1
ATOM 2864 O O . MET A 1 386 ? 50.664 1.565 -6.312 1.00 32.69 363 MET A O 1
ATOM 2869 N N . GLN A 1 387 ? 50.406 -0.443 -7.326 1.00 34.52 364 GLN A N 1
ATOM 2870 C CA . GLN A 1 387 ? 51.613 -1.047 -6.778 1.00 37.30 364 GLN A CA 1
ATOM 2871 C C . GLN A 1 387 ? 52.839 -0.799 -7.664 1.00 35.17 364 GLN A C 1
ATOM 2872 O O . GLN A 1 387 ? 53.962 -1.029 -7.222 1.00 35.56 364 GLN A O 1
ATOM 2878 N N . ARG A 1 388 ? 52.629 -0.357 -8.911 1.00 31.00 365 ARG A N 1
ATOM 2879 C CA . ARG A 1 388 ? 53.682 -0.355 -9.914 1.00 31.65 365 ARG A CA 1
ATOM 2880 C C . ARG A 1 388 ? 54.178 1.067 -10.173 1.00 30.58 365 ARG A C 1
ATOM 2881 O O . ARG A 1 388 ? 53.382 1.939 -10.517 1.00 29.31 365 ARG A O 1
ATOM 2889 N N . ILE A 1 389 ? 55.496 1.266 -10.013 1.00 30.43 366 ILE A N 1
ATOM 2890 C CA . ILE A 1 389 ? 56.182 2.499 -10.379 1.00 31.94 366 ILE A CA 1
ATOM 2891 C C . ILE A 1 389 ? 56.448 2.470 -11.881 1.00 31.90 366 ILE A C 1
ATOM 2892 O O . ILE A 1 389 ? 57.023 1.518 -12.403 1.00 31.44 366 ILE A O 1
ATOM 2897 N N . ASP A 1 390 ? 56.042 3.538 -12.568 1.00 29.99 367 ASP A N 1
ATOM 2898 C CA . ASP A 1 390 ? 56.076 3.573 -14.019 1.00 30.22 367 ASP A CA 1
ATOM 2899 C C . ASP A 1 390 ? 57.330 4.293 -14.521 1.00 28.19 367 ASP A C 1
ATOM 2900 O O . ASP A 1 390 ? 57.705 4.118 -15.669 1.00 28.58 367 ASP A O 1
ATOM 2905 N N . ALA A 1 391 ? 57.974 5.104 -13.672 1.00 26.79 368 ALA A N 1
ATOM 2906 C CA . ALA A 1 391 ? 59.073 5.949 -14.108 1.00 27.01 368 ALA A CA 1
ATOM 2907 C C . ALA A 1 391 ? 59.833 6.457 -12.890 1.00 27.04 368 ALA A C 1
ATOM 2908 O O . ALA A 1 391 ? 59.325 6.395 -11.775 1.00 27.30 368 ALA A O 1
ATOM 2910 N N . THR A 1 392 ? 61.054 6.947 -13.117 1.00 27.83 369 THR A N 1
ATOM 2911 C CA . THR A 1 392 ? 61.852 7.562 -12.066 1.00 27.73 369 THR A CA 1
ATOM 2912 C C . THR A 1 392 ? 62.514 8.819 -12.622 1.00 26.78 369 THR A C 1
ATOM 2913 O O . THR A 1 392 ? 62.699 8.951 -13.830 1.00 26.17 369 THR A O 1
ATOM 2917 N N . GLN A 1 393 ? 62.882 9.724 -11.710 1.00 26.17 370 GLN A N 1
ATOM 2918 C CA . GLN A 1 393 ? 63.528 10.978 -12.054 1.00 25.93 370 GLN A CA 1
ATOM 2919 C C . GLN A 1 393 ? 64.282 11.442 -10.813 1.00 26.35 370 GLN A C 1
ATOM 2920 O O . GLN A 1 393 ? 63.731 11.418 -9.712 1.00 26.49 370 GLN A O 1
ATOM 2926 N N . PRO A 1 394 ? 65.573 11.821 -10.934 1.00 27.10 371 PRO A N 1
ATOM 2927 C CA . PRO A 1 394 ? 66.304 12.413 -9.814 1.00 27.70 371 PRO A CA 1
ATOM 2928 C C . PRO A 1 394 ? 65.717 13.768 -9.427 1.00 28.25 371 PRO A C 1
ATOM 2929 O O . PRO A 1 394 ? 65.310 14.519 -10.308 1.00 25.87 371 PRO A O 1
ATOM 2933 N N . ILE A 1 395 ? 65.696 14.077 -8.122 1.00 29.75 372 ILE A N 1
ATOM 2934 C CA . ILE A 1 395 ? 65.255 15.384 -7.644 1.00 31.48 372 ILE A CA 1
ATOM 2935 C C . ILE A 1 395 ? 66.254 16.458 -8.078 1.00 31.64 372 ILE A C 1
ATOM 2936 O O . ILE A 1 395 ? 67.442 16.189 -8.219 1.00 30.67 372 ILE A O 1
ATOM 2941 N N . GLY A 1 396 ? 65.749 17.682 -8.274 1.00 30.85 373 GLY A N 1
ATOM 2942 C CA . GLY A 1 396 ? 66.586 18.850 -8.494 1.00 30.43 373 GLY A CA 1
ATOM 2943 C C . GLY A 1 396 ? 67.145 18.923 -9.913 1.00 30.67 373 GLY A C 1
ATOM 2944 O O . GLY A 1 396 ? 67.952 19.798 -10.202 1.00 30.06 373 GLY A O 1
ATOM 2945 N N . LYS A 1 397 ? 66.713 18.019 -10.800 1.00 31.61 374 LYS A N 1
ATOM 2946 C CA . LYS A 1 397 ? 67.218 17.992 -12.164 1.00 32.11 374 LYS A CA 1
ATOM 2947 C C . LYS A 1 397 ? 66.044 18.127 -13.126 1.00 28.85 374 LYS A C 1
ATOM 2948 O O . LYS A 1 397 ? 65.227 17.212 -13.229 1.00 30.66 374 LYS A O 1
ATOM 2954 N N . ALA A 1 398 ? 65.980 19.254 -13.844 1.00 25.00 375 ALA A N 1
ATOM 2955 C CA . ALA A 1 398 ? 64.883 19.485 -14.764 1.00 23.56 375 ALA A CA 1
ATOM 2956 C C . ALA A 1 398 ? 65.068 18.618 -16.008 1.00 24.09 375 ALA A C 1
ATOM 2957 O O . ALA A 1 398 ? 66.183 18.419 -16.484 1.00 23.54 375 ALA A O 1
ATOM 2959 N N . GLN A 1 399 ? 63.951 18.116 -16.529 1.00 22.59 376 GLN A N 1
ATOM 2960 C CA . GLN A 1 399 ? 63.954 17.276 -17.709 1.00 21.95 376 GLN A CA 1
ATOM 2961 C C . GLN A 1 399 ? 62.828 17.728 -18.626 1.00 21.01 376 GLN A C 1
ATOM 2962 O O . GLN A 1 399 ? 61.764 18.159 -18.170 1.00 20.16 376 GLN A O 1
ATOM 2968 N N . TYR A 1 400 ? 63.091 17.632 -19.926 1.00 21.00 377 TYR A N 1
ATOM 2969 C CA . TYR A 1 400 ? 62.059 17.832 -20.923 1.00 22.21 377 TYR A CA 1
ATOM 2970 C C . TYR A 1 400 ? 61.141 16.618 -20.935 1.00 21.42 377 TYR A C 1
ATOM 2971 O O . TYR A 1 400 ? 61.616 15.483 -21.045 1.00 21.28 377 TYR A O 1
ATOM 2980 N N . TRP A 1 401 ? 59.832 16.881 -20.821 1.00 20.48 378 TRP A N 1
ATOM 2981 C CA . TRP A 1 401 ? 58.807 15.882 -21.066 1.00 20.12 378 TRP A CA 1
ATOM 2982 C C . TRP A 1 401 ? 58.044 16.256 -22.332 1.00 20.21 378 TRP A C 1
ATOM 2983 O O . TRP A 1 401 ? 57.492 17.348 -22.413 1.00 21.80 378 TRP A O 1
ATOM 2994 N N . ASP A 1 402 ? 57.981 15.340 -23.300 1.00 20.32 379 ASP A N 1
ATOM 2995 C CA . ASP A 1 402 ? 57.059 15.454 -24.419 1.00 21.06 379 ASP A CA 1
ATOM 2996 C C . ASP A 1 402 ? 55.798 14.675 -24.072 1.00 21.43 379 ASP A C 1
ATOM 2997 O O . ASP A 1 402 ? 55.865 13.489 -23.785 1.00 23.09 379 ASP A O 1
ATOM 3002 N N . VAL A 1 403 ? 54.651 15.357 -24.055 1.00 21.61 380 VAL A N 1
ATOM 3003 C CA . VAL A 1 403 ? 53.397 14.723 -23.686 1.00 20.42 380 VAL A CA 1
ATOM 3004 C C . VAL A 1 403 ? 52.490 14.744 -24.910 1.00 20.50 380 VAL A C 1
ATOM 3005 O O . VAL A 1 403 ? 52.162 15.819 -25.406 1.00 19.46 380 VAL A O 1
ATOM 3009 N N . THR A 1 404 ? 52.102 13.552 -25.382 1.00 20.27 381 THR A N 1
ATOM 3010 C CA . THR A 1 404 ? 51.335 13.417 -26.612 1.00 21.94 381 THR A CA 1
ATOM 3011 C C . THR A 1 404 ? 49.945 12.867 -26.323 1.00 21.31 381 THR A C 1
ATOM 3012 O O . THR A 1 404 ? 49.794 11.922 -25.542 1.00 22.98 381 THR A O 1
ATOM 3016 N N . ASN A 1 405 ? 48.955 13.462 -26.997 1.00 19.87 382 ASN A N 1
ATOM 3017 C CA . ASN A 1 405 ? 47.615 12.913 -27.092 1.00 21.72 382 ASN A CA 1
ATOM 3018 C C . ASN A 1 405 ? 47.532 12.149 -28.416 1.00 21.86 382 ASN A C 1
ATOM 3019 O O . ASN A 1 405 ? 47.551 12.773 -29.467 1.00 22.05 382 ASN A O 1
ATOM 3024 N N . SER A 1 406 ? 47.435 10.814 -28.327 1.00 24.28 383 SER A N 1
ATOM 3025 C CA . SER A 1 406 ? 47.379 9.888 -29.458 1.00 27.01 383 SER A CA 1
ATOM 3026 C C . SER A 1 406 ? 46.068 9.954 -30.226 1.00 27.68 383 SER A C 1
ATOM 3027 O O . SER A 1 406 ? 45.996 9.417 -31.321 1.00 28.49 383 SER A O 1
ATOM 3030 N N . ASN A 1 407 ? 44.998 10.478 -29.626 1.00 28.40 384 ASN A N 1
ATOM 3031 C CA . ASN A 1 407 ? 43.714 10.457 -30.305 1.00 29.21 384 ASN A CA 1
ATOM 3032 C C . ASN A 1 407 ? 43.862 11.080 -31.692 1.00 30.20 384 ASN A C 1
ATOM 3033 O O . ASN A 1 407 ? 44.589 12.051 -31.860 1.00 26.68 384 ASN A O 1
ATOM 3038 N N . ASP A 1 408 ? 43.161 10.514 -32.678 1.00 33.74 385 ASP A N 1
ATOM 3039 C CA . ASP A 1 408 ? 43.057 11.110 -34.000 1.00 39.89 385 ASP A CA 1
ATOM 3040 C C . ASP A 1 408 ? 41.737 11.882 -34.054 1.00 40.41 385 ASP A C 1
ATOM 3041 O O . ASP A 1 408 ? 40.863 11.699 -33.194 1.00 40.53 385 ASP A O 1
ATOM 3046 N N . ALA A 1 409 ? 41.587 12.761 -35.048 1.00 38.20 386 ALA A N 1
ATOM 3047 C CA . ALA A 1 409 ? 40.493 13.724 -35.055 1.00 38.36 386 ALA A CA 1
ATOM 3048 C C . ALA A 1 409 ? 39.186 12.996 -35.274 1.00 39.78 386 ALA A C 1
ATOM 3049 O O . ALA A 1 409 ? 39.148 12.002 -36.011 1.00 41.26 386 ALA A O 1
ATOM 3051 N N . PRO A 1 410 ? 38.021 13.396 -34.685 1.00 45.28 387 PRO A N 1
ATOM 3052 C CA . PRO A 1 410 ? 37.750 14.490 -33.720 1.00 44.78 387 PRO A CA 1
ATOM 3053 C C . PRO A 1 410 ? 38.526 14.394 -32.410 1.00 37.93 387 PRO A C 1
ATOM 3054 O O . PRO A 1 410 ? 39.176 15.347 -31.994 1.00 38.38 387 PRO A O 1
ATOM 3058 N N . GLY A 1 411 ? 38.418 13.233 -31.762 1.00 33.98 388 GLY A N 1
ATOM 3059 C CA . GLY A 1 411 ? 39.045 12.995 -30.474 1.00 33.16 388 GLY A CA 1
ATOM 3060 C C . GLY A 1 411 ? 38.530 13.964 -29.410 1.00 30.58 388 GLY A C 1
ATOM 3061 O O . GLY A 1 411 ? 37.468 14.561 -29.558 1.00 30.43 388 GLY A O 1
ATOM 3062 N N . MET A 1 412 ? 39.325 14.123 -28.351 1.00 29.49 389 MET A N 1
ATOM 3063 C CA . MET A 1 412 ? 39.003 15.008 -27.244 1.00 28.99 389 MET A CA 1
ATOM 3064 C C . MET A 1 412 ? 40.297 15.588 -26.679 1.00 26.66 389 MET A C 1
ATOM 3065 O O . MET A 1 412 ? 41.367 15.012 -26.853 1.00 26.78 389 MET A O 1
ATOM 3070 N N . VAL A 1 413 ? 40.173 16.729 -25.991 1.00 25.18 390 VAL A N 1
ATOM 3071 C CA . VAL A 1 413 ? 41.277 17.364 -25.287 1.00 24.12 390 VAL A CA 1
ATOM 3072 C C . VAL A 1 413 ? 41.436 16.662 -23.943 1.00 23.47 390 VAL A C 1
ATOM 3073 O O . VAL A 1 413 ? 40.490 16.616 -23.165 1.00 26.52 390 VAL A O 1
ATOM 3077 N N . HIS A 1 414 ? 42.616 16.091 -23.681 1.00 23.09 391 HIS A N 1
ATOM 3078 C CA . HIS A 1 414 ? 42.906 15.499 -22.385 1.00 21.26 391 HIS A CA 1
ATOM 3079 C C . HIS A 1 414 ? 43.730 16.488 -21.563 1.00 20.62 391 HIS A C 1
ATOM 3080 O O . HIS A 1 414 ? 44.796 16.906 -21.997 1.00 19.65 391 HIS A O 1
ATOM 3087 N N . PRO A 1 415 ? 43.257 16.917 -20.372 1.00 18.84 392 PRO A N 1
ATOM 3088 C CA . PRO A 1 415 ? 44.076 17.729 -19.472 1.00 18.48 392 PRO A CA 1
ATOM 3089 C C . PRO A 1 415 ? 45.068 16.924 -18.641 1.00 18.19 392 PRO A C 1
ATOM 3090 O O . PRO A 1 415 ? 44.687 16.226 -17.709 1.00 18.67 392 PRO A O 1
ATOM 3094 N N . PHE A 1 416 ? 46.357 17.077 -18.963 1.00 18.07 393 PHE A N 1
ATOM 3095 C CA . PHE A 1 416 ? 47.412 16.296 -18.338 1.00 18.14 393 PHE A CA 1
ATOM 3096 C C . PHE A 1 416 ? 47.912 17.030 -17.098 1.00 17.84 393 PHE A C 1
ATOM 3097 O O . PHE A 1 416 ? 48.234 18.209 -17.184 1.00 19.79 393 PHE A O 1
ATOM 3105 N N . HIS A 1 417 ? 48.022 16.311 -15.975 1.00 17.46 394 HIS A N 1
ATOM 3106 C CA . HIS A 1 417 ? 48.395 16.897 -14.696 1.00 17.70 394 HIS A CA 1
ATOM 3107 C C . HIS A 1 417 ? 49.524 16.067 -14.096 1.00 17.73 394 HIS A C 1
ATOM 3108 O O . HIS A 1 417 ? 49.489 14.849 -14.201 1.00 17.78 394 HIS A O 1
ATOM 3115 N N . VAL A 1 418 ? 50.486 16.727 -13.439 1.00 18.18 395 VAL A N 1
ATOM 3116 C CA . VAL A 1 418 ? 51.559 16.051 -12.733 1.00 20.05 395 VAL A CA 1
ATOM 3117 C C . VAL A 1 418 ? 51.577 16.518 -11.284 1.00 19.68 395 VAL A C 1
ATOM 3118 O O . VAL A 1 418 ? 51.704 17.713 -11.030 1.00 19.21 395 VAL A O 1
ATOM 3122 N N . HIS A 1 419 ? 51.515 15.569 -10.346 1.00 19.09 396 HIS A N 1
ATOM 3123 C CA . HIS A 1 419 ? 51.625 15.891 -8.933 1.00 19.71 396 HIS A CA 1
ATOM 3124 C C . HIS A 1 419 ? 53.040 16.357 -8.613 1.00 19.72 396 HIS A C 1
ATOM 3125 O O . HIS A 1 419 ? 53.992 15.900 -9.232 1.00 20.16 396 HIS A O 1
ATOM 3132 N N . GLY A 1 420 ? 53.162 17.235 -7.612 1.00 18.80 397 GLY A N 1
ATOM 3133 C CA . GLY A 1 420 ? 54.430 17.495 -6.950 1.00 21.19 397 GLY A CA 1
ATOM 3134 C C . GLY A 1 420 ? 55.321 18.489 -7.691 1.00 23.43 397 GLY A C 1
ATOM 3135 O O . GLY A 1 420 ? 56.501 18.633 -7.363 1.00 26.79 397 GLY A O 1
ATOM 3136 N N . THR A 1 421 ? 54.770 19.185 -8.687 1.00 23.15 398 THR A N 1
ATOM 3137 C CA . THR A 1 421 ? 55.595 20.033 -9.524 1.00 23.73 398 THR A CA 1
ATOM 3138 C C . THR A 1 421 ? 54.746 21.170 -10.079 1.00 22.34 398 THR A C 1
ATOM 3139 O O . THR A 1 421 ? 53.526 21.108 -10.112 1.00 20.15 398 THR A O 1
ATOM 3143 N N . GLN A 1 422 ? 55.435 22.224 -10.495 1.00 22.32 399 GLN A N 1
ATOM 3144 C CA . GLN A 1 422 ? 54.880 23.200 -11.404 1.00 22.08 399 GLN A CA 1
ATOM 3145 C C . GLN A 1 422 ? 55.834 23.251 -12.587 1.00 20.87 399 GLN A C 1
ATOM 3146 O O . GLN A 1 422 ? 57.036 23.430 -12.384 1.00 21.28 399 GLN A O 1
ATOM 3152 N N . PHE A 1 423 ? 55.310 23.093 -13.804 1.00 18.77 400 PHE A N 1
ATOM 3153 C CA . PHE A 1 423 ? 56.176 22.999 -14.968 1.00 17.87 400 PHE A CA 1
ATOM 3154 C C . PHE A 1 423 ? 56.008 24.245 -15.836 1.00 18.45 400 PHE A C 1
ATOM 3155 O O . PHE A 1 423 ? 55.051 25.003 -15.697 1.00 19.34 400 PHE A O 1
ATOM 3163 N N . LEU A 1 424 ? 56.960 24.455 -16.741 1.00 18.26 401 LEU A N 1
ATOM 3164 C CA . LEU A 1 424 ? 56.793 25.443 -17.790 1.00 19.49 401 LEU A CA 1
ATOM 3165 C C . LEU A 1 424 ? 56.443 24.734 -19.094 1.00 19.48 401 LEU A C 1
ATOM 3166 O O . LEU A 1 424 ? 56.823 23.586 -19.307 1.00 20.76 401 LEU A O 1
ATOM 3171 N N . VAL A 1 425 ? 55.680 25.425 -19.939 1.00 18.62 402 VAL A N 1
ATOM 3172 C CA . VAL A 1 425 ? 55.281 24.906 -21.232 1.00 19.16 402 VAL A CA 1
ATOM 3173 C C . VAL A 1 425 ? 56.204 25.529 -22.280 1.00 19.71 402 VAL A C 1
ATOM 3174 O O . VAL A 1 425 ? 56.209 26.739 -22.441 1.00 19.18 402 VAL A O 1
ATOM 3178 N N . LEU A 1 426 ? 56.987 24.710 -22.988 1.00 20.25 403 LEU A N 1
ATOM 3179 C CA . LEU A 1 426 ? 57.968 25.233 -23.930 1.00 21.16 403 LEU A CA 1
ATOM 3180 C C . LEU A 1 426 ? 57.390 25.334 -25.336 1.00 22.85 403 LEU A C 1
ATOM 3181 O O . LEU A 1 426 ? 57.725 26.265 -26.063 1.00 23.23 403 LEU A O 1
ATOM 3186 N N . SER A 1 427 ? 56.540 24.381 -25.728 1.00 23.10 404 SER A N 1
ATOM 3187 C CA . SER A 1 427 ? 56.045 24.362 -27.089 1.00 24.71 404 SER A CA 1
ATOM 3188 C C . SER A 1 427 ? 54.820 23.465 -27.228 1.00 24.83 404 SER A C 1
ATOM 3189 O O . SER A 1 427 ? 54.614 22.537 -26.445 1.00 26.24 404 SER A O 1
ATOM 3192 N N . ARG A 1 428 ? 54.022 23.780 -28.251 1.00 25.31 405 ARG A N 1
ATOM 3193 C CA . ARG A 1 428 ? 52.933 22.947 -28.723 1.00 26.16 405 ARG A CA 1
ATOM 3194 C C . ARG A 1 428 ? 53.216 22.593 -30.181 1.00 26.77 405 ARG A C 1
ATOM 3195 O O . ARG A 1 428 ? 53.211 23.475 -31.038 1.00 26.60 405 ARG A O 1
ATOM 3203 N N . ASN A 1 429 ? 53.486 21.307 -30.442 1.00 27.29 406 ASN A N 1
ATOM 3204 C CA . ASN A 1 429 ? 53.867 20.828 -31.767 1.00 28.24 406 ASN A CA 1
ATOM 3205 C C . ASN A 1 429 ? 55.019 21.652 -32.340 1.00 28.26 406 ASN A C 1
ATOM 3206 O O . ASN A 1 429 ? 54.977 22.032 -33.508 1.00 28.65 406 ASN A O 1
ATOM 3211 N N . GLY A 1 430 ? 56.041 21.926 -31.517 1.00 27.66 407 GLY A N 1
ATOM 3212 C CA . GLY A 1 430 ? 57.229 22.637 -31.963 1.00 29.23 407 GLY A CA 1
ATOM 3213 C C . GLY A 1 430 ? 57.037 24.151 -32.098 1.00 31.60 407 GLY A C 1
ATOM 3214 O O . GLY A 1 430 ? 57.997 24.844 -32.429 1.00 31.77 407 GLY A O 1
ATOM 3215 N N . HIS A 1 431 ? 55.810 24.647 -31.859 1.00 32.43 408 HIS A N 1
ATOM 3216 C CA . HIS A 1 431 ? 55.463 26.055 -32.007 1.00 33.94 408 HIS A CA 1
ATOM 3217 C C . HIS A 1 431 ? 55.218 26.668 -30.628 1.00 32.28 408 HIS A C 1
ATOM 3218 O O . HIS A 1 431 ? 55.349 25.988 -29.613 1.00 29.33 408 HIS A O 1
ATOM 3225 N N . ALA A 1 432 ? 54.886 27.965 -30.591 1.00 30.22 409 ALA A N 1
ATOM 3226 C CA . ALA A 1 432 ? 54.760 28.672 -29.326 1.00 29.59 409 ALA A CA 1
ATOM 3227 C C . ALA A 1 432 ? 53.596 28.098 -28.518 1.00 27.33 409 ALA A C 1
ATOM 3228 O O . ALA A 1 432 ? 52.586 27.670 -29.068 1.00 25.84 409 ALA A O 1
ATOM 3230 N N . PRO A 1 433 ? 53.704 28.043 -27.176 1.00 26.86 410 PRO A N 1
ATOM 3231 C CA . PRO A 1 433 ? 52.559 27.666 -26.349 1.00 27.21 410 PRO A CA 1
ATOM 3232 C C . PRO A 1 433 ? 51.479 28.727 -26.512 1.00 26.60 410 PRO A C 1
ATOM 3233 O O . PRO A 1 433 ? 51.698 29.724 -27.196 1.00 25.28 410 PRO A O 1
ATOM 3237 N N . TYR A 1 434 ? 50.314 28.507 -25.895 1.00 25.18 411 TYR A N 1
ATOM 3238 C CA . TYR A 1 434 ? 49.242 29.480 -25.985 1.00 24.86 411 TYR A CA 1
ATOM 3239 C C . TYR A 1 434 ? 49.667 30.749 -25.249 1.00 24.64 411 TYR A C 1
ATOM 3240 O O . TYR A 1 434 ? 50.545 30.710 -24.383 1.00 24.14 411 TYR A O 1
ATOM 3249 N N . PRO A 1 435 ? 49.081 31.918 -25.597 1.00 24.55 412 PRO A N 1
ATOM 3250 C CA . PRO A 1 435 ? 49.437 33.183 -24.945 1.00 24.73 412 PRO A CA 1
ATOM 3251 C C . PRO A 1 435 ? 49.352 33.225 -23.416 1.00 23.00 412 PRO A C 1
ATOM 3252 O O . PRO A 1 435 ? 50.073 34.005 -22.801 1.00 23.30 412 PRO A O 1
ATOM 3256 N N . ASN A 1 436 ? 48.497 32.392 -22.806 1.00 21.60 413 ASN A N 1
ATOM 3257 C CA . ASN A 1 436 ? 48.317 32.404 -21.359 1.00 21.77 413 ASN A CA 1
ATOM 3258 C C . ASN A 1 436 ? 49.081 31.257 -20.687 1.00 20.61 413 ASN A C 1
ATOM 3259 O O . ASN A 1 436 ? 48.762 30.899 -19.557 1.00 19.56 413 ASN A O 1
ATOM 3264 N N . GLU A 1 437 ? 50.096 30.707 -21.368 1.00 20.17 414 GLU A N 1
ATOM 3265 C CA . GLU A 1 437 ? 50.807 29.517 -20.917 1.00 21.58 414 GLU A CA 1
ATOM 3266 C C . GLU A 1 437 ? 52.302 29.783 -20.764 1.00 21.28 414 GLU A C 1
ATOM 3267 O O . GLU A 1 437 ? 53.097 28.866 -20.931 1.00 21.99 414 GLU A O 1
ATOM 3273 N N . HIS A 1 438 ? 52.680 31.018 -20.405 1.00 22.51 415 HIS A N 1
ATOM 3274 C CA . HIS A 1 438 ? 54.085 31.382 -20.262 1.00 23.03 415 HIS A CA 1
ATOM 3275 C C . HIS A 1 438 ? 54.511 31.427 -18.798 1.00 21.77 415 HIS A C 1
ATOM 3276 O O . HIS A 1 438 ? 55.678 31.701 -18.506 1.00 21.03 415 HIS A O 1
ATOM 3283 N N . GLY A 1 439 ? 53.577 31.148 -17.883 1.00 21.59 416 GLY A N 1
ATOM 3284 C CA . GLY A 1 439 ? 53.906 31.056 -16.469 1.00 22.11 416 GLY A CA 1
ATOM 3285 C C . GLY A 1 439 ? 53.984 29.595 -16.032 1.00 22.40 416 GLY A C 1
ATOM 3286 O O . GLY A 1 439 ? 53.988 28.699 -16.865 1.00 22.29 416 GLY A O 1
ATOM 3287 N N . PHE A 1 440 ? 54.001 29.357 -14.722 1.00 22.06 417 PHE A N 1
ATOM 3288 C CA . PHE A 1 440 ? 54.061 27.994 -14.214 1.00 22.16 417 PHE A CA 1
ATOM 3289 C C . PHE A 1 440 ? 52.669 27.375 -14.266 1.00 22.47 417 PHE A C 1
ATOM 3290 O O . PHE A 1 440 ? 51.688 28.041 -13.949 1.00 22.31 417 PHE A O 1
ATOM 3298 N N . LYS A 1 441 ? 52.603 26.103 -14.685 1.00 21.20 418 LYS A N 1
ATOM 3299 C CA . LYS A 1 441 ? 51.353 25.368 -14.779 1.00 20.86 418 LYS A CA 1
ATOM 3300 C C . LYS A 1 441 ? 51.535 23.959 -14.220 1.00 19.82 418 LYS A C 1
ATOM 3301 O O . LYS A 1 441 ? 52.641 23.423 -14.218 1.00 19.71 418 LYS A O 1
ATOM 3307 N N . ASP A 1 442 ? 50.433 23.361 -13.758 1.00 19.87 419 ASP A N 1
ATOM 3308 C CA . ASP A 1 442 ? 50.438 21.974 -13.303 1.00 19.75 419 ASP A CA 1
ATOM 3309 C C . ASP A 1 442 ? 49.490 21.093 -14.125 1.00 18.91 419 ASP A C 1
ATOM 3310 O O . ASP A 1 442 ? 49.460 19.876 -13.948 1.00 18.36 419 ASP A O 1
ATOM 3315 N N . THR A 1 443 ? 48.697 21.710 -15.005 1.00 19.07 420 THR A N 1
ATOM 3316 C CA . THR A 1 443 ? 47.717 21.009 -15.821 1.00 20.16 420 THR A CA 1
ATOM 3317 C C . THR A 1 443 ? 47.727 21.654 -17.204 1.00 20.78 420 THR A C 1
ATOM 3318 O O . THR A 1 443 ? 47.776 22.879 -17.303 1.00 23.05 420 THR A O 1
ATOM 3322 N N . ILE A 1 444 ? 47.683 20.839 -18.268 1.00 20.71 421 ILE A N 1
ATOM 3323 C CA . ILE A 1 444 ? 47.693 21.373 -19.623 1.00 20.30 421 ILE A CA 1
ATOM 3324 C C . ILE A 1 444 ? 46.810 20.516 -20.525 1.00 19.37 421 ILE A C 1
ATOM 3325 O O . ILE A 1 444 ? 46.951 19.295 -20.561 1.00 18.33 421 ILE A O 1
ATOM 3330 N N . GLY A 1 445 ? 45.918 21.193 -21.261 1.00 19.74 422 GLY A N 1
ATOM 3331 C CA . GLY A 1 445 ? 45.047 20.567 -22.243 1.00 19.89 422 GLY A CA 1
ATOM 3332 C C . GLY A 1 445 ? 45.825 20.187 -23.499 1.00 20.28 422 GLY A C 1
ATOM 3333 O O . GLY A 1 445 ? 46.427 21.047 -24.141 1.00 21.32 422 GLY A O 1
ATOM 3334 N N . VAL A 1 446 ? 45.814 18.888 -23.822 1.00 20.93 423 VAL A N 1
ATOM 3335 C CA . VAL A 1 446 ? 46.583 18.374 -24.943 1.00 20.22 423 VAL A CA 1
ATOM 3336 C C . VAL A 1 446 ? 45.581 17.925 -26.003 1.00 20.45 423 VAL A C 1
ATOM 3337 O O . VAL A 1 446 ? 44.710 17.095 -25.732 1.00 19.00 423 VAL A O 1
ATOM 3341 N N . ASN A 1 447 ? 45.680 18.557 -27.179 1.00 20.70 424 ASN A N 1
ATOM 3342 C CA . ASN A 1 447 ? 44.759 18.359 -28.284 1.00 21.62 424 ASN A CA 1
ATOM 3343 C C . ASN A 1 447 ? 45.081 17.050 -29.003 1.00 23.04 424 ASN A C 1
ATOM 3344 O O . ASN A 1 447 ? 46.205 16.563 -28.919 1.00 24.47 424 ASN A O 1
ATOM 3349 N N . PRO A 1 448 ? 44.112 16.429 -29.717 1.00 23.73 425 PRO A N 1
ATOM 3350 C CA . PRO A 1 448 ? 44.391 15.250 -30.544 1.00 24.52 425 PRO A CA 1
ATOM 3351 C C . PRO A 1 448 ? 45.558 15.481 -31.493 1.00 24.59 425 PRO A C 1
ATOM 3352 O O . PRO A 1 448 ? 45.632 16.530 -32.126 1.00 25.49 425 PRO A O 1
ATOM 3356 N N . GLY A 1 449 ? 46.496 14.525 -31.512 1.00 25.71 426 GLY A N 1
ATOM 3357 C CA . GLY A 1 449 ? 47.628 14.542 -32.429 1.00 26.65 426 GLY A CA 1
ATOM 3358 C C . GLY A 1 449 ? 48.776 15.431 -31.953 1.00 28.24 426 GLY A C 1
ATOM 3359 O O . GLY A 1 449 ? 49.801 15.519 -32.623 1.00 29.02 426 GLY A O 1
ATOM 3360 N N . GLU A 1 450 ? 48.611 16.084 -30.794 1.00 27.09 427 GLU A N 1
ATOM 3361 C CA . GLU A 1 450 ? 49.535 17.121 -30.370 1.00 26.38 427 GLU A CA 1
ATOM 3362 C C . GLU A 1 450 ? 50.563 16.565 -29.394 1.00 24.15 427 GLU A C 1
ATOM 3363 O O . GLU A 1 450 ? 50.237 15.724 -28.556 1.00 24.85 427 GLU A O 1
ATOM 3369 N N . THR A 1 451 ? 51.798 17.072 -29.511 1.00 23.31 428 THR A N 1
ATOM 3370 C CA . THR A 1 451 ? 52.832 16.890 -28.502 1.00 23.30 428 THR A CA 1
ATOM 3371 C C . THR A 1 451 ? 53.133 18.248 -27.877 1.00 22.10 428 THR A C 1
ATOM 3372 O O . THR A 1 451 ? 53.404 19.214 -28.584 1.00 21.77 428 THR A O 1
ATOM 3376 N N . VAL A 1 452 ? 53.045 18.304 -26.545 1.00 21.19 429 VAL A N 1
ATOM 3377 C CA . VAL A 1 452 ? 53.406 19.486 -25.782 1.00 20.34 429 VAL A CA 1
ATOM 3378 C C . VAL A 1 452 ? 54.719 19.168 -25.080 1.00 19.71 429 VAL A C 1
ATOM 3379 O O . VAL A 1 452 ? 54.863 18.082 -24.538 1.00 21.64 429 VAL A O 1
ATOM 3383 N N . ARG A 1 453 ? 55.683 20.090 -25.151 1.00 18.84 430 ARG A N 1
ATOM 3384 C CA . ARG A 1 453 ? 56.944 19.932 -24.454 1.00 18.84 430 ARG A CA 1
ATOM 3385 C C . ARG A 1 453 ? 56.882 20.758 -23.179 1.00 18.49 430 ARG A C 1
ATOM 3386 O O . ARG A 1 453 ? 56.563 21.944 -23.228 1.00 19.62 430 ARG A O 1
ATOM 3394 N N . LEU A 1 454 ? 57.197 20.095 -22.062 1.00 18.93 431 LEU A N 1
ATOM 3395 C CA . LEU A 1 454 ? 57.169 20.681 -20.735 1.00 18.83 431 LEU A CA 1
ATOM 3396 C C . LEU A 1 454 ? 58.565 20.582 -20.135 1.00 19.31 431 LEU A C 1
ATOM 3397 O O . LEU A 1 454 ? 59.323 19.662 -20.439 1.00 19.59 431 LEU A O 1
ATOM 3402 N N . LEU A 1 455 ? 58.871 21.535 -19.261 1.00 18.39 432 LEU A N 1
ATOM 3403 C CA . LEU A 1 455 ? 60.077 21.521 -18.467 1.00 19.32 432 LEU A CA 1
ATOM 3404 C C . LEU A 1 455 ? 59.681 21.163 -17.040 1.00 19.75 432 LEU A C 1
ATOM 3405 O O . LEU A 1 455 ? 59.048 21.965 -16.344 1.00 19.40 432 LEU A O 1
ATOM 3410 N N . VAL A 1 456 ? 60.053 19.946 -16.629 1.00 20.06 433 VAL A N 1
ATOM 3411 C CA . VAL A 1 456 ? 59.568 19.356 -15.394 1.00 21.29 433 VAL A CA 1
ATOM 3412 C C . VAL A 1 456 ? 60.742 19.120 -14.452 1.00 21.55 433 VAL A C 1
ATOM 3413 O O . VAL A 1 456 ? 61.665 18.378 -14.787 1.00 21.53 433 VAL A O 1
ATOM 3417 N N . ARG A 1 457 ? 60.688 19.762 -13.279 1.00 19.79 434 ARG A N 1
ATOM 3418 C CA . ARG A 1 457 ? 61.646 19.522 -12.218 1.00 21.92 434 ARG A CA 1
ATOM 3419 C C . ARG A 1 457 ? 60.900 19.184 -10.929 1.00 22.52 434 ARG A C 1
ATOM 3420 O O . ARG A 1 457 ? 59.946 19.867 -10.568 1.00 22.76 434 ARG A O 1
ATOM 3428 N N . PHE A 1 458 ? 61.356 18.137 -10.233 1.00 21.45 435 PHE A N 1
ATOM 3429 C CA . PHE A 1 458 ? 60.798 17.770 -8.944 1.00 21.72 435 PHE A CA 1
ATOM 3430 C C . PHE A 1 458 ? 61.786 18.187 -7.865 1.00 22.61 435 PHE A C 1
ATOM 3431 O O . PHE A 1 458 ? 62.937 17.770 -7.908 1.00 23.25 435 PHE A O 1
ATOM 3439 N N . ASP A 1 459 ? 61.332 19.008 -6.913 1.00 23.62 436 ASP A N 1
ATOM 3440 C CA . ASP A 1 459 ? 62.198 19.496 -5.858 1.00 26.86 436 ASP A CA 1
ATOM 3441 C C . ASP A 1 459 ? 62.296 18.483 -4.717 1.00 26.98 436 ASP A C 1
ATOM 3442 O O . ASP A 1 459 ? 63.265 18.517 -3.971 1.00 26.81 436 ASP A O 1
ATOM 3447 N N . LEU A 1 460 ? 61.305 17.599 -4.556 1.00 27.36 437 LEU A N 1
ATOM 3448 C CA . LEU A 1 460 ? 61.233 16.774 -3.355 1.00 29.54 437 LEU A CA 1
ATOM 3449 C C . LEU A 1 460 ? 61.107 15.297 -3.722 1.00 30.47 437 LEU A C 1
ATOM 3450 O O . LEU A 1 460 ? 60.526 14.957 -4.748 1.00 29.40 437 LEU A O 1
ATOM 3455 N N . PRO A 1 461 ? 61.644 14.376 -2.887 1.00 32.34 438 PRO A N 1
ATOM 3456 C CA . PRO A 1 461 ? 61.555 12.942 -3.163 1.00 31.93 438 PRO A CA 1
ATOM 3457 C C . PRO A 1 461 ? 60.138 12.455 -2.885 1.00 30.40 438 PRO A C 1
ATOM 3458 O O . PRO A 1 461 ? 59.400 13.077 -2.119 1.00 30.63 438 PRO A O 1
ATOM 3462 N N . GLY A 1 462 ? 59.758 11.351 -3.532 1.00 28.06 439 GLY A N 1
ATOM 3463 C CA . GLY A 1 462 ? 58.508 10.694 -3.199 1.00 27.78 439 GLY A CA 1
ATOM 3464 C C . GLY A 1 462 ? 57.920 9.954 -4.391 1.00 25.64 439 GLY A C 1
ATOM 3465 O O . GLY A 1 462 ? 58.607 9.688 -5.372 1.00 27.49 439 GLY A O 1
ATOM 3466 N N . VAL A 1 463 ? 56.649 9.583 -4.254 1.00 24.81 440 VAL A N 1
ATOM 3467 C CA . VAL A 1 463 ? 55.901 8.978 -5.336 1.00 24.69 440 VAL A CA 1
ATOM 3468 C C . VAL A 1 463 ? 54.764 9.932 -5.696 1.00 24.26 440 VAL A C 1
ATOM 3469 O O . VAL A 1 463 ? 54.020 10.358 -4.815 1.00 24.53 440 VAL A O 1
ATOM 3473 N N . TYR A 1 464 ? 54.657 10.235 -6.998 1.00 22.74 441 TYR A N 1
ATOM 3474 C CA . TYR A 1 464 ? 53.762 11.248 -7.534 1.00 22.82 441 TYR A CA 1
ATOM 3475 C C . TYR A 1 464 ? 53.021 10.709 -8.753 1.00 23.51 441 TYR A C 1
ATOM 3476 O O . TYR A 1 464 ? 53.636 10.144 -9.653 1.00 25.41 441 TYR A O 1
ATOM 3485 N N . MET A 1 465 ? 51.707 10.928 -8.822 1.00 23.28 442 MET A N 1
ATOM 3486 C CA . MET A 1 465 ? 50.971 10.494 -9.993 1.00 23.41 442 MET A CA 1
ATOM 3487 C C . MET A 1 465 ? 51.098 11.542 -11.097 1.00 22.20 442 MET A C 1
ATOM 3488 O O . MET A 1 465 ? 51.375 12.712 -10.834 1.00 20.85 442 MET A O 1
ATOM 3493 N N . TYR A 1 466 ? 50.934 11.075 -12.339 1.00 20.76 443 TYR A N 1
ATOM 3494 C CA . TYR A 1 466 ? 50.639 11.926 -13.480 1.00 20.80 443 TYR A CA 1
ATOM 3495 C C . TYR A 1 466 ? 49.511 11.262 -14.259 1.00 20.67 443 TYR A C 1
ATOM 3496 O O . TYR A 1 466 ? 49.469 10.034 -14.371 1.00 21.89 443 TYR A O 1
ATOM 3505 N N . HIS A 1 467 ? 48.568 12.066 -14.749 1.00 19.82 444 HIS A N 1
ATOM 3506 C CA . HIS A 1 467 ? 47.324 11.513 -15.250 1.00 19.94 444 HIS A CA 1
ATOM 3507 C C . HIS A 1 467 ? 46.499 12.558 -15.981 1.00 19.35 444 HIS A C 1
ATOM 3508 O O . HIS A 1 467 ? 46.744 13.750 -15.856 1.00 20.01 444 HIS A O 1
ATOM 3515 N N . CYS A 1 468 ? 45.491 12.075 -16.707 1.00 19.32 445 CYS A N 1
ATOM 3516 C CA . CYS A 1 468 ? 44.459 12.934 -17.251 1.00 20.20 445 CYS A CA 1
ATOM 3517 C C . CYS A 1 468 ? 43.575 13.408 -16.100 1.00 20.71 445 CYS A C 1
ATOM 3518 O O . CYS A 1 468 ? 43.343 12.652 -15.153 1.00 19.98 445 CYS A O 1
ATOM 3521 N N . HIS A 1 469 ? 43.092 14.653 -16.174 1.00 20.12 446 HIS A N 1
ATOM 3522 C CA . HIS A 1 469 ? 42.297 15.189 -15.079 1.00 21.74 446 HIS A CA 1
ATOM 3523 C C . HIS A 1 469 ? 40.812 15.250 -15.440 1.00 21.16 446 HIS A C 1
ATOM 3524 O O . HIS A 1 469 ? 40.043 15.858 -14.700 1.00 20.69 446 HIS A O 1
ATOM 3531 N N . ILE A 1 470 ? 40.400 14.645 -16.571 1.00 20.88 447 ILE A N 1
ATOM 3532 C CA . ILE A 1 470 ? 39.021 14.201 -16.685 1.00 20.87 447 ILE A CA 1
ATOM 3533 C C . ILE A 1 470 ? 38.905 13.078 -15.662 1.00 20.84 447 ILE A C 1
ATOM 3534 O O . ILE A 1 470 ? 39.610 12.082 -15.767 1.00 21.23 447 ILE A O 1
ATOM 3539 N N . ILE A 1 471 ? 38.102 13.281 -14.615 1.00 20.29 448 ILE A N 1
ATOM 3540 C CA . ILE A 1 471 ? 38.261 12.492 -13.400 1.00 21.20 448 ILE A CA 1
ATOM 3541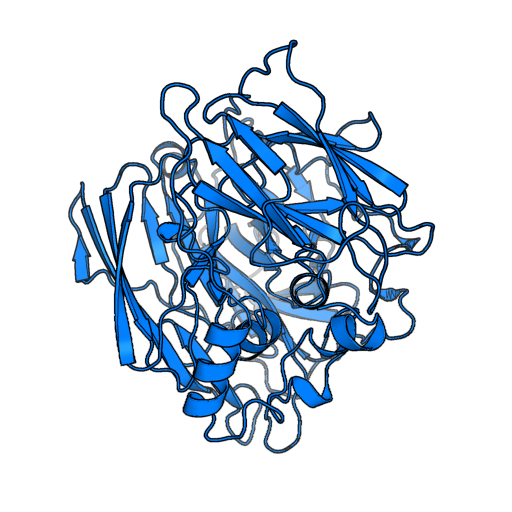 C C . ILE A 1 471 ? 37.822 11.040 -13.640 1.00 19.92 448 ILE A C 1
ATOM 3542 O O . ILE A 1 471 ? 38.300 10.122 -12.975 1.00 20.13 448 ILE A O 1
ATOM 3547 N N . GLU A 1 472 ? 36.937 10.822 -14.611 1.00 19.77 449 GLU A N 1
ATOM 3548 C CA . GLU A 1 472 ? 36.531 9.477 -14.995 1.00 22.08 449 GLU A CA 1
ATOM 3549 C C . GLU A 1 472 ? 37.647 8.759 -15.755 1.00 22.30 449 GLU A C 1
ATOM 3550 O O . GLU A 1 472 ? 37.725 7.535 -15.709 1.00 23.72 449 GLU A O 1
ATOM 3556 N N . HIS A 1 473 ? 38.502 9.514 -16.465 1.00 23.36 450 HIS A N 1
ATOM 3557 C CA . HIS A 1 473 ? 39.669 8.928 -17.116 1.00 22.73 450 HIS A CA 1
ATOM 3558 C C . HIS A 1 473 ? 40.704 8.535 -16.066 1.00 24.68 450 HIS A C 1
ATOM 3559 O O . HIS A 1 473 ? 41.269 7.440 -16.127 1.00 25.75 450 HIS A O 1
ATOM 3566 N N . LEU A 1 474 ? 40.919 9.438 -15.099 1.00 24.73 451 LEU A N 1
ATOM 3567 C CA . LEU A 1 474 ? 41.777 9.212 -13.945 1.00 24.81 451 LEU A CA 1
ATOM 3568 C C . LEU A 1 474 ? 41.398 7.904 -13.243 1.00 25.87 451 LEU A C 1
ATOM 3569 O O . LEU A 1 474 ? 42.233 7.019 -13.061 1.00 27.24 451 LEU A O 1
ATOM 3574 N N . ASP A 1 475 ? 40.129 7.797 -12.829 1.00 25.17 452 ASP A N 1
ATOM 3575 C CA . ASP A 1 475 ? 39.625 6.595 -12.184 1.00 25.39 452 ASP A CA 1
ATOM 3576 C C . ASP A 1 475 ? 39.643 5.401 -13.144 1.00 25.63 452 ASP A C 1
ATOM 3577 O O . ASP A 1 475 ? 39.841 4.272 -12.710 1.00 27.59 452 ASP A O 1
ATOM 3582 N N . GLY A 1 476 ? 39.429 5.655 -14.440 1.00 25.15 453 GLY A N 1
ATOM 3583 C CA . GLY A 1 476 ? 39.342 4.601 -15.440 1.00 25.75 453 GLY A CA 1
ATOM 3584 C C . GLY A 1 476 ? 40.701 4.079 -15.901 1.00 26.00 453 GLY A C 1
ATOM 3585 O O . GLY A 1 476 ? 40.746 3.248 -16.802 1.00 26.16 453 GLY A O 1
ATOM 3586 N N . GLY A 1 477 ? 41.790 4.590 -15.308 1.00 26.60 454 GLY A N 1
ATOM 3587 C CA . GLY A 1 477 ? 43.118 4.020 -15.450 1.00 26.27 454 GLY A CA 1
ATOM 3588 C C . GLY A 1 477 ? 44.099 4.897 -16.234 1.00 26.33 454 GLY A C 1
ATOM 3589 O O . GLY A 1 477 ? 45.234 4.473 -16.436 1.00 26.42 454 GLY A O 1
ATOM 3590 N N . MET A 1 478 ? 43.690 6.108 -16.649 1.00 24.40 455 MET A N 1
ATOM 3591 C CA . MET A 1 478 ? 44.554 6.982 -17.435 1.00 23.41 455 MET A CA 1
ATOM 3592 C C . MET A 1 478 ? 45.490 7.753 -16.508 1.00 22.17 455 MET A C 1
ATOM 3593 O O . MET A 1 478 ? 45.409 8.973 -16.375 1.00 21.25 455 MET A O 1
ATOM 3598 N N . MET A 1 479 ? 46.381 7.005 -15.866 1.00 21.12 456 MET A N 1
ATOM 3599 C CA . MET A 1 479 ? 47.189 7.511 -14.772 1.00 22.66 456 MET A CA 1
ATOM 3600 C C . MET A 1 479 ? 48.417 6.619 -14.648 1.00 22.06 456 MET A C 1
ATOM 3601 O O . MET A 1 479 ? 48.367 5.450 -15.019 1.00 23.02 456 MET A O 1
ATOM 3606 N N . ALA A 1 480 ? 49.503 7.198 -14.126 1.00 22.07 457 ALA A N 1
ATOM 3607 C CA . ALA A 1 480 ? 50.758 6.507 -13.887 1.00 22.47 457 ALA A CA 1
ATOM 3608 C C . ALA A 1 480 ? 51.462 7.201 -12.730 1.00 22.50 457 ALA A C 1
ATOM 3609 O O . ALA A 1 480 ? 50.994 8.236 -12.258 1.00 23.82 457 ALA A O 1
ATOM 3611 N N . GLN A 1 481 ? 52.557 6.622 -12.238 1.00 23.28 458 GLN A N 1
ATOM 3612 C CA . GLN A 1 481 ? 53.259 7.260 -11.135 1.00 25.25 458 GLN A CA 1
ATOM 3613 C C . GLN A 1 481 ? 54.768 7.182 -11.331 1.00 25.06 458 GLN A C 1
ATOM 3614 O O . GLN A 1 481 ? 55.290 6.255 -11.950 1.00 24.91 458 GLN A O 1
ATOM 3620 N N . ILE A 1 482 ? 55.429 8.217 -10.796 1.00 24.22 459 ILE A N 1
ATOM 3621 C CA . ILE A 1 482 ? 56.855 8.422 -10.925 1.00 24.41 459 ILE A CA 1
ATOM 3622 C C . ILE A 1 482 ? 57.438 8.491 -9.522 1.00 25.25 459 ILE A C 1
ATOM 3623 O O . ILE A 1 482 ? 56.872 9.132 -8.640 1.00 26.34 459 ILE A O 1
ATOM 3628 N N . GLU A 1 483 ? 58.553 7.791 -9.325 1.00 25.69 460 GLU A N 1
ATOM 3629 C CA . GLU A 1 483 ? 59.306 7.869 -8.088 1.00 28.42 460 GLU A CA 1
ATOM 3630 C C . GLU A 1 483 ? 60.447 8.855 -8.290 1.00 26.11 460 GLU A C 1
ATOM 3631 O O . GLU A 1 483 ? 61.284 8.649 -9.161 1.00 24.76 460 GLU A O 1
ATOM 3637 N N . THR A 1 484 ? 60.470 9.926 -7.494 1.00 25.16 461 THR A N 1
ATOM 3638 C CA . THR A 1 484 ? 61.589 10.854 -7.523 1.00 25.24 461 THR A CA 1
ATOM 3639 C C . THR A 1 484 ? 62.499 10.528 -6.344 1.00 25.72 461 THR A C 1
ATOM 3640 O O . THR A 1 484 ? 62.023 10.202 -5.263 1.00 26.50 461 THR A O 1
ATOM 3644 N N . PHE A 1 485 ? 63.809 10.622 -6.570 1.00 27.02 462 PHE A N 1
ATOM 3645 C CA . PHE A 1 485 ? 64.773 10.104 -5.619 1.00 30.68 462 PHE A CA 1
ATOM 3646 C C . PHE A 1 485 ? 65.990 11.018 -5.562 1.00 32.65 462 PHE A C 1
ATOM 3647 O O . PHE A 1 485 ? 66.333 11.682 -6.537 1.00 30.44 462 PHE A O 1
ATOM 3655 N N . ASP A 1 486 ? 66.638 11.009 -4.395 1.00 37.70 463 ASP A N 1
ATOM 3656 C CA . ASP A 1 486 ? 67.950 11.605 -4.218 1.00 42.63 463 ASP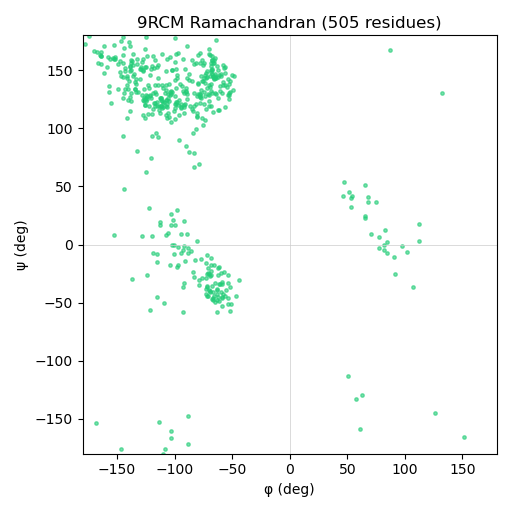 A CA 1
ATOM 3657 C C . ASP A 1 486 ? 69.010 10.602 -4.676 1.00 44.50 463 ASP A C 1
ATOM 3658 O O . ASP A 1 486 ? 69.090 9.504 -4.126 1.00 43.57 463 ASP A O 1
ATOM 3663 N N . PRO A 1 487 ? 69.847 10.926 -5.695 1.00 48.93 464 PRO A N 1
ATOM 3664 C CA . PRO A 1 487 ? 70.867 9.992 -6.184 1.00 50.59 464 PRO A CA 1
ATOM 3665 C C . PRO A 1 487 ? 71.906 9.638 -5.126 1.00 54.05 464 PRO A C 1
ATOM 3666 O O . PRO A 1 487 ? 72.507 8.569 -5.194 1.00 57.68 464 PRO A O 1
ATOM 3670 N N . ALA A 1 488 ? 72.106 10.547 -4.162 1.00 55.45 465 ALA A N 1
ATOM 3671 C CA . ALA A 1 488 ? 73.083 10.370 -3.097 1.00 58.07 465 ALA A CA 1
ATOM 3672 C C . ALA A 1 488 ? 72.672 9.256 -2.129 1.00 60.56 465 ALA A C 1
ATOM 3673 O O . ALA A 1 488 ? 73.541 8.651 -1.506 1.00 61.78 465 ALA A O 1
ATOM 3675 N N . LYS A 1 489 ? 71.361 8.991 -1.998 1.00 62.21 466 LYS A N 1
ATOM 3676 C CA . LYS A 1 489 ? 70.842 8.023 -1.035 1.00 63.96 466 LYS A CA 1
ATOM 3677 C C . LYS A 1 489 ? 70.365 6.746 -1.731 1.00 63.26 466 LYS A C 1
ATOM 3678 O O . LYS A 1 489 ? 70.078 6.754 -2.927 1.00 59.51 466 LYS A O 1
ATOM 3684 N N . PRO A 1 490 ? 70.247 5.605 -1.005 1.00 64.98 467 PRO A N 1
ATOM 3685 C CA . PRO A 1 490 ? 69.662 4.388 -1.578 1.00 64.01 467 PRO A CA 1
ATOM 3686 C C . PRO A 1 490 ? 68.156 4.527 -1.800 1.00 61.27 467 PRO A C 1
ATOM 3687 O O . PRO A 1 490 ? 67.538 5.469 -1.311 1.00 62.27 467 PRO A O 1
ATOM 3691 N N . LYS A 1 491 ? 67.572 3.574 -2.534 1.00 58.96 468 LYS A N 1
ATOM 3692 C CA . LYS A 1 491 ? 66.145 3.583 -2.816 1.00 57.18 468 LYS A CA 1
ATOM 3693 C C . LYS A 1 491 ? 65.360 3.552 -1.505 1.00 56.16 468 LYS A C 1
ATOM 3694 O O . LYS A 1 491 ? 65.625 2.721 -0.639 1.00 57.08 468 LYS A O 1
ATOM 3700 N N . GLN A 1 492 ? 64.394 4.470 -1.372 1.00 53.08 469 GLN A N 1
ATOM 3701 C CA . GLN A 1 492 ? 63.580 4.586 -0.173 1.00 51.02 469 GLN A CA 1
ATOM 3702 C C . GLN A 1 492 ? 62.381 3.653 -0.285 1.00 47.54 469 GLN A C 1
ATOM 3703 O O . GLN A 1 492 ? 61.858 3.447 -1.375 1.00 50.35 469 GLN A O 1
ATOM 3709 N N . GLU A 1 493 ? 61.948 3.113 0.858 1.00 48.06 470 GLU A N 1
ATOM 3710 C CA . GLU A 1 493 ? 60.775 2.255 0.927 1.00 49.83 470 GLU A CA 1
ATOM 3711 C C . GLU A 1 493 ? 59.532 3.110 1.168 1.00 46.57 470 GLU A C 1
ATOM 3712 O O . GLU A 1 493 ? 59.490 3.896 2.111 1.00 45.88 470 GLU A O 1
ATOM 3714 N N . TYR A 1 494 ? 58.532 2.966 0.292 1.00 44.75 471 TYR A N 1
ATOM 3715 C CA . TYR A 1 494 ? 57.262 3.646 0.464 1.00 43.54 471 TYR A CA 1
ATOM 3716 C C . TYR A 1 494 ? 56.161 2.604 0.604 1.00 45.47 471 TYR A C 1
ATOM 3717 O O . TYR A 1 494 ? 56.068 1.687 -0.203 1.00 46.33 471 TYR A O 1
ATOM 3726 N N . LYS A 1 495 ? 55.327 2.760 1.633 1.00 48.29 472 LYS A N 1
ATOM 3727 C CA . LYS A 1 495 ? 54.156 1.916 1.772 1.00 52.67 472 LYS A CA 1
ATOM 3728 C C . LYS A 1 495 ? 53.110 2.392 0.767 1.00 50.27 472 LYS A C 1
ATOM 3729 O O . LYS A 1 495 ? 52.461 3.416 0.976 1.00 50.72 472 LYS A O 1
ATOM 3735 N N . LEU A 1 496 ? 52.980 1.646 -0.336 1.00 45.31 473 LEU A N 1
ATOM 3736 C CA . LEU A 1 496 ? 51.994 1.936 -1.362 1.00 43.83 473 LEU A CA 1
ATOM 3737 C C . LEU A 1 496 ? 50.696 1.211 -1.022 1.00 45.21 473 LEU A C 1
ATOM 3738 O O . LEU A 1 496 ? 50.715 0.087 -0.534 1.00 44.45 473 LEU A O 1
ATOM 3743 N N . MET A 1 497 ? 49.571 1.871 -1.306 1.00 45.65 474 MET A N 1
ATOM 3744 C CA . MET A 1 497 ? 48.252 1.278 -1.177 1.00 45.81 474 MET A CA 1
ATOM 3745 C C . MET A 1 497 ? 48.156 0.088 -2.130 1.00 43.90 474 MET A C 1
ATOM 3746 O O . MET A 1 497 ? 48.845 0.045 -3.145 1.00 44.29 474 MET A O 1
ATOM 3751 N N . ASP A 1 498 ? 47.350 -0.910 -1.755 1.00 44.57 475 ASP A N 1
ATOM 3752 C CA . ASP A 1 498 ? 47.046 -2.031 -2.630 1.00 45.43 475 ASP A CA 1
ATOM 3753 C C . ASP A 1 498 ? 45.532 -2.167 -2.704 1.00 43.66 475 ASP A C 1
ATOM 3754 O O . ASP A 1 498 ? 44.818 -1.687 -1.823 1.00 41.28 475 ASP A O 1
ATOM 3759 N N . MET A 1 499 ? 45.057 -2.832 -3.758 1.00 44.85 476 MET A N 1
ATOM 3760 C CA . MET A 1 499 ? 43.642 -2.836 -4.092 1.00 49.31 476 MET A CA 1
ATOM 3761 C C . MET A 1 499 ? 42.841 -3.680 -3.096 1.00 51.60 476 MET A C 1
ATOM 3762 O O . MET A 1 499 ? 41.646 -3.444 -2.915 1.00 52.60 476 MET A O 1
ATOM 3767 N N . ASP A 1 500 ? 43.492 -4.654 -2.445 1.00 54.87 477 ASP A N 1
ATOM 3768 C CA . ASP A 1 500 ? 42.814 -5.504 -1.475 1.00 61.02 477 ASP A CA 1
ATOM 3769 C C . ASP A 1 500 ? 42.529 -4.714 -0.196 1.00 58.23 477 ASP A C 1
ATOM 3770 O O . ASP A 1 500 ? 41.431 -4.806 0.346 1.00 59.62 477 ASP A O 1
ATOM 3775 N N . THR A 1 501 ? 43.504 -3.917 0.259 1.00 54.05 478 THR A N 1
ATOM 3776 C CA . THR A 1 501 ? 43.348 -3.083 1.442 1.00 52.74 478 THR A CA 1
ATOM 3777 C C . THR A 1 501 ? 42.187 -2.110 1.243 1.00 54.38 478 THR A C 1
ATOM 3778 O O . THR A 1 501 ? 41.411 -1.880 2.169 1.00 55.61 478 THR A O 1
ATOM 3782 N N . LEU A 1 502 ? 42.088 -1.545 0.031 1.00 53.06 479 LEU A N 1
ATOM 3783 C CA . LEU A 1 502 ? 41.119 -0.506 -0.280 1.00 52.49 479 LEU A CA 1
ATOM 3784 C C . LEU A 1 502 ? 39.710 -1.090 -0.273 1.00 51.15 479 LEU A C 1
ATOM 3785 O O . LEU A 1 502 ? 38.772 -0.457 0.207 1.00 46.82 479 LEU A O 1
ATOM 3790 N N . MET A 1 503 ? 39.562 -2.294 -0.828 1.00 52.49 480 MET A N 1
ATOM 3791 C CA . MET A 1 503 ? 38.244 -2.888 -0.950 1.00 56.46 480 MET A CA 1
ATOM 3792 C C . MET A 1 503 ? 37.805 -3.486 0.386 1.00 53.24 480 MET A C 1
ATOM 3793 O O . MET A 1 503 ? 36.624 -3.421 0.708 1.00 55.52 480 MET A O 1
ATOM 3798 N N . MET A 1 504 ? 38.744 -4.038 1.169 1.00 53.90 481 MET A N 1
ATOM 3799 C CA . MET A 1 504 ? 38.430 -4.490 2.519 1.00 55.82 481 MET A CA 1
ATOM 3800 C C . MET A 1 504 ? 37.783 -3.338 3.285 1.00 52.49 481 MET A C 1
ATOM 3801 O O . MET A 1 504 ? 36.718 -3.494 3.879 1.00 46.99 481 MET A O 1
ATOM 3806 N N . ALA A 1 505 ? 38.446 -2.176 3.249 1.00 49.87 482 ALA A N 1
ATOM 3807 C CA . ALA A 1 505 ? 38.033 -1.020 4.023 1.00 49.50 482 ALA A CA 1
ATOM 3808 C C . ALA A 1 505 ? 36.671 -0.523 3.543 1.00 49.51 482 ALA A C 1
ATOM 3809 O O . ALA A 1 505 ? 35.767 -0.340 4.354 1.00 48.45 482 ALA A O 1
ATOM 3811 N N . LEU A 1 506 ? 36.517 -0.337 2.226 1.00 48.86 483 LEU A N 1
ATOM 3812 C CA . LEU A 1 506 ? 35.259 0.147 1.676 1.00 51.20 483 LEU A CA 1
ATOM 3813 C C . LEU A 1 506 ? 34.132 -0.841 1.983 1.00 53.52 483 LEU A C 1
ATOM 3814 O O . LEU A 1 506 ? 32.990 -0.421 2.168 1.00 52.05 483 LEU A O 1
ATOM 3819 N N . ALA A 1 507 ? 34.458 -2.144 2.011 1.00 52.85 484 ALA A N 1
ATOM 3820 C CA . ALA A 1 507 ? 33.483 -3.187 2.303 1.00 53.52 484 ALA A CA 1
ATOM 3821 C C . ALA A 1 507 ? 32.947 -3.015 3.722 1.00 51.12 484 ALA A C 1
ATOM 3822 O O . ALA A 1 507 ? 31.743 -2.850 3.913 1.00 53.43 484 ALA A O 1
ATOM 3824 N N . LYS A 1 508 ? 33.859 -3.038 4.699 1.00 50.30 485 LYS A N 1
ATOM 3825 C CA . LYS A 1 508 ? 33.529 -2.797 6.094 1.00 52.54 485 LYS A CA 1
ATOM 3826 C C . LYS A 1 508 ? 32.726 -1.504 6.231 1.00 52.91 485 LYS A C 1
ATOM 3827 O O . LYS A 1 508 ? 31.649 -1.504 6.822 1.00 50.77 485 LYS A O 1
ATOM 3833 N N . GLU A 1 509 ? 33.249 -0.416 5.650 1.00 49.40 486 GLU A N 1
ATOM 3834 C CA . GLU A 1 509 ? 32.687 0.914 5.832 1.00 47.56 486 GLU A CA 1
ATOM 3835 C C . GLU A 1 509 ? 31.268 0.992 5.274 1.00 48.31 486 GLU A C 1
ATOM 3836 O O . GLU A 1 509 ? 30.416 1.647 5.865 1.00 46.04 486 GLU A O 1
ATOM 3842 N N . ARG A 1 510 ? 31.017 0.344 4.130 1.00 50.82 487 ARG A N 1
ATOM 3843 C CA . ARG A 1 510 ? 29.703 0.402 3.505 1.00 52.72 487 ARG A CA 1
ATOM 3844 C C . ARG A 1 510 ? 28.802 -0.711 4.040 1.00 55.30 487 ARG A C 1
ATOM 3845 O O . ARG A 1 510 ? 27.615 -0.744 3.717 1.00 52.44 487 ARG A O 1
ATOM 3853 N N . GLY A 1 511 ? 29.377 -1.615 4.846 1.00 56.32 488 GLY A N 1
ATOM 3854 C CA . GLY A 1 511 ? 28.639 -2.715 5.446 1.00 61.16 488 GLY A CA 1
ATOM 3855 C C . GLY A 1 511 ? 28.127 -3.686 4.385 1.00 64.31 488 GLY A C 1
ATOM 3856 O O . GLY A 1 511 ? 26.940 -4.003 4.357 1.00 65.16 488 GLY A O 1
ATOM 3857 N N . VAL A 1 512 ? 29.033 -4.130 3.504 1.00 66.79 489 VAL A N 1
ATOM 3858 C CA . VAL A 1 512 ? 28.681 -5.024 2.411 1.00 67.66 489 VAL A CA 1
ATOM 3859 C C . VAL A 1 512 ? 29.862 -5.958 2.148 1.00 68.58 489 VAL A C 1
ATOM 3860 O O . VAL A 1 512 ? 30.918 -5.827 2.766 1.00 68.55 489 VAL A O 1
ATOM 3864 N N . LYS A 1 513 ? 29.658 -6.908 1.227 1.00 70.57 490 LYS A N 1
ATOM 3865 C CA . LYS A 1 513 ? 30.653 -7.915 0.896 1.00 73.77 490 LYS A CA 1
ATOM 3866 C C . LYS A 1 513 ? 31.686 -7.306 -0.046 1.00 67.88 490 LYS A C 1
ATOM 3867 O O . LYS A 1 513 ? 31.324 -6.579 -0.969 1.00 62.75 490 LYS A O 1
ATOM 3873 N N . PRO A 1 514 ? 32.995 -7.600 0.134 1.00 64.27 491 PRO A N 1
ATOM 3874 C CA . PRO A 1 514 ? 34.019 -7.150 -0.812 1.00 64.52 491 PRO A CA 1
ATOM 3875 C C . PRO A 1 514 ? 33.645 -7.323 -2.284 1.00 63.76 491 PRO A C 1
ATOM 3876 O O . PRO A 1 514 ? 34.068 -6.528 -3.119 1.00 64.41 491 PRO A O 1
ATOM 3880 N N . SER A 1 515 ? 32.837 -8.349 -2.586 1.00 65.10 492 SER A N 1
ATOM 3881 C CA . SER A 1 515 ? 32.494 -8.702 -3.955 1.00 63.53 492 SER A CA 1
ATOM 3882 C C . SER A 1 515 ? 31.357 -7.843 -4.516 1.00 62.53 492 SER A C 1
ATOM 3883 O O . SER A 1 515 ? 31.133 -7.864 -5.723 1.00 63.22 492 SER A O 1
ATOM 3886 N N . GLU A 1 516 ? 30.630 -7.087 -3.680 1.00 61.99 493 GLU A N 1
ATOM 3887 C CA . GLU A 1 516 ? 29.515 -6.299 -4.196 1.00 63.50 493 GLU A CA 1
ATOM 3888 C C . GLU A 1 516 ? 29.794 -4.796 -4.091 1.00 57.89 493 GLU A C 1
ATOM 3889 O O . GLU A 1 516 ? 28.872 -3.990 -4.182 1.00 54.07 493 GLU A O 1
ATOM 3895 N N . ILE A 1 517 ? 31.073 -4.422 -3.960 1.00 56.33 494 ILE A N 1
ATOM 3896 C CA . ILE A 1 517 ? 31.492 -3.028 -4.009 1.00 54.83 494 ILE A CA 1
ATOM 3897 C C . ILE A 1 517 ? 31.344 -2.508 -5.437 1.00 51.46 494 ILE A C 1
ATOM 3898 O O . ILE A 1 517 ? 31.706 -3.190 -6.393 1.00 51.96 494 ILE A O 1
ATOM 3903 N N . TRP A 1 518 ? 30.827 -1.282 -5.565 1.00 47.44 495 TRP A N 1
ATOM 3904 C CA . TRP A 1 518 ? 30.873 -0.561 -6.825 1.00 46.07 495 TRP A CA 1
ATOM 3905 C C . TRP A 1 518 ? 31.700 0.714 -6.660 1.00 46.37 495 TRP A C 1
ATOM 3906 O O . TRP A 1 518 ? 31.494 1.476 -5.717 1.00 44.28 495 TRP A O 1
ATOM 3917 N N . MET A 1 519 ? 32.643 0.932 -7.584 1.00 44.40 496 MET A N 1
ATOM 3918 C CA . MET A 1 519 ? 33.411 2.166 -7.623 1.00 43.19 496 MET A CA 1
ATOM 3919 C C . MET A 1 519 ? 33.470 2.681 -9.054 1.00 39.69 496 MET A C 1
ATOM 3920 O O . MET A 1 519 ? 33.546 1.899 -10.000 1.00 37.01 496 MET A O 1
ATOM 3925 N N . GLY A 1 520 ? 33.401 4.009 -9.195 1.00 38.29 497 GLY A N 1
ATOM 3926 C CA . GLY A 1 520 ? 33.706 4.647 -10.462 1.00 36.85 497 GLY A CA 1
ATOM 3927 C C . GLY A 1 520 ? 35.073 4.171 -10.941 1.00 35.17 497 GLY A C 1
ATOM 3928 O O . GLY A 1 520 ? 36.014 4.124 -10.148 1.00 36.04 497 GLY A O 1
ATOM 3929 N N . GLY A 1 521 ? 35.146 3.740 -12.205 1.00 33.49 498 GLY A N 1
ATOM 3930 C CA . GLY A 1 521 ? 36.406 3.311 -12.791 1.00 34.44 498 GLY A CA 1
ATOM 3931 C C . GLY A 1 521 ? 36.494 1.793 -12.962 1.00 35.48 498 GLY A C 1
ATOM 3932 O O . GLY A 1 521 ? 37.094 1.329 -13.929 1.00 31.55 498 GLY A O 1
ATOM 3933 N N . MET A 1 522 ? 35.932 1.033 -12.007 1.00 36.03 499 MET A N 1
ATOM 3934 C CA . MET A 1 522 ? 35.910 -0.426 -12.062 1.00 40.07 499 MET A CA 1
ATOM 3935 C C . MET A 1 522 ? 35.470 -0.921 -13.438 1.00 36.30 499 MET A C 1
ATOM 3936 O O . MET A 1 522 ? 36.047 -1.865 -13.963 1.00 34.81 499 MET A O 1
ATOM 3941 N N . GLN A 1 523 ? 34.416 -0.308 -13.983 1.00 35.68 500 GLN A N 1
ATOM 3942 C CA . GLN A 1 523 ? 33.829 -0.746 -15.235 1.00 36.93 500 GLN A CA 1
ATOM 3943 C C . GLN A 1 523 ? 34.850 -0.669 -16.370 1.00 37.13 500 GLN A C 1
ATOM 3944 O O . GLN A 1 523 ? 34.799 -1.463 -17.307 1.00 36.60 500 GLN A O 1
ATOM 3950 N N . SER A 1 524 ? 35.738 0.324 -16.313 1.00 34.73 501 SER A N 1
ATOM 3951 C CA . SER A 1 524 ? 36.757 0.478 -17.338 1.00 34.08 501 SER A CA 1
ATOM 3952 C C . SER A 1 524 ? 37.743 -0.682 -17.253 1.00 32.73 501 SER A C 1
ATOM 3953 O O . SER A 1 524 ? 38.044 -1.324 -18.256 1.00 35.57 501 SER A O 1
ATOM 3956 N N . TYR A 1 525 ? 38.191 -0.985 -16.034 1.00 31.41 502 TYR A N 1
ATOM 3957 C CA . TYR A 1 525 ? 39.130 -2.070 -15.816 1.00 32.63 502 TYR A CA 1
ATOM 3958 C C . TYR A 1 525 ? 38.527 -3.414 -16.223 1.00 35.82 502 TYR A C 1
ATOM 3959 O O . TYR A 1 525 ? 39.202 -4.194 -16.889 1.00 33.23 502 TYR A O 1
ATOM 3968 N N . GLU A 1 526 ? 37.274 -3.670 -15.817 1.00 36.68 503 GLU A N 1
ATOM 3969 C CA . GLU A 1 526 ? 36.651 -4.979 -15.967 1.00 39.38 503 GLU A CA 1
ATOM 3970 C C . GLU A 1 526 ? 36.304 -5.236 -17.430 1.00 37.92 503 GLU A C 1
ATOM 3971 O O . GLU A 1 526 ? 36.444 -6.358 -17.898 1.00 39.34 503 GLU A O 1
ATOM 3977 N N . LYS A 1 527 ? 35.851 -4.200 -18.143 1.00 36.67 504 LYS A N 1
ATOM 3978 C CA . LYS A 1 527 ? 35.486 -4.341 -19.541 1.00 38.91 504 LYS A CA 1
ATOM 3979 C C . LYS A 1 527 ? 36.732 -4.596 -20.399 1.00 38.99 504 LYS A C 1
ATOM 3980 O O . LYS A 1 527 ? 36.627 -5.194 -21.469 1.00 39.33 504 LYS A O 1
ATOM 3986 N N . MET A 1 528 ? 37.905 -4.139 -19.933 1.00 37.09 505 MET A N 1
ATOM 3987 C CA . MET A 1 528 ? 39.167 -4.323 -20.643 1.00 37.56 505 MET A CA 1
ATOM 3988 C C . MET A 1 528 ? 39.929 -5.536 -20.107 1.00 35.43 505 MET A C 1
ATOM 3989 O O . MET A 1 528 ? 41.018 -5.844 -20.584 1.00 35.15 505 MET A O 1
ATOM 3994 N N . GLY A 1 529 ? 39.380 -6.192 -19.082 1.00 35.29 506 GLY A N 1
ATOM 3995 C CA . GLY A 1 529 ? 39.983 -7.380 -18.505 1.00 36.30 506 GLY A CA 1
ATOM 3996 C C . GLY A 1 529 ? 41.292 -7.076 -17.784 1.00 37.98 506 GLY A C 1
ATOM 3997 O O . GLY A 1 529 ? 42.225 -7.868 -17.855 1.00 37.31 506 GLY A O 1
ATOM 3998 N N . MET A 1 530 ? 41.335 -5.958 -17.045 1.00 41.17 507 MET A N 1
ATOM 3999 C CA . MET A 1 530 ? 42.558 -5.501 -16.401 1.00 43.59 507 MET A CA 1
ATOM 4000 C C . MET A 1 530 ? 42.338 -5.320 -14.901 1.00 49.15 507 MET A C 1
ATOM 4001 O O . MET A 1 530 ? 41.230 -5.038 -14.459 1.00 51.60 507 MET A O 1
ATOM 4006 N N . LYS A 1 531 ? 43.421 -5.467 -14.132 1.00 55.60 508 LYS A N 1
ATOM 4007 C CA . LYS A 1 531 ? 43.343 -5.648 -12.690 1.00 60.04 508 LYS A CA 1
ATOM 4008 C C . LYS A 1 531 ? 43.472 -4.284 -11.996 1.00 56.31 508 LYS A C 1
ATOM 4009 O O . LYS A 1 531 ? 44.514 -3.642 -12.233 1.00 52.96 508 LYS A O 1
#

Foldseek 3Di:
DAAEDEDFDPLFALCVDPPRAAADADPADADAFDFAAAFDFPDDDPAETHEEWEKDWDWACAGPFFTETAIDIVDHADYHEYEAEARHKYKYKYHYQDLAKWWKAWAQFQDFDDALNGAQFHIAGHGGIDMDIDHGHAAWFKIKIATHHLPDRQVRVLRHHMHIYTYDYDLLVPFPADDPEPAQEGEWEKEAAAADPSRYGDCVVQFFLQFGHHRFIATNNHRNHEHEHAAQKHKYKYFDSYLWHKFWKAKPVLQKKWWQHKGGYGFQFIHIYRIYIDTHGIITIIMGGNPVDDQQDKMFMDGPVHTDYIYHYHHHDDDDDDGDGTSDDADAQDADPVDDAAEWEWEDGTLCTAIPRWFDAQPDADAEDEAPHKHKYKYAYQDDPPHHWFKKFKGNWWKAWCDKQNHHDPPRRGHTHGIDTHHHGIIIIITTHHHYFYKIKMATSSSSSSSLGRMHIYTYDHPVDDDDDDDTDHPVVNLVRVCVSVVHDSVPDDTRNVCSQVVVVHD

Secondary structure (DSSP, 8-state):
-EE-S-SS-GGGSGGGSTT-------SSPPEEPP-PPBPPPSEE-SSEEEEEEEEEEEEE--SSSSPEEEEEESSSSEEPBEEEETT-EEEEEEEE-SSS-B--EEET----TTTTTTSTT--B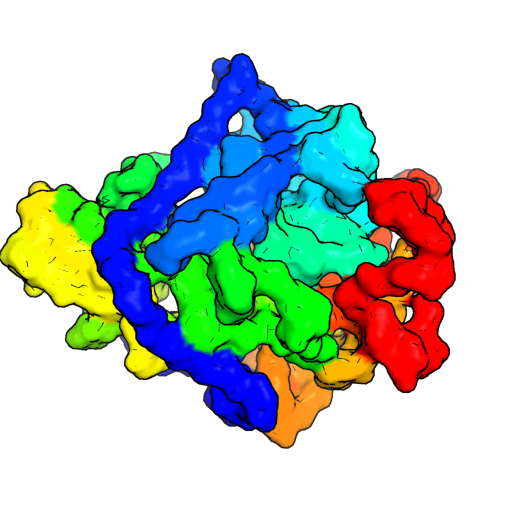-TT-EEEEEEE--S-SEEEEEE---SS-HHHHHHTT-EEEEEEE-HHHHTS-----BTTTEEEEEEEEE---GGG---HHHH--TT----SEEEETTBSSEEEEE-SSEEEEEEEE--SS--EEEEEGGG--EEEEE-SSSEEEEEEEESEEEE-TT-EEEEEEE-TT--TT-EEEEEETTEEEEEEEE-----------S------PPPBPTTSPPEEEEEE--GGG-EETTB---TT---EEEETT-BEEEEEEE-PPSS---EEEEETT--BEEEEETTB---TT-SS-BSEEEE-TT-EEEEEE---S-EEEEEEESSHHHHHTT-EEEEEEE-TTSPPPP-----HHHHHHHHHHHHTS-GGG---TTHHHHHHTT--

Nearest PDB structures (foldseek):
  6xj0-assembly1_A  TM=1.001E+00  e=7.865E-102  Pediococcus pentosaceus
  6xiz-assembly2_B  TM=9.889E-01  e=6.163E-70  Pediococcus acidilactici
  6z0j-assembly1_A  TM=9.870E-01  e=1.334E-68  Pediococcus acidilactici 7_4
  5ys5-assembly1_A  TM=9.087E-01  e=2.266E-42  Escherichia coli K-12
  6evg-assembly1_A  TM=8.838E-01  e=6.746E-42  Ochrobactrum

Radius of gyration: 21.57 Å; Cα contacts (8 Å, |Δi|>4): 1404; chains: 1; bounding box: 61×64×51 Å

B-factor: mean 33.53, std 11.3, range [16.5, 95.69]

Sequence (507 aa):
KNYTDYFFDEPAFDLHDGGYVPLEVSDAPEKPLNVPPLLKPDKETATDVYYTVTAEAGETQLLPGAKTKTWGYNTSLLGQTIVYRRGQHTHVTLKNTLPELTTFHWHGANVSGPYVDGGCHAPVYPGESKHIDFTLEQPATTLWLHAHPCPSTAEQVWHGLAAMVIVKDDHEASLPLPRNYGVDDIPVILQDRRFHENNQWDYRADYDPDGVAGPTAMINGTINPYFDVTTQKVRLRFLNGANRREWRLHFADDLPFTQIGGDGSLLPEPVKFTHLMLTCAERAEVIVDFGQYHEGDEVTLYTDDVPLLKFRIHAFKPDQTTLPDKLFDVKAPVVDPALPVRHVVMQGMDEGVAIDGKKFAMQRIDATQPIGKAQYWDVTNSNDAPGMVHPFHVHGTQFLVLSRNGHAPYPNEHGFKDTIGVNPGETVRLLVRFDLPGVYMYHCHIIEHLDGGMMAQIETFDPAKPKQEYKLMDMDTLMMALAKERGVKPSEIWMGGMQSYEKMGMK

Solvent-accessible surface area: 19235 Å² total; per-residue (Å²): 108,64,78,81,107,41,42,14,67,87,78,3,12,5,63,92,62,87,56,59,34,77,13,117,91,26,155,8,84,76,58,78,12,73,41,16,82,79,16,173,36,95,126,73,63,101,83,35,0,83,4,43,0,16,0,49,59,26,77,26,106,4,27,87,54,53,84,0,129,2,21,0,0,33,49,31,19,5,2,39,0,1,16,2,94,108,36,6,96,2,43,2,29,10,90,0,65,4,80,27,4,0,1,2,2,2,0,3,2,19,2,41,8,0,96,25,0,2,0,4,4,15,23,3,73,47,71,62,52,90,137,15,86,24,48,0,99,7,20,5,6,0,1,1,0,0,0,0,4,10,20,7,0,0,23,9,0,2,59,0,0,0,0,0,1,4,3,47,21,132,83,4,62,86,22,58,8,16,84,81,43,26,61,21,0,0,0,0,1,0,1,0,0,83,33,66,152,94,24,39,30,63,15,151,71,26,32,53,13,16,11,3,19,2,22,17,17,0,1,5,4,2,1,36,4,32,17,58,0,65,36,26,33,0,4,0,4,2,0,0,0,2,0,17,4,4,0,2,0,28,3,31,116,81,17,63,5,23,3,0,2,3,0,0,0,9,4,31,93,40,17,111,1,6,32,2,8,5,1,1,1,10,4,0,4,0,10,0,57,0,31,172,37,144,116,70,52,91,0,13,0,63,3,40,121,17,39,9,1,56,0,72,3,71,70,46,181,101,50,157,78,114,44,48,124,156,1,31,102,44,162,63,24,132,26,48,131,91,41,94,70,42,105,1,32,0,63,27,89,59,23,34,0,7,4,69,49,106,12,17,29,16,113,76,53,50,17,70,0,26,41,49,74,1,5,74,0,19,0,21,0,56,14,120,81,92,18,6,1,0,2,0,1,0,1,4,1,23,0,10,8,68,20,10,83,70,138,78,16,30,37,19,6,87,2,26,9,0,0,0,0,0,2,22,57,10,40,0,91,0,9,0,88,0,60,65,51,0,1,1,0,5,0,0,2,0,1,0,0,5,9,0,0,0,1,5,0,0,8,1,68,39,90,95,128,110,164,87,105,54,157,25,17,40,64,96,53,4,49,99,16,8,4,182,46,77,63,60,135,64,103,111,11,46,1,0,1,38,71,0,32,116,133,74,69,96,228